Protein AF-0000000080837932 (afdb_homodimer)

Solvent-accessible surface area (backbone atoms only — not comparable to full-atom values): 26892 Å² total; per-residue (Å²): 120,42,78,66,41,66,46,28,20,46,37,58,42,76,28,90,85,26,85,83,10,34,27,33,41,30,29,38,57,59,45,73,42,40,58,69,52,39,77,36,69,45,40,16,39,41,39,31,37,33,68,36,92,48,73,43,40,34,37,40,37,33,26,40,59,87,64,45,78,73,45,73,52,73,50,75,36,64,41,49,99,80,10,37,28,60,46,76,46,75,42,70,68,40,71,47,63,62,66,37,55,27,31,33,38,36,27,38,43,41,96,84,68,44,78,40,82,71,49,77,43,69,46,36,34,32,36,51,45,65,77,69,86,75,50,72,67,55,48,51,54,32,72,70,34,83,62,26,30,47,62,48,77,48,73,48,65,59,66,95,43,67,85,38,81,85,58,68,66,44,39,31,35,48,50,78,52,81,83,61,76,69,54,90,85,39,38,66,64,52,92,84,26,54,46,74,58,95,88,39,78,42,74,38,55,18,42,52,22,46,52,54,64,46,50,56,35,68,54,78,74,72,71,70,76,72,75,73,61,63,69,64,54,62,68,62,60,62,68,76,110,120,44,76,65,40,67,46,28,19,48,36,59,43,76,28,90,85,27,86,84,10,32,25,33,40,32,30,38,57,60,46,72,40,41,57,69,52,39,78,35,70,44,39,17,38,41,38,32,38,32,68,37,90,49,74,44,38,34,36,39,38,33,26,41,58,87,64,44,77,74,48,72,51,72,49,76,36,65,41,48,100,83,8,37,29,60,46,74,46,76,42,69,68,40,72,46,62,62,66,38,53,28,32,35,38,37,25,39,44,42,98,84,69,46,77,41,83,72,49,77,42,71,46,36,35,32,37,50,44,66,78,71,88,77,52,72,67,56,48,52,54,33,71,70,35,85,60,26,30,47,61,46,78,49,72,48,66,58,68,92,43,68,85,39,83,87,57,69,65,43,38,33,35,48,51,78,51,80,80,61,76,70,54,91,86,39,38,65,62,51,92,84,26,55,45,74,58,94,88,38,79,42,75,36,53,19,43,52,23,45,52,53,64,46,49,53,36,68,52,78,73,71,70,69,74,72,73,70,57,66,70,60,50,59,65,57,55,59,68,73,104

Nearest PDB structures (foldseek):
  2vzu-assembly2_B  TM=4.567E-01  e=9.005E-01  Amycolatopsis orientalis
  2vzo-assembly2_B  TM=4.568E-01  e=9.508E-01  Amycolatopsis orientalis
  2vzo-assembly1_A  TM=4.705E-01  e=9.508E-01  Amycolatopsis orientalis
  2vzt-assembly2_B  TM=4.569E-01  e=1.004E+00  Amycolatopsis orientalis
  2x09-assembly2_B  TM=4.691E-01  e=2.036E+00  Amycolatopsis orientalis

pLDDT: mean 88.11, std 16.24, range [24.45, 97.94]

Secondary structure (DSSP, 8-state):
-EEEEEEEEEEEEE-SSSTT-EEEEEEESEEE-SSSSEEEEEEEEEEEEES--S-EEEEEEEE-TTS-EEEEEEEEE---TTS-EEEEEEEEEEEE-SSEEEEEEEEEEPTTS-EEEEEEEEEEEEEPPPPP---HHHHHHHHH-TTB--EEEEEE--GGGTT-TTSPPEEEEEESSTTSPPPTT-EEPPTTSEEEETTEEEE-HHHHHHHHHHTTSBPP---------HHHHHHHHTTT-/-EEEEEEEEEEEEE-SSSTT-EEEEEEESEEE-SSSSEEEEEEEEEEEEES--S-EEEEEEEE-TT--EEEEEEEEE---TTS-EEEEEEEEEEEE-SSEEEEEEEEEEPTTS-EEEEEEEEEEEEEPPPPP---HHHHHHHHH-TTB--EEEEEE--GGGTT-TTSPPEEEEEESSTTSPPPTT-EEPPTTSEEEETTEEEE-HHHHHHHHHHTTSBPP---------HHHHHHHHHHH-

Structure (mmCIF, N/CA/C/O backbone):
data_AF-0000000080837932-model_v1
#
loop_
_entity.id
_entity.type
_entity.pdbx_description
1 polymer 'Uncharacterized protein'
#
loop_
_atom_site.group_PDB
_atom_site.id
_atom_site.type_symbol
_atom_site.label_atom_id
_atom_site.label_alt_id
_atom_site.label_comp_id
_atom_site.label_asym_id
_atom_site.label_entity_id
_atom_site.label_seq_id
_atom_site.pdbx_PDB_ins_code
_atom_site.Cartn_x
_atom_site.Cartn_y
_atom_site.Cartn_z
_atom_site.occupancy
_atom_site.B_iso_or_equiv
_atom_site.auth_seq_id
_atom_site.auth_comp_id
_atom_site.auth_asym_id
_atom_site.auth_atom_id
_atom_site.pdbx_PDB_model_num
ATOM 1 N N . MET A 1 1 ? -5.301 -15.633 14.164 1 61.97 1 MET A N 1
ATOM 2 C CA . MET A 1 1 ? -5.488 -14.711 13.047 1 61.97 1 MET A CA 1
ATOM 3 C C . MET A 1 1 ? -4.719 -13.414 13.273 1 61.97 1 MET A C 1
ATOM 5 O O . MET A 1 1 ? -4.84 -12.797 14.336 1 61.97 1 MET A O 1
ATOM 9 N N . LYS A 1 2 ? -3.734 -13.25 12.211 1 83.88 2 LYS A N 1
ATOM 10 C CA . LYS A 1 2 ? -2.822 -12.141 12.484 1 83.88 2 LYS A CA 1
ATOM 11 C C . LYS A 1 2 ? -2.98 -11.031 11.453 1 83.88 2 LYS A C 1
ATOM 13 O O . LYS A 1 2 ? -3.129 -11.297 10.258 1 83.88 2 LYS A O 1
ATOM 18 N N . ILE A 1 3 ? -3.395 -9.906 11.938 1 90.12 3 ILE A N 1
ATOM 19 C CA . ILE A 1 3 ? -3.338 -8.711 11.109 1 90.12 3 ILE A CA 1
ATOM 20 C C . ILE A 1 3 ? -1.892 -8.422 10.719 1 90.12 3 ILE A C 1
ATOM 22 O O . ILE A 1 3 ? -1.06 -8.117 11.57 1 90.12 3 ILE A O 1
ATOM 26 N N . ARG A 1 4 ? -1.64 -8.547 9.492 1 90.5 4 ARG A N 1
ATOM 27 C CA . ARG A 1 4 ? -0.278 -8.352 9.008 1 90.5 4 ARG A CA 1
ATOM 28 C C . ARG A 1 4 ? 0.058 -6.867 8.898 1 90.5 4 ARG A C 1
ATOM 30 O O . ARG A 1 4 ? 1.152 -6.441 9.281 1 90.5 4 ARG A O 1
ATOM 37 N N . SER A 1 5 ? -0.876 -6.129 8.367 1 92.19 5 SER A N 1
ATOM 38 C CA . SER A 1 5 ? -0.628 -4.699 8.234 1 92.19 5 SER A CA 1
ATOM 39 C C . SER A 1 5 ? -1.929 -3.926 8.047 1 92.19 5 SER A C 1
ATOM 41 O O . SER A 1 5 ? -2.939 -4.496 7.629 1 92.19 5 SER A O 1
ATOM 43 N N . VAL A 1 6 ? -1.887 -2.699 8.461 1 95.62 6 VAL A N 1
ATOM 44 C CA . VAL A 1 6 ? -2.934 -1.714 8.203 1 95.62 6 VAL A CA 1
ATOM 45 C C . VAL A 1 6 ? -2.316 -0.444 7.621 1 95.62 6 VAL A C 1
ATOM 47 O O . VAL A 1 6 ? -1.415 0.147 8.219 1 95.62 6 VAL A O 1
ATOM 50 N N . GLU A 1 7 ? -2.797 -0.107 6.449 1 96.12 7 GLU A N 1
ATOM 51 C CA . GLU A 1 7 ? -2.291 1.095 5.793 1 96.12 7 GLU A CA 1
ATOM 52 C C . GLU A 1 7 ? -3.43 2.043 5.426 1 96.12 7 GLU A C 1
ATOM 54 O O . GLU A 1 7 ? -4.555 1.604 5.18 1 96.12 7 GLU A O 1
ATOM 59 N N . THR A 1 8 ? -3.102 3.309 5.438 1 96.56 8 THR A N 1
ATOM 60 C CA . THR A 1 8 ? -4.055 4.324 5.008 1 96.56 8 THR A CA 1
ATOM 61 C C . THR A 1 8 ? -3.627 4.945 3.682 1 96.56 8 THR A C 1
ATOM 63 O O . THR A 1 8 ? -2.443 5.211 3.469 1 96.56 8 THR A O 1
ATOM 66 N N . ALA A 1 9 ? -4.578 5.137 2.807 1 97.44 9 ALA A N 1
ATOM 67 C CA . ALA A 1 9 ? -4.344 5.789 1.524 1 97.44 9 ALA A CA 1
ATOM 68 C C . ALA A 1 9 ? -5.469 6.766 1.189 1 97.44 9 ALA A C 1
ATOM 70 O O . ALA A 1 9 ? -6.566 6.668 1.742 1 97.44 9 ALA A O 1
ATOM 71 N N . LEU A 1 10 ? -5.199 7.727 0.362 1 96.25 10 LEU A N 1
ATOM 72 C CA . LEU A 1 10 ? -6.258 8.617 -0.106 1 96.25 10 LEU A CA 1
ATOM 73 C C . LEU A 1 10 ? -7.312 7.84 -0.888 1 96.25 10 LEU A C 1
ATOM 75 O O . LEU A 1 10 ? -8.508 8.102 -0.754 1 96.25 10 LEU A O 1
ATOM 79 N N . ARG A 1 11 ? -6.785 6.906 -1.648 1 96.12 11 ARG A N 1
ATOM 80 C CA . ARG A 1 11 ? -7.676 6.031 -2.406 1 96.12 11 ARG A CA 1
ATOM 81 C C . ARG A 1 11 ? -7.035 4.664 -2.631 1 96.12 11 ARG A C 1
ATOM 83 O O . ARG A 1 11 ? -5.84 4.57 -2.904 1 96.12 11 ARG A O 1
ATOM 90 N N . ALA A 1 12 ? -7.832 3.67 -2.479 1 97.56 12 ALA A N 1
ATOM 91 C CA . ALA A 1 12 ? -7.379 2.316 -2.789 1 97.56 12 ALA A CA 1
ATOM 92 C C . ALA A 1 12 ? -8.516 1.477 -3.365 1 97.56 12 ALA A C 1
ATOM 94 O O . ALA A 1 12 ? -9.68 1.661 -3 1 97.56 12 ALA A O 1
ATOM 95 N N . ASP A 1 13 ? -8.156 0.638 -4.262 1 96.25 13 ASP A N 1
ATOM 96 C CA . ASP A 1 13 ? -9.117 -0.263 -4.891 1 96.25 13 ASP A CA 1
ATOM 97 C C . ASP A 1 13 ? -8.508 -1.647 -5.105 1 96.25 13 ASP A C 1
ATOM 99 O O . ASP A 1 13 ? -7.289 -1.802 -5.109 1 96.25 13 ASP A O 1
ATOM 103 N N . VAL A 1 14 ? -9.414 -2.57 -5.215 1 93.62 14 VAL A N 1
ATOM 104 C CA . VAL A 1 14 ? -8.945 -3.896 -5.602 1 93.62 14 VAL A CA 1
ATOM 105 C C . VAL A 1 14 ? -8.258 -3.824 -6.961 1 93.62 14 VAL A C 1
ATOM 107 O O . VAL A 1 14 ? -8.742 -3.156 -7.875 1 93.62 14 VAL A O 1
ATOM 110 N N . SER A 1 15 ? -7.168 -4.477 -7.035 1 92.94 15 SER A N 1
ATOM 111 C CA . SER A 1 15 ? -6.41 -4.445 -8.281 1 92.94 15 SER A CA 1
ATOM 112 C C . SER A 1 15 ? -7.102 -5.258 -9.367 1 92.94 15 SER A C 1
ATOM 114 O O . SER A 1 15 ? -7.625 -6.344 -9.102 1 92.94 15 SER A O 1
ATOM 116 N N . GLN A 1 16 ? -7.094 -4.77 -10.57 1 86.62 16 GLN A N 1
ATOM 117 C CA . GLN A 1 16 ? -7.66 -5.496 -11.703 1 86.62 16 GLN A CA 1
ATOM 118 C C . GLN A 1 16 ? -6.641 -6.461 -12.305 1 86.62 16 GLN A C 1
ATOM 120 O O . GLN A 1 16 ? -7.008 -7.406 -13 1 86.62 16 GLN A O 1
ATOM 125 N N . ASN A 1 17 ? -5.445 -6.199 -11.984 1 81.94 17 ASN A N 1
ATOM 126 C CA . ASN A 1 17 ? -4.379 -6.914 -12.672 1 81.94 17 ASN A CA 1
ATOM 127 C C . ASN A 1 17 ? -3.777 -8.008 -11.789 1 81.94 17 ASN A C 1
ATOM 129 O O . ASN A 1 17 ? -3.082 -8.898 -12.281 1 81.94 17 ASN A O 1
ATOM 133 N N . VAL A 1 18 ? -3.967 -7.871 -10.539 1 84.81 18 VAL A N 1
ATOM 134 C CA . VAL A 1 18 ? -3.373 -8.805 -9.594 1 84.81 18 VAL A CA 1
ATOM 135 C C . VAL A 1 18 ? -4.465 -9.445 -8.742 1 84.81 18 VAL A C 1
ATOM 137 O O . VAL A 1 18 ? -5.211 -8.75 -8.047 1 84.81 18 VAL A O 1
ATOM 140 N N . PRO A 1 19 ? -4.52 -10.773 -8.836 1 81.75 19 PRO A N 1
ATOM 141 C CA . PRO A 1 19 ? -5.508 -11.422 -7.973 1 81.75 19 PRO A CA 1
ATOM 142 C C . PRO A 1 19 ? -5.305 -11.094 -6.496 1 81.75 19 PRO A C 1
ATOM 144 O O . PRO A 1 19 ? -4.199 -11.242 -5.969 1 81.75 19 PRO A O 1
ATOM 147 N N . ASN A 1 20 ? -6.344 -10.625 -5.82 1 84.94 20 ASN A N 1
ATOM 148 C CA . ASN A 1 20 ? -6.344 -10.25 -4.41 1 84.94 20 ASN A CA 1
ATOM 149 C C . ASN A 1 20 ? -5.391 -9.094 -4.137 1 84.94 20 ASN A C 1
ATOM 151 O O . ASN A 1 20 ? -4.941 -8.906 -3.004 1 84.94 20 ASN A O 1
ATOM 155 N N . GLY A 1 21 ? -5.039 -8.453 -5.191 1 92.75 21 GLY A N 1
ATOM 156 C CA . GLY A 1 21 ? -4.145 -7.312 -5.062 1 92.75 21 GLY A CA 1
ATOM 157 C C . GLY A 1 21 ? -4.875 -6 -4.84 1 92.75 21 GLY A C 1
ATOM 158 O O . GLY A 1 21 ? -6.102 -5.945 -4.93 1 92.75 21 GLY A O 1
ATOM 159 N N . VAL A 1 22 ? -4.082 -5.004 -4.469 1 96.75 22 VAL A N 1
ATOM 160 C CA . VAL A 1 22 ? -4.66 -3.693 -4.191 1 96.75 22 VAL A CA 1
ATOM 161 C C . VAL A 1 22 ? -3.857 -2.611 -4.91 1 96.75 22 VAL A C 1
ATOM 163 O O . VAL A 1 22 ? -2.625 -2.658 -4.941 1 96.75 22 VAL A O 1
ATOM 166 N N . ASP A 1 23 ? -4.562 -1.729 -5.488 1 97.56 23 ASP A N 1
ATOM 167 C CA . ASP A 1 23 ? -3.99 -0.473 -5.965 1 97.56 23 ASP A CA 1
ATOM 168 C C . ASP A 1 23 ? -4.273 0.665 -4.984 1 97.56 23 ASP A C 1
ATOM 170 O O . ASP A 1 23 ? -5.41 0.836 -4.539 1 97.56 23 ASP A O 1
ATOM 174 N N . ALA A 1 24 ? -3.244 1.394 -4.695 1 97.69 24 ALA A N 1
ATOM 175 C CA . ALA A 1 24 ? -3.416 2.457 -3.707 1 97.69 24 ALA A CA 1
ATOM 176 C C . ALA A 1 24 ? -2.732 3.744 -4.164 1 97.69 24 ALA A C 1
ATOM 178 O O . ALA A 1 24 ? -1.586 3.719 -4.613 1 97.69 24 ALA A O 1
ATOM 179 N N . LEU A 1 25 ? -3.488 4.824 -4.02 1 96.56 25 LEU A N 1
ATOM 180 C CA . LEU A 1 25 ? -2.951 6.148 -4.312 1 96.56 25 LEU A CA 1
ATOM 181 C C . LEU A 1 25 ? -2.799 6.969 -3.033 1 96.56 25 LEU A C 1
ATOM 183 O O . LEU A 1 25 ? -3.758 7.125 -2.275 1 96.56 25 LEU A O 1
ATOM 187 N N . GLY A 1 26 ? -1.565 7.398 -2.85 1 96.25 26 GLY A N 1
ATOM 188 C CA . GLY A 1 26 ? -1.308 8.281 -1.724 1 96.25 26 GLY A CA 1
ATOM 189 C C . GLY A 1 26 ? -1.359 7.57 -0.385 1 96.25 26 GLY A C 1
ATOM 190 O O . GLY A 1 26 ? -2.09 7.984 0.517 1 96.25 26 GLY A O 1
ATOM 191 N N . ILE A 1 27 ? -0.678 6.492 -0.295 1 97.25 27 ILE A N 1
ATOM 192 C CA . ILE A 1 27 ? -0.487 5.879 1.015 1 97.25 27 ILE A CA 1
ATOM 193 C C . ILE A 1 27 ? 0.271 6.84 1.928 1 97.25 27 ILE A C 1
ATOM 195 O O . ILE A 1 27 ? 1.302 7.395 1.538 1 97.25 27 ILE A O 1
ATOM 199 N N . PHE A 1 28 ? -0.251 7.07 3.18 1 94.94 28 PHE A N 1
ATOM 200 C CA . PHE A 1 28 ? 0.363 8.102 4.012 1 94.94 28 PHE A CA 1
ATOM 201 C C . PHE A 1 28 ? 0.29 7.719 5.484 1 94.94 28 PHE A C 1
ATOM 203 O O . PHE A 1 28 ? -0.509 6.863 5.871 1 94.94 28 PHE A O 1
ATOM 210 N N . ASP A 1 29 ? 1.153 8.375 6.27 1 93.88 29 ASP A N 1
ATOM 211 C CA . ASP A 1 29 ? 1.174 8.18 7.715 1 93.88 29 ASP A CA 1
ATOM 212 C C . ASP A 1 29 ? 0.666 9.43 8.438 1 93.88 29 ASP A C 1
ATOM 214 O O . ASP A 1 29 ? 0.258 9.352 9.602 1 93.88 29 ASP A O 1
ATOM 218 N N . ASN A 1 30 ? 0.718 10.523 7.754 1 93.19 30 ASN A N 1
ATOM 219 C CA . ASN A 1 30 ? 0.347 11.789 8.375 1 93.19 30 ASN A CA 1
ATOM 220 C C . ASN A 1 30 ? -0.49 12.656 7.434 1 93.19 30 ASN A C 1
ATOM 222 O O . ASN A 1 30 ? -0.253 12.672 6.227 1 93.19 30 ASN A O 1
ATOM 226 N N . LEU A 1 31 ? -1.379 13.312 8 1 93.06 31 LEU A N 1
ATOM 227 C CA . LEU A 1 31 ? -2.166 14.328 7.305 1 93.06 31 LEU A CA 1
ATOM 228 C C . LEU A 1 31 ? -1.885 15.711 7.871 1 93.06 31 LEU A C 1
ATOM 230 O O . LEU A 1 31 ? -2.242 16.016 9.016 1 93.06 31 LEU A O 1
ATOM 234 N N . ILE A 1 32 ? -1.282 16.469 7.086 1 92.19 32 ILE A N 1
ATOM 235 C CA . ILE A 1 32 ? -0.918 17.812 7.527 1 92.19 32 ILE A CA 1
ATOM 236 C C . ILE A 1 32 ? -1.939 18.812 7.008 1 92.19 32 ILE A C 1
ATOM 238 O O . ILE A 1 32 ? -2.127 18.953 5.793 1 92.19 32 ILE A O 1
ATOM 242 N N . GLN A 1 33 ? -2.578 19.5 7.953 1 91.88 33 GLN A N 1
ATOM 243 C CA . GLN A 1 33 ? -3.617 20.469 7.605 1 91.88 33 GLN A CA 1
ATOM 244 C C . GLN A 1 33 ? -3.506 21.734 8.461 1 91.88 33 GLN A C 1
ATOM 246 O O . GLN A 1 33 ? -3.193 21.656 9.648 1 91.88 33 GLN A O 1
ATOM 251 N N . PRO A 1 34 ? -3.824 22.828 7.863 1 91.88 34 PRO A N 1
ATOM 252 C CA . PRO A 1 34 ? -3.684 24.078 8.602 1 91.88 34 PRO A CA 1
ATOM 253 C C . PRO A 1 34 ? -4.848 24.344 9.555 1 91.88 34 PRO A C 1
ATOM 255 O O . PRO A 1 34 ? -4.715 25.125 10.5 1 91.88 34 PRO A O 1
ATOM 258 N N . ILE A 1 35 ? -5.965 23.797 9.18 1 91.19 35 ILE A N 1
ATOM 259 C CA . ILE A 1 35 ? -7.152 24.094 9.969 1 91.19 35 ILE A CA 1
ATOM 260 C C . ILE A 1 35 ? -7.941 22.812 10.219 1 91.19 35 ILE A C 1
ATOM 262 O O . ILE A 1 35 ? -8.031 21.953 9.344 1 91.19 35 ILE A O 1
ATOM 266 N N . PHE A 1 36 ? -8.461 22.781 11.469 1 91.31 36 PHE A N 1
ATOM 267 C CA . PHE A 1 36 ? -9.367 21.688 11.828 1 91.31 36 PHE A CA 1
ATOM 268 C C . PHE A 1 36 ? -10.703 22.234 12.32 1 91.31 36 PHE A C 1
ATOM 270 O O . PHE A 1 36 ? -10.758 23.328 12.898 1 91.31 36 PHE A O 1
ATOM 277 N N . PRO A 1 37 ? -11.766 21.578 12.188 1 90.5 37 PRO A N 1
ATOM 278 C CA . PRO A 1 37 ? -11.891 20.328 11.43 1 90.5 37 PRO A CA 1
ATOM 279 C C . PRO A 1 37 ? -11.781 20.531 9.922 1 90.5 37 PRO A C 1
ATOM 281 O O . PRO A 1 37 ? -11.945 21.656 9.438 1 90.5 37 PRO A O 1
ATOM 284 N N . PHE A 1 38 ? -11.438 19.469 9.18 1 88.56 38 PHE A N 1
ATOM 285 C CA . PHE A 1 38 ? -11.398 19.547 7.727 1 88.56 38 PHE A CA 1
ATOM 286 C C . PHE A 1 38 ? -11.961 18.266 7.109 1 88.56 38 PHE A C 1
ATOM 288 O O . PHE A 1 38 ? -11.797 17.172 7.66 1 88.56 38 PHE A O 1
ATOM 295 N N . PRO A 1 39 ? -12.57 18.422 6.027 1 89.69 39 PRO A N 1
ATOM 296 C CA . PRO A 1 39 ? -13.164 17.266 5.359 1 89.69 39 PRO A CA 1
ATOM 297 C C . PRO A 1 39 ? -12.164 16.531 4.461 1 89.69 39 PRO A C 1
ATOM 299 O O . PRO A 1 39 ? -11.289 17.156 3.865 1 89.69 39 PRO A O 1
ATOM 302 N N . LEU A 1 40 ? -12.305 15.273 4.398 1 90.94 40 LEU A N 1
ATOM 303 C CA . LEU A 1 40 ? -11.594 14.422 3.455 1 90.94 40 LEU A CA 1
ATOM 304 C C . LEU A 1 40 ? -12.57 13.672 2.557 1 90.94 40 LEU A C 1
ATOM 306 O O . LEU A 1 40 ? -13.477 12.984 3.045 1 90.94 40 LEU A O 1
ATOM 310 N N .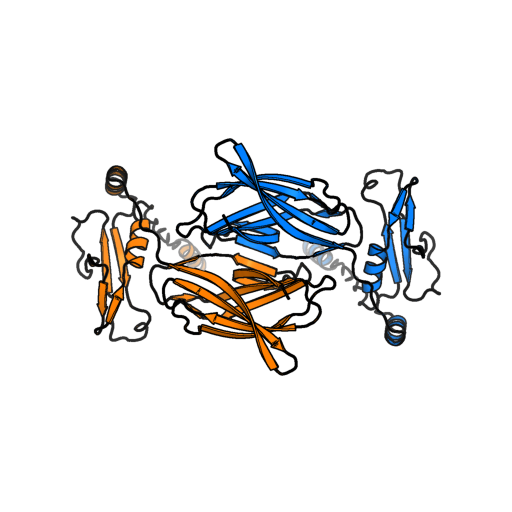 GLU A 1 41 ? -12.367 13.883 1.323 1 91.38 41 GLU A N 1
ATOM 311 C CA . GLU A 1 41 ? -13.312 13.305 0.373 1 91.38 41 GLU A CA 1
ATOM 312 C C . GLU A 1 41 ? -13.32 11.781 0.45 1 91.38 41 GLU A C 1
ATOM 314 O O . GLU A 1 41 ? -14.375 11.156 0.355 1 91.38 41 GLU A O 1
ATOM 319 N N . ASN A 1 42 ? -12.133 11.234 0.517 1 94.69 42 ASN A N 1
ATOM 320 C CA . ASN A 1 42 ? -12.023 9.781 0.584 1 94.69 42 ASN A CA 1
ATOM 321 C C . ASN A 1 42 ? -10.828 9.344 1.423 1 94.69 42 ASN A C 1
ATOM 323 O O . ASN A 1 42 ? -9.766 9.953 1.357 1 94.69 42 ASN A O 1
ATOM 327 N N . LEU A 1 43 ? -11.047 8.414 2.209 1 96.5 43 LEU A N 1
ATOM 328 C CA . LEU A 1 43 ? -10.008 7.742 2.971 1 96.5 43 LEU A CA 1
ATOM 329 C C . LEU A 1 43 ? -10.141 6.227 2.859 1 96.5 43 LEU A C 1
ATOM 331 O O . LEU A 1 43 ? -11.211 5.676 3.137 1 96.5 43 LEU A O 1
ATOM 335 N N . SER A 1 44 ? -9.062 5.633 2.408 1 97.69 44 SER A N 1
ATOM 336 C CA . SER A 1 44 ? -9.086 4.18 2.299 1 97.69 44 SER A CA 1
ATOM 337 C C . SER A 1 44 ? -8.211 3.531 3.367 1 97.69 44 SER A C 1
ATOM 339 O O . SER A 1 44 ? -7.117 4.02 3.66 1 97.69 44 SER A O 1
ATOM 341 N N . ILE A 1 45 ? -8.719 2.498 3.924 1 97.81 45 ILE A N 1
ATOM 342 C CA . ILE A 1 45 ? -7.957 1.661 4.848 1 97.81 45 ILE A CA 1
ATOM 343 C C . ILE A 1 45 ? -7.703 0.294 4.219 1 97.81 45 ILE A C 1
ATOM 345 O O . ILE A 1 45 ? -8.641 -0.385 3.793 1 97.81 45 ILE A O 1
ATOM 349 N N . ILE A 1 46 ? -6.449 -0.051 4.102 1 97.19 46 ILE A N 1
ATOM 350 C CA . ILE A 1 46 ? -6.059 -1.344 3.549 1 97.19 46 ILE A CA 1
ATOM 351 C C . ILE A 1 46 ? -5.676 -2.295 4.68 1 97.19 46 ILE A C 1
ATOM 353 O O . ILE A 1 46 ? -4.691 -2.066 5.387 1 97.19 46 ILE A O 1
ATOM 357 N N . LEU A 1 47 ? -6.418 -3.336 4.816 1 96.62 47 LEU A N 1
ATOM 358 C CA . LEU A 1 47 ? -6.148 -4.348 5.836 1 96.62 47 LEU A CA 1
ATOM 359 C C . LEU A 1 47 ? -5.609 -5.625 5.199 1 96.62 47 LEU A C 1
ATOM 361 O O . LEU A 1 47 ? -6.223 -6.176 4.285 1 96.62 47 LEU A O 1
ATOM 365 N N . SER A 1 48 ? -4.516 -6.031 5.664 1 94.56 48 SER A N 1
ATOM 366 C CA . SER A 1 48 ? -3.916 -7.281 5.211 1 94.56 48 SER A CA 1
ATOM 367 C C . SER A 1 48 ? -3.908 -8.328 6.32 1 94.56 48 SER A C 1
ATOM 369 O O . SER A 1 48 ? -3.525 -8.031 7.453 1 94.56 48 SER A O 1
ATOM 371 N N . PHE A 1 49 ? -4.324 -9.461 5.988 1 94.5 49 PHE A N 1
ATOM 372 C CA . PHE A 1 49 ? -4.445 -10.547 6.953 1 94.5 49 PHE A CA 1
ATOM 373 C C . PHE A 1 49 ? -3.555 -11.727 6.566 1 94.5 49 PHE A C 1
ATOM 375 O O . PHE A 1 49 ? -3.258 -11.922 5.387 1 94.5 49 PHE A O 1
ATOM 382 N N . SER A 1 50 ? -3.105 -12.469 7.59 1 92.44 50 SER A N 1
ATOM 383 C CA . SER A 1 50 ? -2.344 -13.695 7.359 1 92.44 50 SER A CA 1
ATOM 384 C C . SER A 1 50 ? -2.787 -14.805 8.305 1 92.44 50 SER A C 1
ATOM 386 O O . SER A 1 50 ? -3.504 -14.555 9.273 1 92.44 50 SER A O 1
ATOM 388 N N . GLU A 1 51 ? -2.48 -16.031 7.938 1 91.88 51 GLU A N 1
ATOM 389 C CA . GLU A 1 51 ? -2.738 -17.234 8.742 1 91.88 51 GLU A CA 1
ATOM 390 C C . GLU A 1 51 ? -4.234 -17.422 8.969 1 91.88 51 GLU A C 1
ATOM 392 O O . GLU A 1 51 ? -4.656 -17.797 10.07 1 91.88 51 GLU A O 1
ATOM 397 N N . MET A 1 52 ? -4.941 -17.047 7.93 1 92.5 52 MET A N 1
ATOM 398 C CA . MET A 1 52 ? -6.387 -17.234 8.016 1 92.5 52 MET A CA 1
ATOM 399 C C . MET A 1 52 ? -6.758 -18.688 7.723 1 92.5 52 MET A C 1
ATOM 401 O O . MET A 1 52 ? -6.242 -19.281 6.773 1 92.5 52 MET A O 1
ATOM 405 N N . GLU A 1 53 ? -7.629 -19.203 8.469 1 90.75 53 GLU A N 1
ATOM 406 C CA . GLU A 1 53 ? -8.039 -20.594 8.297 1 90.75 53 GLU A CA 1
ATOM 407 C C . GLU A 1 53 ? -9.266 -20.703 7.398 1 90.75 53 GLU A C 1
ATOM 409 O O . GLU A 1 53 ? -9.578 -21.781 6.883 1 90.75 53 GLU A O 1
ATOM 414 N N . GLY A 1 54 ? -9.953 -19.625 7.219 1 91.44 54 GLY A N 1
ATOM 415 C CA . GLY A 1 54 ? -11.148 -19.562 6.391 1 91.44 54 GLY A CA 1
ATOM 416 C C . GLY A 1 54 ? -11.766 -18.188 6.332 1 91.44 54 GLY A C 1
ATOM 417 O O . GLY A 1 54 ? -11.195 -17.219 6.848 1 91.44 54 GLY A O 1
ATOM 418 N N . PRO A 1 55 ? -12.859 -18.219 5.574 1 93.81 55 PRO A N 1
ATOM 419 C CA . PRO A 1 55 ? -13.562 -16.938 5.547 1 93.81 55 PRO A CA 1
ATOM 420 C C . PRO A 1 55 ? -13.891 -16.406 6.945 1 93.81 55 PRO A C 1
ATOM 422 O O . PRO A 1 55 ? -14.359 -17.172 7.797 1 93.81 55 PRO A O 1
ATOM 425 N N . THR A 1 56 ? -13.602 -15.164 7.191 1 95.25 56 THR A N 1
ATOM 426 C CA . THR A 1 56 ? -13.758 -14.594 8.523 1 95.25 56 THR A CA 1
ATOM 427 C C . THR A 1 56 ? -14.438 -13.234 8.461 1 95.25 56 THR A C 1
ATOM 429 O O . THR A 1 56 ? -14.141 -12.43 7.57 1 95.25 56 THR A O 1
ATOM 432 N N . MET A 1 57 ? -15.336 -13.008 9.398 1 96.88 57 MET A N 1
ATOM 433 C CA . MET A 1 57 ? -16.016 -11.719 9.508 1 96.88 57 MET A CA 1
ATOM 434 C C . MET A 1 57 ? -15.312 -10.82 10.516 1 96.88 57 MET A C 1
ATOM 436 O O . MET A 1 57 ? -14.891 -11.281 11.578 1 96.88 57 MET A O 1
ATOM 440 N N . TYR A 1 58 ? -15.188 -9.547 10.125 1 97.06 58 TYR A N 1
ATOM 441 C CA . TYR A 1 58 ? -14.523 -8.586 11 1 97.06 58 TYR A CA 1
ATOM 442 C C . TYR A 1 58 ? -15.398 -7.348 11.211 1 97.06 58 TYR A C 1
ATOM 444 O O . TYR A 1 58 ? -16.281 -7.059 10.398 1 97.06 58 TYR A O 1
ATOM 452 N N . GLN A 1 59 ? -15.18 -6.688 12.281 1 97.69 59 GLN A N 1
ATOM 453 C CA . GLN A 1 59 ? -15.68 -5.344 12.547 1 97.69 59 GLN A CA 1
ATOM 454 C C . GLN A 1 59 ? -14.539 -4.379 12.844 1 97.69 59 GLN A C 1
ATOM 456 O O . GLN A 1 59 ? -13.602 -4.715 13.57 1 97.69 59 GLN A O 1
ATOM 461 N N . ILE A 1 60 ? -14.648 -3.234 12.25 1 97.56 60 ILE A N 1
ATOM 462 C CA . ILE A 1 60 ? -13.641 -2.232 12.594 1 97.56 60 ILE A CA 1
ATOM 463 C C . ILE A 1 60 ? -14.32 -0.971 13.117 1 97.56 60 ILE A C 1
ATOM 465 O O . ILE A 1 60 ? -15.453 -0.663 12.727 1 97.56 60 ILE A O 1
ATOM 469 N N . ARG A 1 61 ? -13.664 -0.316 14 1 97.94 61 ARG A N 1
ATOM 470 C CA . ARG A 1 61 ? -14.086 0.973 14.539 1 97.94 61 ARG A CA 1
ATOM 471 C C . ARG A 1 61 ? -12.977 2.014 14.398 1 97.94 61 ARG A C 1
ATOM 473 O O . ARG A 1 61 ? -11.898 1.867 14.977 1 97.94 61 ARG A O 1
ATOM 480 N N . VAL A 1 62 ? -13.266 2.98 13.633 1 97.12 62 VAL A N 1
ATOM 481 C CA . VAL A 1 62 ? -12.305 4.062 13.438 1 97.12 62 VAL A CA 1
ATOM 482 C C . VAL A 1 62 ? -12.516 5.141 14.492 1 97.12 62 VAL A C 1
ATOM 484 O O . VAL A 1 62 ? -13.633 5.637 14.672 1 97.12 62 VAL A O 1
ATOM 487 N N . ASN A 1 63 ? -11.391 5.469 15.094 1 97.25 63 ASN A N 1
ATOM 488 C CA . ASN A 1 63 ? -11.5 6.363 16.234 1 97.25 63 ASN A CA 1
ATOM 489 C C . ASN A 1 63 ? -10.711 7.656 16.016 1 97.25 63 ASN A C 1
ATOM 491 O O . ASN A 1 63 ? -9.617 7.629 15.453 1 97.25 63 ASN A O 1
ATOM 495 N N . ALA A 1 64 ? -11.312 8.742 16.516 1 96.56 64 ALA A N 1
ATOM 496 C CA . ALA A 1 64 ? -10.609 10.023 16.594 1 96.56 64 ALA A CA 1
ATOM 497 C C . ALA A 1 64 ? -9.648 10.047 17.781 1 96.56 64 ALA A C 1
ATOM 499 O O . ALA A 1 64 ? -9.664 9.141 18.625 1 96.56 64 ALA A O 1
ATOM 500 N N . PRO A 1 65 ? -8.734 11 17.797 1 95.81 65 PRO A N 1
ATOM 501 C CA . PRO A 1 65 ? -7.762 11.07 18.891 1 95.81 65 PRO A CA 1
ATOM 502 C C . PRO A 1 65 ? -8.414 11.109 20.266 1 95.81 65 PRO A C 1
ATOM 504 O O . PRO A 1 65 ? -7.844 10.602 21.234 1 95.81 65 PRO A O 1
ATOM 507 N N . ASN A 1 66 ? -9.641 11.641 20.422 1 93.62 66 ASN A N 1
ATOM 508 C CA . ASN A 1 66 ? -10.352 11.703 21.703 1 93.62 66 ASN A CA 1
ATOM 509 C C . ASN A 1 66 ? -11.172 10.438 21.938 1 93.62 66 ASN A C 1
ATOM 511 O O . ASN A 1 66 ? -12.023 10.414 22.828 1 93.62 66 ASN A O 1
ATOM 515 N N . ASP A 1 67 ? -11.039 9.438 21.109 1 91.19 67 ASP A N 1
ATOM 516 C CA . ASP A 1 67 ? -11.648 8.109 21.188 1 91.19 67 ASP A CA 1
ATOM 517 C C . ASP A 1 67 ? -13.102 8.156 20.719 1 91.19 67 ASP A C 1
ATOM 519 O O . ASP A 1 67 ? -13.836 7.176 20.875 1 91.19 67 ASP A O 1
ATOM 523 N N . ASP A 1 68 ? -13.438 9.312 20.234 1 93.56 68 ASP A N 1
ATOM 524 C CA . ASP A 1 68 ? -14.75 9.352 19.609 1 93.56 68 ASP A CA 1
ATOM 525 C C . ASP A 1 68 ? -14.805 8.445 18.375 1 93.56 68 ASP A C 1
ATOM 527 O O . ASP A 1 68 ? -13.844 8.391 17.594 1 93.56 68 ASP A O 1
ATOM 531 N N . LEU A 1 69 ? -15.93 7.859 18.219 1 94.5 69 LEU A N 1
ATOM 532 C CA . LEU A 1 69 ? -16.125 6.969 17.078 1 94.5 69 LEU A CA 1
ATOM 533 C C . LEU A 1 69 ? -16.406 7.766 15.805 1 94.5 69 LEU A C 1
ATOM 535 O O . LEU A 1 69 ? -17.344 8.57 15.758 1 94.5 69 LEU A O 1
ATOM 539 N N . ILE A 1 70 ? -15.625 7.543 14.789 1 92.31 70 ILE A N 1
ATOM 540 C CA . ILE A 1 70 ? -15.789 8.203 13.5 1 92.31 70 ILE A CA 1
ATOM 541 C C . ILE A 1 70 ? -16.641 7.32 12.586 1 92.31 70 ILE A C 1
ATOM 543 O O . ILE A 1 70 ? -17.547 7.816 11.906 1 92.31 70 ILE A O 1
ATOM 547 N N . SER A 1 71 ? -16.312 6.078 12.523 1 93.06 71 SER A N 1
ATOM 548 C CA . SER A 1 71 ? -17 5.145 11.633 1 93.06 71 SER A CA 1
ATOM 549 C C . SER A 1 71 ? -16.891 3.715 12.156 1 93.06 71 SER A C 1
ATOM 551 O O . SER A 1 71 ? -15.977 3.385 12.906 1 93.06 71 SER A O 1
ATOM 553 N N . LYS A 1 72 ? -17.844 3.014 11.781 1 95.38 72 LYS A N 1
ATOM 554 C CA . LYS A 1 72 ? -17.906 1.594 12.117 1 95.38 72 LYS A CA 1
ATOM 555 C C . LYS A 1 72 ? -18.422 0.776 10.938 1 95.38 72 LYS A C 1
ATOM 557 O O . LYS A 1 72 ? -19.281 1.244 10.18 1 95.38 72 LYS A O 1
ATOM 562 N N . GLY A 1 73 ? -17.859 -0.367 10.734 1 95.12 73 GLY A N 1
ATOM 563 C CA . GLY A 1 73 ? -18.344 -1.205 9.648 1 95.12 73 GLY A CA 1
ATOM 564 C C . GLY A 1 73 ? -17.922 -2.658 9.789 1 95.12 73 GLY A C 1
ATOM 565 O O . GLY A 1 73 ? -16.953 -2.967 10.477 1 95.12 73 GLY A O 1
ATOM 566 N N . ASP A 1 74 ? -18.719 -3.529 9.203 1 96.44 74 ASP A N 1
ATOM 567 C CA . ASP A 1 74 ? -18.438 -4.961 9.156 1 96.44 74 ASP A CA 1
ATOM 568 C C . ASP A 1 74 ? -18.109 -5.414 7.738 1 96.44 74 ASP A C 1
ATOM 570 O O . ASP A 1 74 ? -18.609 -4.844 6.766 1 96.44 74 ASP A O 1
ATOM 574 N N . PHE A 1 75 ? -17.266 -6.391 7.684 1 95.62 75 PHE A N 1
ATOM 575 C CA . PHE A 1 75 ? -16.922 -6.938 6.371 1 95.62 75 PHE A CA 1
ATOM 576 C C . PHE A 1 75 ? -16.391 -8.352 6.5 1 95.62 75 PHE A C 1
ATOM 578 O O . PHE A 1 75 ? -15.953 -8.766 7.578 1 95.62 75 PHE A O 1
ATOM 585 N N . GLY A 1 76 ? -16.484 -9.078 5.438 1 95.75 76 GLY A N 1
ATOM 586 C CA . GLY A 1 76 ? -15.883 -10.398 5.352 1 95.75 76 GLY A CA 1
ATOM 587 C C . GLY A 1 76 ? -14.602 -10.43 4.539 1 95.75 76 GLY A C 1
ATOM 588 O O . GLY A 1 76 ? -14.438 -9.641 3.607 1 95.75 76 GLY A O 1
ATOM 589 N N . VAL A 1 77 ? -13.703 -11.289 5.016 1 94.94 77 VAL A N 1
ATOM 590 C CA . VAL A 1 77 ? -12.477 -11.5 4.254 1 94.94 77 VAL A CA 1
ATOM 591 C C . VAL A 1 77 ? -12.344 -12.969 3.879 1 94.94 77 VAL A C 1
ATOM 593 O O . VAL A 1 77 ? -12.445 -13.852 4.738 1 94.94 77 VAL A O 1
ATOM 596 N N . LEU A 1 78 ? -12.172 -13.172 2.564 1 93.38 78 LEU A N 1
ATOM 597 C CA . LEU A 1 78 ? -11.875 -14.516 2.064 1 93.38 78 LEU A CA 1
ATOM 598 C C . LEU A 1 78 ? -10.375 -14.695 1.871 1 93.38 78 LEU A C 1
ATOM 600 O O . LEU A 1 78 ? -9.742 -13.945 1.122 1 93.38 78 LEU A O 1
ATOM 604 N N . PRO A 1 79 ? -9.797 -15.656 2.613 1 91.31 79 PRO A N 1
ATOM 605 C CA . PRO A 1 79 ? -8.367 -15.891 2.41 1 91.31 79 PRO A CA 1
ATOM 606 C C . PRO A 1 79 ? -8.062 -16.625 1.104 1 91.31 79 PRO A C 1
ATOM 608 O O . PRO A 1 79 ? -8.938 -17.312 0.564 1 91.31 79 PRO A O 1
ATOM 611 N N . ASP A 1 80 ? -6.902 -16.406 0.632 1 85.94 80 ASP A N 1
ATOM 612 C CA . ASP A 1 80 ? -6.426 -17.234 -0.47 1 85.94 80 ASP A CA 1
ATOM 613 C C . ASP A 1 80 ? -5.961 -18.594 0.03 1 85.94 80 ASP A C 1
ATOM 615 O O . ASP A 1 80 ? -6.184 -18.938 1.191 1 85.94 80 ASP A O 1
ATOM 619 N N . GLN A 1 81 ? -5.422 -19.422 -0.863 1 83.19 81 GLN A N 1
ATOM 620 C CA . GLN A 1 81 ? -5.062 -20.797 -0.546 1 83.19 81 GLN A CA 1
ATOM 621 C C . GLN A 1 81 ? -3.93 -20.859 0.476 1 83.19 81 GLN A C 1
ATOM 623 O O . GLN A 1 81 ? -3.664 -21.906 1.063 1 83.19 81 GLN A O 1
ATOM 628 N N . PHE A 1 82 ? -3.236 -19.719 0.638 1 85.19 82 PHE A N 1
ATOM 629 C CA . PHE A 1 82 ? -2.107 -19.688 1.561 1 85.19 82 PHE A CA 1
ATOM 630 C C . PHE A 1 82 ? -2.498 -19.031 2.879 1 85.19 82 PHE A C 1
ATOM 632 O O . PHE A 1 82 ? -1.656 -18.844 3.76 1 85.19 82 PHE A O 1
ATOM 639 N N . GLY A 1 83 ? -3.732 -18.578 2.988 1 89.81 83 GLY A N 1
ATOM 640 C CA . GLY A 1 83 ? -4.211 -18.031 4.242 1 89.81 83 GLY A CA 1
ATOM 641 C C . GLY A 1 83 ? -4.035 -16.516 4.332 1 89.81 83 GLY A C 1
ATOM 642 O O . GLY A 1 83 ? -4.012 -15.961 5.43 1 89.81 83 GLY A O 1
ATOM 643 N N . TYR A 1 84 ? -3.854 -15.938 3.195 1 91.19 84 TYR A N 1
ATOM 644 C CA . TYR A 1 84 ? -3.707 -14.484 3.182 1 91.19 84 TYR A CA 1
ATOM 645 C C . TYR A 1 84 ? -4.969 -13.82 2.654 1 91.19 84 TYR A C 1
ATOM 647 O O . TYR A 1 84 ? -5.652 -14.359 1.782 1 91.19 84 TYR A O 1
ATOM 655 N N . GLY A 1 85 ? -5.297 -12.734 3.223 1 92.94 85 GLY A N 1
ATOM 656 C CA . GLY A 1 85 ? -6.441 -11.945 2.783 1 92.94 85 GLY A CA 1
ATOM 657 C C . GLY A 1 85 ? -6.207 -10.453 2.875 1 92.94 85 GLY A C 1
ATOM 658 O O . GLY A 1 85 ? -5.344 -10 3.625 1 92.94 85 GLY A O 1
ATOM 659 N N . ARG A 1 86 ? -6.973 -9.773 2.027 1 94.44 86 ARG A N 1
ATOM 660 C CA . ARG A 1 86 ? -6.902 -8.32 2.066 1 94.44 86 ARG A CA 1
ATOM 661 C C . ARG A 1 86 ? -8.289 -7.699 1.919 1 94.44 86 ARG A C 1
ATOM 663 O O . ARG A 1 86 ? -9.148 -8.242 1.225 1 94.44 86 ARG A O 1
ATOM 670 N N . LYS A 1 87 ? -8.43 -6.645 2.576 1 96.31 87 LYS A N 1
ATOM 671 C CA . LYS A 1 87 ? -9.672 -5.887 2.488 1 96.31 87 LYS A CA 1
ATOM 672 C C . LYS A 1 87 ? -9.398 -4.391 2.381 1 96.31 87 LYS A C 1
ATOM 674 O O . LYS A 1 87 ? -8.57 -3.85 3.117 1 96.31 87 LYS A O 1
ATOM 679 N N . VAL A 1 88 ? -10.07 -3.76 1.452 1 97.44 88 VAL A N 1
ATOM 680 C CA . VAL A 1 88 ? -10.039 -2.307 1.334 1 97.44 88 VAL A CA 1
ATOM 681 C C . VAL A 1 88 ? -11.352 -1.72 1.864 1 97.44 88 VAL A C 1
ATOM 683 O O . VAL A 1 88 ? -12.43 -2.1 1.415 1 97.44 88 VAL A O 1
ATOM 686 N N . VAL A 1 89 ? -11.227 -0.922 2.811 1 97.19 89 VAL A N 1
ATOM 687 C CA . VAL A 1 89 ? -12.375 -0.193 3.342 1 97.19 89 VAL A CA 1
ATOM 688 C C . VAL A 1 89 ? -12.289 1.275 2.934 1 97.19 89 VAL A C 1
ATOM 690 O O . VAL A 1 89 ? -11.336 1.973 3.295 1 97.19 89 VAL A O 1
ATOM 693 N N . ASN A 1 90 ? -13.25 1.728 2.238 1 96.38 90 ASN A N 1
ATOM 694 C CA . ASN A 1 90 ? -13.289 3.119 1.8 1 96.38 90 ASN A CA 1
ATOM 695 C C . ASN A 1 90 ? -14.281 3.939 2.623 1 96.38 90 ASN A C 1
ATOM 697 O O . ASN A 1 90 ? -15.453 3.574 2.74 1 96.38 90 ASN A O 1
ATOM 701 N N . LEU A 1 91 ? -13.742 4.949 3.176 1 94.88 91 LEU A N 1
ATOM 702 C CA . LEU A 1 91 ? -14.57 5.902 3.91 1 94.88 91 LEU A CA 1
ATOM 703 C C . LEU A 1 91 ? -14.805 7.164 3.09 1 94.88 91 LEU A C 1
ATOM 705 O O . LEU A 1 91 ? -13.859 7.91 2.807 1 94.88 91 LEU A O 1
ATOM 709 N N . GLY A 1 92 ? -16.031 7.344 2.754 1 92.12 92 GLY A N 1
ATOM 710 C CA . GLY A 1 92 ? -16.375 8.539 1.992 1 92.12 92 GLY A CA 1
ATOM 711 C C . GLY A 1 92 ? -16.797 9.703 2.865 1 92.12 92 GLY A C 1
ATOM 712 O O . GLY A 1 92 ? -17.562 9.523 3.816 1 92.12 92 GLY A O 1
ATOM 713 N N . GLY A 1 93 ? -16.344 10.93 2.508 1 88.38 93 GLY A N 1
ATOM 714 C CA . GLY A 1 93 ? -16.797 12.156 3.145 1 88.38 93 GLY A CA 1
ATOM 715 C C . GLY A 1 93 ? -16.562 12.172 4.641 1 88.38 93 GLY A C 1
ATOM 716 O O . GLY A 1 93 ? -17.484 12.43 5.418 1 88.38 93 GLY A O 1
ATOM 717 N N . ILE A 1 94 ? -15.328 11.992 5.039 1 89.94 94 ILE A N 1
ATOM 718 C CA . ILE A 1 94 ? -15.07 11.93 6.473 1 89.94 94 ILE A CA 1
ATOM 719 C C . ILE A 1 94 ? -14.547 13.281 6.957 1 89.94 94 ILE A C 1
ATOM 721 O O . ILE A 1 94 ? -13.898 14.016 6.207 1 89.94 94 ILE A O 1
ATOM 725 N N . LEU A 1 95 ? -14.945 13.57 8.156 1 90.69 95 LEU A N 1
ATOM 726 C CA . LEU A 1 95 ? -14.477 14.797 8.797 1 90.69 95 LEU A CA 1
ATOM 727 C C . LEU A 1 95 ? -13.344 14.5 9.773 1 90.69 95 LEU A C 1
ATOM 729 O O . LEU A 1 95 ? -13.508 13.711 10.703 1 90.69 95 LEU A O 1
ATOM 733 N N . ILE A 1 96 ? -12.172 15.031 9.469 1 93.94 96 ILE A N 1
ATOM 734 C CA . ILE A 1 96 ? -11.078 14.984 10.438 1 93.94 96 ILE A CA 1
ATOM 735 C C . ILE A 1 96 ? -11.234 16.109 11.445 1 93.94 96 ILE A C 1
ATOM 737 O O . ILE A 1 96 ? -11.008 17.281 11.125 1 93.94 96 ILE A O 1
ATOM 741 N N . THR A 1 97 ? -11.508 15.805 12.602 1 91.56 97 THR A N 1
ATOM 742 C CA . THR A 1 97 ? -12.078 16.766 13.531 1 91.56 97 THR A CA 1
ATOM 743 C C . THR A 1 97 ? -10.977 17.531 14.266 1 91.56 97 THR A C 1
ATOM 745 O O . THR A 1 97 ? -11.125 18.719 14.562 1 91.56 97 THR A O 1
ATOM 748 N N . GLU A 1 98 ? -9.922 16.797 14.648 1 93.69 98 GLU A N 1
ATOM 749 C CA . GLU A 1 98 ? -8.875 17.422 15.461 1 93.69 98 GLU A CA 1
ATOM 750 C C . GLU A 1 98 ? -7.516 16.797 15.188 1 93.69 98 GLU A C 1
ATOM 752 O O . GLU A 1 98 ? -7.422 15.773 14.5 1 93.69 98 GLU A O 1
ATOM 757 N N . ARG A 1 99 ? -6.555 17.453 15.758 1 95.06 99 ARG A N 1
ATOM 758 C CA . ARG A 1 99 ? -5.195 16.922 15.656 1 95.06 99 ARG A CA 1
ATOM 759 C C . ARG A 1 99 ? -5.02 15.695 16.547 1 95.06 99 ARG A C 1
ATOM 761 O O . ARG A 1 99 ? -5.703 15.555 17.562 1 95.06 99 ARG A O 1
ATOM 768 N N . GLY A 1 100 ? -4.09 14.883 16.047 1 95.38 100 GLY A N 1
ATOM 769 C CA . GLY A 1 100 ? -3.775 13.734 16.891 1 95.38 100 GLY A CA 1
ATOM 770 C C . GLY A 1 100 ? -3.775 12.422 16.125 1 95.38 100 GLY A C 1
ATOM 771 O O . GLY A 1 100 ? -3.762 12.414 14.891 1 95.38 100 GLY A O 1
ATOM 772 N N . LYS A 1 101 ? -3.705 11.398 16.938 1 95.75 101 LYS A N 1
ATOM 773 C CA . LYS A 1 101 ? -3.576 10.047 16.391 1 95.75 101 LYS A CA 1
ATOM 774 C C . LYS A 1 101 ? -4.945 9.422 16.156 1 95.75 101 LYS A C 1
ATOM 776 O O . LYS A 1 101 ? -5.754 9.312 17.078 1 95.75 101 LYS A O 1
ATOM 781 N N . TYR A 1 102 ? -5.164 9.117 14.922 1 97.06 102 TYR A N 1
ATOM 782 C CA . TYR A 1 102 ? -6.355 8.359 14.57 1 97.06 102 TYR A CA 1
ATOM 783 C C . TYR A 1 102 ? -6.062 6.867 14.531 1 97.06 102 TYR A C 1
ATOM 785 O O . TYR A 1 102 ? -5 6.445 14.07 1 97.06 102 TYR A O 1
ATOM 793 N N . THR A 1 103 ? -7.039 6.055 15.023 1 97.62 103 THR A N 1
ATOM 794 C CA . THR A 1 103 ? -6.777 4.629 15.164 1 97.62 103 THR A CA 1
ATOM 795 C C . THR A 1 103 ? -7.961 3.809 14.656 1 97.62 103 THR A C 1
ATOM 797 O O . THR A 1 103 ? -9.023 4.359 14.367 1 97.62 103 THR A O 1
ATOM 800 N N . VAL A 1 104 ? -7.719 2.543 14.523 1 97.75 104 VAL A N 1
ATOM 801 C CA . VAL A 1 104 ? -8.773 1.595 14.164 1 97.75 104 VAL A CA 1
ATOM 802 C C . VAL A 1 104 ? -8.727 0.395 15.109 1 97.75 104 VAL A C 1
ATOM 804 O O . VAL A 1 104 ? -7.656 -0.164 15.359 1 97.75 104 VAL A O 1
ATOM 807 N N . ASP A 1 105 ? -9.828 0.116 15.672 1 97.94 105 ASP A N 1
ATOM 808 C CA . ASP A 1 105 ? -10 -1.128 16.422 1 97.94 105 ASP A CA 1
ATOM 809 C C . ASP A 1 105 ? -10.516 -2.244 15.516 1 97.94 105 ASP A C 1
ATOM 811 O O . ASP A 1 105 ? -11.477 -2.049 14.766 1 97.94 105 ASP A O 1
ATOM 815 N N . ILE A 1 106 ? -9.906 -3.371 15.594 1 97.38 106 ILE A N 1
ATOM 816 C CA . ILE A 1 106 ? -10.273 -4.5 14.742 1 97.38 106 ILE A CA 1
ATOM 817 C C . ILE A 1 106 ? -10.805 -5.641 15.609 1 97.38 106 ILE A C 1
ATOM 819 O O . ILE A 1 106 ? -10.164 -6.039 16.578 1 97.38 106 ILE A O 1
ATOM 823 N N . PHE A 1 107 ? -11.969 -6.109 15.266 1 97.12 107 PHE A N 1
ATOM 824 C CA . PHE A 1 107 ? -12.625 -7.219 15.953 1 97.12 107 PHE A CA 1
ATOM 825 C C . PHE A 1 107 ? -12.914 -8.359 14.984 1 97.12 107 PHE A C 1
ATOM 827 O O . PHE A 1 107 ? -13.172 -8.125 13.797 1 97.12 107 PHE A O 1
ATOM 834 N N . GLU A 1 108 ? -12.844 -9.516 15.453 1 96.56 108 GLU A N 1
ATOM 835 C CA . GLU A 1 108 ? -13.367 -10.68 14.734 1 96.56 108 GLU A CA 1
ATOM 836 C C . GLU A 1 108 ? -14.789 -11.008 15.188 1 96.56 108 GLU A C 1
ATOM 838 O O . GLU A 1 108 ? -15.086 -10.969 16.391 1 96.56 108 GLU A O 1
ATOM 843 N N . ILE A 1 109 ? -15.648 -11.266 14.211 1 95.56 109 ILE A N 1
ATOM 844 C CA . ILE A 1 109 ? -17.016 -11.641 14.531 1 95.56 109 ILE A CA 1
ATOM 845 C C . ILE A 1 109 ? -17.156 -13.156 14.516 1 95.56 109 ILE A C 1
ATOM 847 O O . ILE A 1 109 ? -17.016 -13.789 13.461 1 95.56 109 ILE A O 1
ATOM 851 N N . GLY A 1 110 ? -17.469 -13.656 15.609 1 91 110 GLY A N 1
ATOM 852 C CA . GLY A 1 110 ? -17.641 -15.102 15.711 1 91 110 GLY A CA 1
ATOM 853 C C . GLY A 1 110 ? -18.969 -15.586 15.156 1 91 110 GLY A C 1
ATOM 854 O O . GLY A 1 110 ? -19.828 -14.773 14.812 1 91 110 GLY A O 1
ATOM 855 N N . ALA A 1 111 ? -19.031 -16.953 15.047 1 87.75 111 ALA A N 1
ATOM 856 C CA . ALA A 1 111 ? -20.25 -17.578 14.57 1 87.75 111 ALA A CA 1
ATOM 857 C C . ALA A 1 111 ? -21.438 -17.203 15.461 1 87.75 111 ALA A C 1
ATOM 859 O O . ALA A 1 111 ? -22.578 -17.141 15 1 87.75 111 ALA A O 1
ATOM 860 N N . ASP A 1 112 ? -21.219 -16.969 16.75 1 91.06 112 ASP A N 1
ATOM 861 C CA . ASP A 1 112 ? -22.25 -16.578 17.703 1 91.06 112 ASP A CA 1
ATOM 862 C C . ASP A 1 112 ? -22.5 -15.07 17.672 1 91.06 112 ASP A C 1
ATOM 864 O O . ASP A 1 112 ? -23.188 -14.531 18.516 1 91.06 112 ASP A O 1
ATOM 868 N N . ASN A 1 113 ? -21.891 -14.367 16.781 1 90.12 113 ASN A N 1
ATOM 869 C CA . ASN A 1 113 ? -22.016 -12.93 16.578 1 90.12 113 ASN A CA 1
ATOM 870 C C . ASN A 1 113 ? -21.344 -12.148 17.703 1 90.12 113 ASN A C 1
ATOM 872 O O . ASN A 1 113 ? -21.688 -10.984 17.938 1 90.12 113 ASN A O 1
ATOM 876 N N . LYS A 1 114 ? -20.594 -12.898 18.469 1 94.25 114 LYS A N 1
ATOM 877 C CA . LYS A 1 114 ? -19.828 -12.203 19.5 1 94.25 114 LYS A CA 1
ATOM 878 C C . LYS A 1 114 ? -18.547 -11.594 18.938 1 94.25 114 LYS A C 1
ATOM 880 O O . LYS A 1 114 ? -17.891 -12.203 18.078 1 94.25 114 LYS A O 1
ATOM 885 N N . LEU A 1 115 ? -18.203 -10.445 19.484 1 94.62 115 LEU A N 1
ATOM 886 C CA . LEU A 1 115 ? -17.016 -9.734 19.016 1 94.62 115 LEU A CA 1
ATOM 887 C C . LEU A 1 115 ? -15.797 -10.109 19.844 1 94.62 115 LEU A C 1
ATOM 889 O O . LEU A 1 115 ? -15.852 -10.102 21.078 1 94.62 115 LEU A O 1
ATOM 893 N N . LYS A 1 116 ? -14.789 -10.508 19.141 1 95.19 116 LYS A N 1
ATOM 894 C CA . LYS A 1 116 ? -13.492 -10.742 19.766 1 95.19 116 LYS A CA 1
ATOM 895 C C . LYS A 1 116 ? -12.484 -9.664 19.359 1 95.19 116 LYS A C 1
ATOM 897 O O . LYS A 1 116 ? -12.125 -9.555 18.188 1 95.19 116 LYS A O 1
ATOM 902 N N . PHE A 1 117 ? -12.016 -8.945 20.375 1 96.12 117 PHE A N 1
ATOM 903 C CA . PHE A 1 117 ? -11.039 -7.887 20.109 1 96.12 117 PHE A CA 1
ATOM 904 C C . PHE A 1 117 ? -9.711 -8.477 19.656 1 96.12 117 PHE A C 1
ATOM 906 O O . PHE A 1 117 ? -9.195 -9.406 20.281 1 96.12 117 PHE A O 1
ATOM 913 N N . ILE A 1 118 ? -9.211 -7.941 18.531 1 95.19 118 ILE A N 1
ATOM 914 C CA . ILE A 1 118 ? -7.926 -8.414 18.016 1 95.19 118 ILE A CA 1
ATOM 915 C C . ILE A 1 118 ? -6.832 -7.406 18.375 1 95.19 118 ILE A C 1
ATOM 917 O O . ILE A 1 118 ? -5.938 -7.707 19.172 1 95.19 118 ILE A O 1
ATOM 921 N N . LYS A 1 119 ? -6.945 -6.203 17.812 1 95 119 LYS A N 1
ATOM 922 C CA . LYS A 1 119 ? -5.891 -5.223 18.047 1 95 119 LYS A CA 1
ATOM 923 C C . LYS A 1 119 ? -6.34 -3.822 17.641 1 95 119 LYS A C 1
ATOM 925 O O . LYS A 1 119 ? -7.277 -3.668 16.859 1 95 119 LYS A O 1
ATOM 930 N N . THR A 1 120 ? -5.719 -2.818 18.312 1 96.19 120 THR A N 1
ATOM 931 C CA . THR A 1 120 ? -5.801 -1.436 17.844 1 96.19 120 THR A CA 1
ATOM 932 C C . THR A 1 120 ? -4.578 -1.067 17.016 1 96.19 120 THR A C 1
ATOM 934 O O . THR A 1 120 ? -3.447 -1.373 17.391 1 96.19 120 THR A O 1
ATOM 937 N N . LYS A 1 121 ? -4.84 -0.534 15.867 1 95.75 121 LYS A N 1
ATOM 938 C CA . LYS A 1 121 ? -3.744 -0.091 15.016 1 95.75 121 LYS A CA 1
ATOM 939 C C . LYS A 1 121 ? -3.832 1.407 14.734 1 95.75 121 LYS A C 1
ATOM 941 O O . LYS A 1 121 ? -4.926 1.971 14.688 1 95.75 121 LYS A O 1
ATOM 946 N N . ARG A 1 122 ? -2.691 1.982 14.555 1 94.62 122 ARG A N 1
ATOM 947 C CA . ARG A 1 122 ? -2.646 3.383 14.141 1 94.62 122 ARG A CA 1
ATOM 948 C C . ARG A 1 122 ? -2.967 3.531 12.656 1 94.62 122 ARG A C 1
ATOM 950 O O . ARG A 1 122 ? -2.434 2.793 11.828 1 94.62 122 ARG A O 1
ATOM 957 N N . LEU A 1 123 ? -3.77 4.445 12.406 1 96 123 LEU A N 1
ATOM 958 C CA . LEU A 1 123 ? -4.039 4.75 11 1 96 123 LEU A CA 1
ATOM 959 C C . LEU A 1 123 ? -3.146 5.887 10.516 1 96 123 LEU A C 1
ATOM 961 O O . LEU A 1 123 ? -2.271 5.672 9.672 1 96 123 LEU A O 1
ATOM 965 N N . PHE A 1 124 ? -3.307 7.051 11.07 1 94.94 124 PHE A N 1
ATOM 966 C CA . PHE A 1 124 ? -2.5 8.211 10.711 1 94.94 124 PHE A CA 1
ATOM 967 C C . PHE A 1 124 ? -2.514 9.25 11.82 1 94.94 124 PHE A C 1
ATOM 969 O O . PHE A 1 124 ? -3.297 9.141 12.773 1 94.94 124 PHE A O 1
ATOM 976 N N . ASN A 1 125 ? -1.603 10.141 11.656 1 94.94 125 ASN A N 1
ATOM 977 C CA . ASN A 1 125 ? -1.588 11.328 12.508 1 94.94 125 ASN A CA 1
ATOM 978 C C . ASN A 1 125 ? -2.004 12.57 11.727 1 94.94 125 ASN A C 1
ATOM 980 O O . ASN A 1 125 ? -1.585 12.766 10.586 1 94.94 125 ASN A O 1
ATOM 984 N N . ALA A 1 126 ? -2.926 13.297 12.359 1 95.06 126 ALA A N 1
ATOM 985 C CA . ALA A 1 126 ? -3.283 14.602 11.805 1 95.06 126 ALA A CA 1
ATOM 986 C C . ALA A 1 126 ? -2.643 15.734 12.602 1 95.06 126 ALA A C 1
ATOM 988 O O . ALA A 1 126 ? -2.719 15.75 13.836 1 95.06 126 ALA A O 1
ATOM 989 N N . ASP A 1 127 ? -2.02 16.609 11.82 1 94.56 127 ASP A N 1
ATOM 990 C CA . ASP A 1 127 ? -1.339 17.688 12.539 1 94.56 127 ASP A CA 1
ATOM 991 C C . ASP A 1 127 ? -1.211 18.938 11.672 1 94.56 127 ASP A C 1
ATOM 993 O O . ASP A 1 127 ? -1.582 18.922 10.5 1 94.56 127 ASP A O 1
ATOM 997 N N . TYR A 1 128 ? -0.699 20.016 12.383 1 94.38 128 TYR A N 1
ATOM 998 C CA . TYR A 1 128 ? -0.365 21.266 11.688 1 94.38 128 TYR A CA 1
ATOM 999 C C . TYR A 1 128 ? 0.932 21.109 10.898 1 94.38 128 TYR A C 1
ATOM 1001 O O . TYR A 1 128 ? 1.734 20.219 11.18 1 94.38 128 TYR A O 1
ATOM 1009 N N . PRO A 1 129 ? 1.068 22.016 9.922 1 91.5 129 PRO A N 1
ATOM 1010 C CA . PRO A 1 129 ? 2.418 22.094 9.359 1 91.5 129 PRO A CA 1
ATOM 1011 C C . PRO A 1 129 ? 3.479 22.406 10.406 1 91.5 129 PRO A C 1
ATOM 1013 O O . PRO A 1 129 ? 3.186 23.078 11.406 1 91.5 129 PRO A O 1
ATOM 1016 N N . PRO A 1 130 ? 4.648 21.875 10.164 1 88.44 130 PRO A N 1
ATOM 1017 C CA . PRO A 1 130 ? 5.703 22.188 11.125 1 88.44 130 PRO A CA 1
ATOM 1018 C C . PRO A 1 130 ? 6.059 23.672 11.148 1 88.44 130 PRO A C 1
ATOM 1020 O O . PRO A 1 130 ? 5.852 24.375 10.156 1 88.44 130 PRO A O 1
ATOM 1023 N N . GLN A 1 131 ? 6.547 24.016 12.297 1 89.75 131 GLN A N 1
ATOM 1024 C CA . GLN A 1 131 ? 7.004 25.391 12.406 1 89.75 131 GLN A CA 1
ATOM 1025 C C . GLN A 1 131 ? 8.258 25.625 11.562 1 89.75 131 GLN A C 1
ATOM 1027 O O . GLN A 1 131 ? 9.203 24.828 11.625 1 89.75 131 GLN A O 1
ATOM 1032 N N . ARG A 1 132 ? 8.148 26.625 10.719 1 89.38 132 ARG A N 1
ATOM 1033 C CA . ARG A 1 132 ? 9.305 26.938 9.891 1 89.38 132 ARG A CA 1
ATOM 1034 C C . ARG A 1 132 ? 10.359 27.703 10.68 1 89.38 132 ARG A C 1
ATOM 1036 O O . ARG A 1 132 ? 10.031 28.625 11.422 1 89.38 132 ARG A O 1
ATOM 1043 N N . GLU A 1 133 ? 11.617 27.219 10.492 1 88.38 133 GLU A N 1
ATOM 1044 C CA . GLU A 1 133 ? 12.734 27.969 11.055 1 88.38 133 GLU A CA 1
ATOM 1045 C C . GLU A 1 133 ? 13.414 28.812 9.984 1 88.38 133 GLU A C 1
ATOM 1047 O O . GLU A 1 133 ? 14.031 28.281 9.055 1 88.38 133 GLU A O 1
ATOM 1052 N N . ILE A 1 134 ? 13.297 30.125 10.164 1 88.75 134 ILE A N 1
ATOM 1053 C CA . ILE A 1 134 ? 13.898 31.031 9.195 1 88.75 134 ILE A CA 1
ATOM 1054 C C . ILE A 1 134 ? 15.016 31.828 9.867 1 88.75 134 ILE A C 1
ATOM 1056 O O . ILE A 1 134 ? 14.781 32.531 10.844 1 88.75 134 ILE A O 1
ATOM 1060 N N . SER A 1 135 ? 16.188 31.719 9.312 1 92.25 135 SER A N 1
ATOM 1061 C CA . SER A 1 135 ? 17.312 32.5 9.836 1 92.25 135 SER A CA 1
ATOM 1062 C C . SER A 1 135 ? 17.188 33.969 9.445 1 92.25 135 SER A C 1
ATOM 1064 O O . SER A 1 135 ? 16.453 34.312 8.516 1 92.25 135 SER A O 1
ATOM 1066 N N . ASP A 1 136 ? 17.969 34.781 10.195 1 92.81 136 ASP A N 1
ATOM 1067 C CA . ASP A 1 136 ? 17.969 36.188 9.875 1 92.81 136 ASP A CA 1
ATOM 1068 C C . ASP A 1 136 ? 18.484 36.438 8.461 1 92.81 136 ASP A C 1
ATOM 1070 O O . ASP A 1 136 ? 17.969 37.312 7.742 1 92.81 136 ASP A O 1
ATOM 1074 N N . ALA A 1 137 ? 19.422 35.688 8.094 1 94.75 137 ALA A N 1
ATOM 1075 C CA . ALA A 1 137 ? 20 35.812 6.762 1 94.75 137 ALA A CA 1
ATOM 1076 C C . ALA A 1 137 ? 18.984 35.438 5.684 1 94.75 137 ALA A C 1
ATOM 1078 O O . ALA A 1 137 ? 18.875 36.125 4.668 1 94.75 137 ALA A O 1
ATOM 1079 N N . GLU A 1 138 ? 18.297 34.375 5.91 1 94.19 138 GLU A N 1
ATOM 1080 C CA . GLU A 1 138 ? 17.266 33.938 4.965 1 94.19 138 GLU A CA 1
ATOM 1081 C C . GLU A 1 138 ? 16.141 34.969 4.883 1 94.19 138 GLU A C 1
ATOM 1083 O O . GLU A 1 138 ? 15.641 35.25 3.795 1 94.19 138 GLU A O 1
ATOM 1088 N N . LYS A 1 139 ? 15.812 35.469 6.043 1 94.44 139 LYS A N 1
ATOM 1089 C CA . LYS A 1 139 ? 14.766 36.469 6.09 1 94.44 139 LYS A CA 1
ATOM 1090 C C . LYS A 1 139 ? 15.156 37.719 5.262 1 94.44 139 LYS A C 1
ATOM 1092 O O . LYS A 1 139 ? 14.352 38.219 4.477 1 94.44 139 LYS A O 1
ATOM 1097 N N . GLU A 1 140 ? 16.328 38.156 5.422 1 95.25 140 GLU A N 1
ATOM 1098 C CA . GLU A 1 140 ? 16.828 39.312 4.688 1 95.25 140 GLU A CA 1
ATOM 1099 C C . GLU A 1 140 ? 16.844 39.062 3.186 1 95.25 140 GLU A C 1
ATOM 1101 O O . GLU A 1 140 ? 16.5 39.938 2.389 1 95.25 140 GLU A O 1
ATOM 1106 N N . ALA A 1 141 ? 17.219 37.844 2.885 1 96 141 ALA A N 1
ATOM 1107 C CA . ALA A 1 141 ? 17.281 37.469 1.475 1 96 141 ALA A CA 1
ATOM 1108 C C . ALA A 1 141 ? 15.891 37.469 0.844 1 96 141 ALA A C 1
ATOM 1110 O O . ALA A 1 141 ? 15.719 37.906 -0.294 1 96 141 ALA A O 1
ATOM 1111 N N . ILE A 1 142 ? 14.977 36.969 1.618 1 95.38 142 ILE A N 1
ATOM 1112 C CA . ILE A 1 142 ? 13.602 36.906 1.118 1 95.38 142 ILE A CA 1
ATOM 1113 C C . ILE A 1 142 ? 13.047 38.312 0.964 1 95.38 142 ILE A C 1
ATOM 1115 O O . ILE A 1 142 ? 12.43 38.656 -0.054 1 95.38 142 ILE A O 1
ATOM 1119 N N . LEU A 1 143 ? 13.328 39.219 1.938 1 94.81 143 LEU A N 1
ATOM 1120 C CA . LEU A 1 143 ? 12.773 40.562 1.95 1 94.81 143 LEU A CA 1
ATOM 1121 C C . LEU A 1 143 ? 13.375 41.406 0.838 1 94.81 143 LEU A C 1
ATOM 1123 O O . LEU A 1 143 ? 12.758 42.375 0.373 1 94.81 143 LEU A O 1
ATOM 1127 N N . ALA A 1 144 ? 14.547 40.969 0.358 1 94.56 144 ALA A N 1
ATOM 1128 C CA . ALA A 1 144 ? 15.266 41.75 -0.651 1 94.56 144 ALA A CA 1
ATOM 1129 C C . ALA A 1 144 ? 14.789 41.375 -2.057 1 94.56 144 ALA A C 1
ATOM 1131 O O . ALA A 1 144 ? 15.016 42.156 -3.006 1 94.56 144 ALA A O 1
ATOM 1132 N N . ASP A 1 145 ? 14.125 40.281 -2.158 1 94.12 145 ASP A N 1
ATOM 1133 C CA . ASP A 1 145 ? 13.703 39.812 -3.475 1 94.12 145 ASP A CA 1
ATOM 1134 C C . ASP A 1 145 ? 12.195 39.969 -3.668 1 94.12 145 ASP A C 1
ATOM 1136 O O . ASP A 1 145 ? 11.398 39.25 -3.082 1 94.12 145 ASP A O 1
ATOM 1140 N N . GLU A 1 146 ? 11.844 40.844 -4.496 1 91.06 146 GLU A N 1
ATOM 1141 C CA . GLU A 1 146 ? 10.438 41.188 -4.691 1 91.06 146 GLU A CA 1
ATOM 1142 C C . GLU A 1 146 ? 9.688 40.094 -5.434 1 91.06 146 GLU A C 1
ATOM 1144 O O . GLU A 1 146 ? 8.461 40.094 -5.477 1 91.06 146 GLU A O 1
ATOM 1149 N N . LYS A 1 147 ? 10.43 39.156 -5.941 1 93.94 1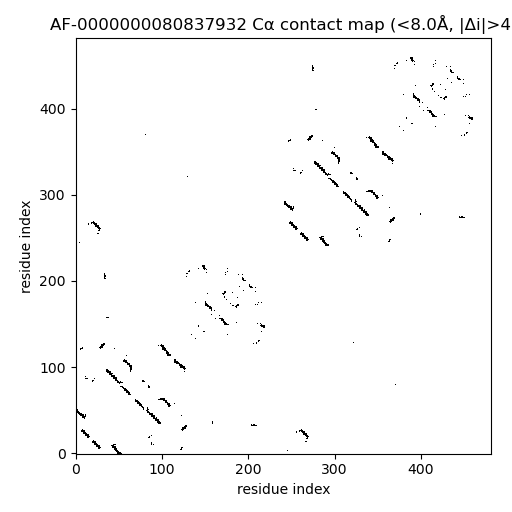47 LYS A N 1
ATOM 1150 C CA . LYS A 1 147 ? 9.805 38.062 -6.684 1 93.94 147 LYS A CA 1
ATOM 1151 C C . LYS A 1 147 ? 9.344 36.938 -5.742 1 93.94 147 LYS A C 1
ATOM 1153 O O . LYS A 1 147 ? 8.68 36 -6.172 1 93.94 147 LYS A O 1
ATOM 1158 N N . LEU A 1 148 ? 9.641 37.156 -4.504 1 94.81 148 LEU A N 1
ATOM 1159 C CA . LEU A 1 148 ? 9.32 36.125 -3.529 1 94.81 148 LEU A CA 1
ATOM 1160 C C . LEU A 1 148 ? 8.156 36.562 -2.643 1 94.81 148 LEU A C 1
ATOM 1162 O O . LEU A 1 148 ? 7.91 37.75 -2.463 1 94.81 148 LEU A O 1
ATOM 1166 N N . ILE A 1 149 ? 7.434 35.656 -2.164 1 94.88 149 ILE A N 1
ATOM 1167 C CA . ILE A 1 149 ? 6.32 35.906 -1.257 1 94.88 149 ILE A CA 1
ATOM 1168 C C . ILE A 1 149 ? 6.855 36.438 0.07 1 94.88 149 ILE A C 1
ATOM 1170 O O . ILE A 1 149 ? 7.609 35.781 0.765 1 94.88 149 ILE A O 1
ATOM 1174 N N . ARG A 1 150 ? 6.453 37.594 0.429 1 95.38 150 ARG A N 1
ATOM 1175 C CA . ARG A 1 150 ? 6.887 38.25 1.672 1 95.38 150 ARG A CA 1
ATOM 1176 C C . ARG A 1 150 ? 5.695 38.562 2.572 1 95.38 150 ARG A C 1
ATOM 1178 O O . ARG A 1 150 ? 5.871 38.906 3.74 1 95.38 150 ARG A O 1
ATOM 1185 N N . MET A 1 151 ? 4.602 38.531 1.978 1 93.75 151 MET A N 1
ATOM 1186 C CA . MET A 1 151 ? 3.344 38.781 2.666 1 93.75 151 MET A CA 1
ATOM 1187 C C . MET A 1 151 ? 2.219 37.938 2.115 1 93.75 151 MET A C 1
ATOM 1189 O O . MET A 1 151 ? 2.176 37.656 0.917 1 93.75 151 MET A O 1
ATOM 1193 N N . VAL A 1 152 ? 1.412 37.469 3.014 1 94.38 152 VAL A N 1
ATOM 1194 C CA . VAL A 1 152 ? 0.301 36.625 2.592 1 94.38 152 VAL A CA 1
ATOM 1195 C C . VAL A 1 152 ? -1.01 37.188 3.152 1 94.38 152 VAL A C 1
ATOM 1197 O O . VAL A 1 152 ? -1.093 37.531 4.336 1 94.38 152 VAL A O 1
ATOM 1200 N N . LYS A 1 153 ? -1.973 37.406 2.281 1 93.44 153 LYS A N 1
ATOM 1201 C CA . LYS A 1 153 ? -3.346 37.719 2.664 1 93.44 153 LYS A CA 1
ATOM 1202 C C . LYS A 1 153 ? -4.246 36.5 2.529 1 93.44 153 LYS A C 1
ATOM 1204 O O . LYS A 1 153 ? -4.223 35.812 1.505 1 93.44 153 LYS A O 1
ATOM 1209 N N . THR A 1 154 ? -4.918 36.188 3.629 1 92.44 154 THR A N 1
ATOM 1210 C CA . THR A 1 154 ? -5.758 35 3.621 1 92.44 154 THR A CA 1
ATOM 1211 C C . THR A 1 154 ? -7.074 35.25 4.352 1 92.44 154 THR A C 1
ATOM 1213 O O . THR A 1 154 ? -7.266 36.312 4.934 1 92.44 154 THR A O 1
ATOM 1216 N N . GLU A 1 155 ? -7.996 34.406 4.148 1 92.5 155 GLU A N 1
ATOM 1217 C CA . GLU A 1 155 ? -9.297 34.5 4.805 1 92.5 155 GLU A CA 1
ATOM 1218 C C . GLU A 1 155 ? -9.57 33.25 5.641 1 92.5 155 GLU A C 1
ATOM 1220 O O . GLU A 1 155 ? -9.086 32.156 5.316 1 92.5 155 GLU A O 1
ATOM 1225 N N . PHE A 1 156 ? -10.273 33.5 6.73 1 92.81 156 PHE A N 1
ATOM 1226 C CA . PHE A 1 156 ? -10.602 32.406 7.621 1 92.81 156 PHE A CA 1
ATOM 1227 C C . PHE A 1 156 ? -12.078 32.438 8.008 1 92.81 156 PHE A C 1
ATOM 1229 O O . PHE A 1 156 ? -12.586 33.469 8.461 1 92.81 156 PHE A O 1
ATOM 1236 N N . LYS A 1 157 ? -12.648 31.344 7.762 1 92.12 157 LYS A N 1
ATOM 1237 C CA . LYS A 1 157 ? -14.008 31.078 8.227 1 92.12 157 LYS A CA 1
ATOM 1238 C C . LYS A 1 157 ? -14.141 29.641 8.734 1 92.12 157 LYS A C 1
ATOM 1240 O O . LYS A 1 157 ? -13.922 28.703 7.984 1 92.12 157 LYS A O 1
ATOM 1245 N N . PRO A 1 158 ? -14.477 29.562 9.992 1 88.62 158 PRO A N 1
ATOM 1246 C CA . PRO A 1 158 ? -14.555 28.203 10.547 1 88.62 158 PRO A CA 1
ATOM 1247 C C . PRO A 1 158 ? -15.578 27.328 9.82 1 88.62 158 PRO A C 1
ATOM 1249 O O . PRO A 1 158 ? -16.641 27.812 9.43 1 88.62 158 PRO A O 1
ATOM 1252 N N . PHE A 1 159 ? -15.242 26.094 9.812 1 85.19 159 PHE A N 1
ATOM 1253 C CA . PHE A 1 159 ? -16.062 25.109 9.102 1 85.19 159 PHE A CA 1
ATOM 1254 C C . PHE A 1 159 ? -17.469 25.062 9.695 1 85.19 159 PHE A C 1
ATOM 1256 O O . PHE A 1 159 ? -18.438 24.891 8.961 1 85.19 159 PHE A O 1
ATOM 1263 N N . GLU A 1 160 ? -17.531 25.109 10.953 1 84.81 160 GLU A N 1
ATOM 1264 C CA . GLU A 1 160 ? -18.812 24.984 11.633 1 84.81 160 GLU A CA 1
ATOM 1265 C C . GLU A 1 160 ? -19.766 26.125 11.25 1 84.81 160 GLU A C 1
ATOM 1267 O O . GLU A 1 160 ? -20.984 26.016 11.414 1 84.81 160 GLU A O 1
ATOM 1272 N N . PHE A 1 161 ? -19.156 27.219 10.688 1 89 161 PHE A N 1
ATOM 1273 C CA . PHE A 1 161 ? -19.969 28.359 10.312 1 89 161 PHE A CA 1
ATOM 1274 C C . PHE A 1 161 ? -20 28.531 8.797 1 89 161 PHE A C 1
ATOM 1276 O O . PHE A 1 161 ? -20.312 29.609 8.297 1 89 161 PHE A O 1
ATOM 1283 N N . ALA A 1 162 ? -19.641 27.516 8.125 1 84.75 162 ALA A N 1
ATOM 1284 C CA . ALA A 1 162 ? -19.5 27.594 6.672 1 84.75 162 ALA A CA 1
ATOM 1285 C C . ALA A 1 162 ? -20.797 28.062 6.02 1 84.75 162 ALA A C 1
ATOM 1287 O O . ALA A 1 162 ? -20.781 28.859 5.082 1 84.75 162 ALA A O 1
ATOM 1288 N N . ASN A 1 163 ? -21.875 27.641 6.578 1 87.44 163 ASN A N 1
ATOM 1289 C CA . ASN A 1 163 ? -23.156 27.953 5.957 1 87.44 163 ASN A CA 1
ATOM 1290 C C . ASN A 1 163 ? -23.891 29.078 6.699 1 87.44 163 ASN A C 1
ATOM 1292 O O . ASN A 1 163 ? -25.047 29.359 6.41 1 87.44 163 ASN A O 1
ATOM 1296 N N . ASP A 1 164 ? -23.281 29.625 7.652 1 90.75 164 ASP A N 1
ATOM 1297 C CA . ASP A 1 164 ? -23.859 30.734 8.406 1 90.75 164 ASP A CA 1
ATOM 1298 C C . ASP A 1 164 ? -23.562 32.062 7.742 1 90.75 164 ASP A C 1
ATOM 1300 O O . ASP A 1 164 ? -22.438 32.594 7.848 1 90.75 164 ASP A O 1
ATOM 1304 N N . GLU A 1 165 ? -24.453 32.688 7.129 1 90.31 165 GLU A N 1
ATOM 1305 C CA . GLU A 1 165 ? -24.266 33.938 6.387 1 90.31 165 GLU A CA 1
ATOM 1306 C C . GLU A 1 165 ? -23.969 35.094 7.324 1 90.31 165 GLU A C 1
ATOM 1308 O O . GLU A 1 165 ? -23.438 36.125 6.895 1 90.31 165 GLU A O 1
ATOM 1313 N N . SER A 1 166 ? -24.312 34.906 8.484 1 92 166 SER A N 1
ATOM 1314 C CA . SER A 1 166 ? -24.094 35.969 9.453 1 92 166 SER A CA 1
ATOM 1315 C C . SER A 1 166 ? -22.625 36.062 9.852 1 92 166 SER A C 1
ATOM 1317 O O . SER A 1 166 ? -22.188 37.062 10.438 1 92 166 SER A O 1
ATOM 1319 N N . VAL A 1 167 ? -21.922 35.031 9.617 1 92.19 167 VAL A N 1
ATOM 1320 C CA . VAL A 1 167 ? -20.5 35.031 9.922 1 92.19 167 VAL A CA 1
ATOM 1321 C C . VAL A 1 167 ? -19.703 35.281 8.648 1 92.19 167 VAL A C 1
ATOM 1323 O O . VAL A 1 167 ? -19.703 34.469 7.734 1 92.19 167 VAL A O 1
ATOM 1326 N N . LYS A 1 168 ? -19.094 36.406 8.609 1 91.62 168 LYS A N 1
ATOM 1327 C CA . LYS A 1 168 ? -18.266 36.75 7.453 1 91.62 168 LYS A CA 1
ATOM 1328 C C . LYS A 1 168 ? -16.844 36.219 7.645 1 91.62 168 LYS A C 1
ATOM 1330 O O . LYS A 1 168 ? -16.359 36.125 8.773 1 91.62 168 LYS A O 1
ATOM 1335 N N . PRO A 1 169 ? -16.234 35.844 6.512 1 93.69 169 PRO A N 1
ATOM 1336 C CA . PRO A 1 169 ? -14.828 35.438 6.617 1 93.69 169 PRO A CA 1
ATOM 1337 C C . PRO A 1 169 ? -13.938 36.531 7.176 1 93.69 169 PRO A C 1
ATOM 1339 O O . PRO A 1 169 ? -14.133 37.719 6.859 1 93.69 169 PRO A O 1
ATOM 1342 N N . ILE A 1 170 ? -13.07 36.188 7.988 1 93.75 170 ILE A N 1
ATOM 1343 C CA . ILE A 1 170 ? -12.109 37.125 8.555 1 93.75 170 ILE A CA 1
ATOM 1344 C C . ILE A 1 170 ? -10.883 37.219 7.645 1 93.75 170 ILE A C 1
ATOM 1346 O O . ILE A 1 170 ? -10.25 36.188 7.34 1 93.75 170 ILE A O 1
ATOM 1350 N N . LYS A 1 171 ? -10.578 38.406 7.219 1 95 171 LYS A N 1
ATOM 1351 C CA . LYS A 1 171 ? -9.422 38.625 6.363 1 95 171 LYS A CA 1
ATOM 1352 C C . LYS A 1 171 ? -8.164 38.906 7.191 1 95 171 LYS A C 1
ATOM 1354 O O . LYS A 1 171 ? -8.148 39.812 8.031 1 95 171 LYS A O 1
ATOM 1359 N N . LEU A 1 172 ? -7.156 38.094 6.945 1 95.31 172 LEU A N 1
ATOM 1360 C CA . LEU A 1 172 ? -5.93 38.156 7.734 1 95.31 172 LEU A CA 1
ATOM 1361 C C . LEU A 1 172 ? -4.727 38.469 6.84 1 95.31 172 LEU A C 1
ATOM 1363 O O . LEU A 1 172 ? -4.684 38.031 5.688 1 95.31 172 LEU A O 1
ATOM 1367 N N . GLN A 1 173 ? -3.859 39.25 7.375 1 95.44 173 GLN A N 1
ATOM 1368 C CA . GLN A 1 173 ? -2.596 39.531 6.707 1 95.44 173 GLN A CA 1
ATOM 1369 C C . GLN A 1 173 ? -1.409 39.125 7.578 1 95.44 173 GLN A C 1
ATOM 1371 O O . GLN A 1 173 ? -1.391 39.406 8.781 1 95.44 173 GLN A O 1
ATOM 1376 N N . ILE A 1 174 ? -0.522 38.344 6.992 1 93.94 174 ILE A N 1
ATOM 1377 C CA . ILE A 1 174 ? 0.711 37.969 7.672 1 93.94 174 ILE A CA 1
ATOM 1378 C C . ILE A 1 174 ? 1.914 38.375 6.82 1 93.94 174 ILE A C 1
ATOM 1380 O O . ILE A 1 174 ? 1.988 38.031 5.637 1 93.94 174 ILE A O 1
ATOM 1384 N N . SER A 1 175 ? 2.799 39.125 7.418 1 93.38 175 SER A N 1
ATOM 1385 C CA . SER A 1 175 ? 3.996 39.562 6.719 1 93.38 175 SER A CA 1
ATOM 1386 C C . SER A 1 175 ? 5.262 39.031 7.383 1 93.38 175 SER A C 1
ATOM 1388 O O . SER A 1 175 ? 5.324 38.938 8.609 1 93.38 175 SER A O 1
ATOM 1390 N N . LEU A 1 176 ? 6.215 38.688 6.566 1 94.06 176 LEU A N 1
ATOM 1391 C CA . LEU A 1 176 ? 7.504 38.25 7.102 1 94.06 176 LEU A CA 1
ATOM 1392 C C . LEU A 1 176 ? 8.148 39.375 7.914 1 94.06 176 LEU A C 1
ATOM 1394 O O . LEU A 1 176 ? 8.766 39.125 8.953 1 94.06 176 LEU A O 1
ATOM 1398 N N . ASP A 1 177 ? 7.957 40.594 7.375 1 91.44 177 ASP A N 1
ATOM 1399 C CA . ASP A 1 177 ? 8.391 41.781 8.086 1 91.44 177 ASP A CA 1
ATOM 1400 C C . ASP A 1 177 ? 7.262 42.344 8.953 1 91.44 177 ASP A C 1
ATOM 1402 O O . ASP A 1 177 ? 6.27 42.844 8.43 1 91.44 177 ASP A O 1
ATOM 1406 N N . ASN A 1 178 ? 7.453 42.375 10.219 1 85.94 178 ASN A N 1
ATOM 1407 C CA . ASN A 1 178 ? 6.418 42.781 11.164 1 85.94 178 ASN A CA 1
ATOM 1408 C C . ASN A 1 178 ? 6.148 44.281 11.094 1 85.94 178 ASN A C 1
ATOM 1410 O O . ASN A 1 178 ? 5.145 44.75 11.617 1 85.94 178 ASN A O 1
ATOM 1414 N N . SER A 1 179 ? 7.012 44.938 10.414 1 88.62 179 SER A N 1
ATOM 1415 C CA . SER A 1 179 ? 6.859 46.406 10.352 1 88.62 179 SER A CA 1
ATOM 1416 C C . SER A 1 179 ? 5.902 46.812 9.234 1 88.62 179 SER A C 1
ATOM 1418 O O . SER A 1 179 ? 5.457 47.938 9.18 1 88.62 179 SER A O 1
ATOM 1420 N N . VAL A 1 180 ? 5.547 45.875 8.383 1 90.94 180 VAL A N 1
ATOM 1421 C CA . VAL A 1 180 ? 4.645 46.156 7.273 1 90.94 180 VAL A CA 1
ATOM 1422 C C . VAL A 1 180 ? 3.227 46.375 7.805 1 90.94 180 VAL A C 1
ATOM 1424 O O . VAL A 1 180 ? 2.688 45.5 8.5 1 90.94 180 VAL A O 1
ATOM 1427 N N . PRO A 1 181 ? 2.719 47.469 7.523 1 93.19 181 PRO A N 1
ATOM 1428 C CA . PRO A 1 181 ? 1.365 47.75 8.023 1 93.19 181 PRO A CA 1
ATOM 1429 C C . PRO A 1 181 ? 0.321 46.812 7.41 1 93.19 181 PRO A C 1
ATOM 1431 O O . PRO A 1 181 ? 0.474 46.375 6.27 1 93.19 181 PRO A O 1
ATOM 1434 N N . VAL A 1 182 ? -0.693 46.562 8.148 1 94.5 182 VAL A N 1
ATOM 1435 C CA . VAL A 1 182 ? -1.799 45.75 7.676 1 94.5 182 VAL A CA 1
ATOM 1436 C C . VAL A 1 182 ? -2.711 46.562 6.77 1 94.5 182 VAL A C 1
ATOM 1438 O O . VAL A 1 182 ? -3.051 47.719 7.086 1 94.5 182 VAL A O 1
ATOM 1441 N N . GLU A 1 183 ? -3.035 45.969 5.672 1 94.12 183 GLU A N 1
ATOM 1442 C CA . GLU A 1 183 ? -3.885 46.688 4.707 1 94.12 183 GLU A CA 1
ATOM 1443 C C . GLU A 1 183 ? -5.301 46.844 5.242 1 94.12 183 GLU A C 1
ATOM 1445 O O . GLU A 1 183 ? -5.762 46.062 6.066 1 94.12 183 GLU A O 1
ATOM 1450 N N . GLU A 1 184 ? -5.957 47.906 4.707 1 94.12 184 GLU A N 1
ATOM 1451 C CA . GLU A 1 184 ? -7.34 48.156 5.109 1 94.12 184 GLU A CA 1
ATOM 1452 C C . GLU A 1 184 ? -8.219 46.969 4.809 1 94.12 184 GLU A C 1
ATOM 1454 O O . GLU A 1 184 ? -8.125 46.344 3.734 1 94.12 184 GLU A O 1
ATOM 1459 N N . GLY A 1 185 ? -9.078 46.594 5.75 1 94.12 185 GLY A N 1
ATOM 1460 C CA . GLY A 1 185 ? -9.969 45.438 5.57 1 94.12 185 GLY A CA 1
ATOM 1461 C C . GLY A 1 185 ? -9.398 44.156 6.113 1 94.12 185 GLY A C 1
ATOM 1462 O O . GLY A 1 185 ? -10.109 43.156 6.227 1 94.12 185 GLY A O 1
ATOM 1463 N N . TYR A 1 186 ? -8.117 44.156 6.367 1 96 186 TYR A N 1
ATOM 1464 C CA . TYR A 1 186 ? -7.441 43 6.922 1 96 186 TYR A CA 1
ATOM 1465 C C . TYR A 1 186 ? -7.066 43.219 8.383 1 96 186 TYR A C 1
ATOM 1467 O O . TYR A 1 186 ? -7.023 44.375 8.844 1 96 186 TYR A O 1
ATOM 1475 N N . ILE A 1 187 ? -7.004 42.219 9.062 1 93.88 187 ILE A N 1
ATOM 1476 C CA . ILE A 1 187 ? -6.465 42.312 10.414 1 93.88 187 ILE A CA 1
ATOM 1477 C C . ILE A 1 187 ? -5.148 41.531 10.5 1 93.88 187 ILE A C 1
ATOM 1479 O O . ILE A 1 187 ? -4.898 40.625 9.711 1 93.88 187 ILE A O 1
ATOM 1483 N N . ALA A 1 188 ? -4.336 41.969 11.43 1 92.75 188 ALA A N 1
ATOM 1484 C CA . ALA A 1 188 ? -3.088 41.25 11.672 1 92.75 188 ALA A CA 1
ATOM 1485 C C . ALA A 1 188 ? -3.355 39.875 12.305 1 92.75 188 ALA A C 1
ATOM 1487 O O . ALA A 1 188 ? -4.289 39.719 13.094 1 92.75 188 ALA A O 1
ATOM 1488 N N . PHE A 1 189 ? -2.578 38.938 11.906 1 92.25 189 PHE A N 1
ATOM 1489 C CA . PHE A 1 189 ? -2.65 37.625 12.57 1 92.25 189 PHE A CA 1
ATOM 1490 C C . PHE A 1 189 ? -2.383 37.781 14.062 1 92.25 189 PHE A C 1
ATOM 1492 O O . PHE A 1 189 ? -1.396 38.375 14.469 1 92.25 189 PHE A O 1
ATOM 1499 N N . PRO A 1 190 ? -3.277 37.219 14.836 1 92.19 190 PRO A N 1
ATOM 1500 C CA . PRO A 1 190 ? -3.111 37.375 16.281 1 92.19 190 PRO A CA 1
ATOM 1501 C C . PRO A 1 190 ? -1.815 36.781 16.797 1 92.19 190 PRO A C 1
ATOM 1503 O O . PRO A 1 190 ? -1.408 35.688 16.344 1 92.19 190 PRO A O 1
ATOM 1506 N N . GLU A 1 191 ? -1.202 37.406 17.797 1 89.75 191 GLU A N 1
ATOM 1507 C CA . GLU A 1 191 ? 0.061 36.938 18.359 1 89.75 191 GLU A CA 1
ATOM 1508 C C . GLU A 1 191 ? -0.107 35.594 19.062 1 89.75 191 GLU A C 1
ATOM 1510 O O . GLU A 1 191 ? 0.798 34.75 19.031 1 89.75 191 GLU A O 1
ATOM 1515 N N . ASP A 1 192 ? -1.286 35.375 19.656 1 93.31 192 ASP A N 1
ATOM 1516 C CA . ASP A 1 192 ? -1.514 34.156 20.391 1 93.31 192 ASP A CA 1
ATOM 1517 C C . ASP A 1 192 ? -2.17 33.094 19.5 1 93.31 192 ASP A C 1
ATOM 1519 O O . ASP A 1 192 ? -2.609 32.031 19.969 1 93.31 192 ASP A O 1
ATOM 1523 N N . ASN A 1 193 ? -2.332 33.375 18.281 1 94.62 193 ASN A N 1
ATOM 1524 C CA . ASN A 1 193 ? -2.881 32.469 17.266 1 94.62 193 ASN A CA 1
ATOM 1525 C C . ASN A 1 193 ? -4.332 32.125 17.578 1 94.62 193 ASN A C 1
ATOM 1527 O O . ASN A 1 193 ? -4.773 31.016 17.25 1 94.62 193 ASN A O 1
ATOM 1531 N N . THR A 1 194 ? -5.012 33 18.234 1 94.81 194 THR A N 1
ATOM 1532 C CA . THR A 1 194 ? -6.395 32.688 18.594 1 94.81 194 THR A CA 1
ATOM 1533 C C . THR A 1 194 ? -7.332 33.812 18.109 1 94.81 194 THR A C 1
ATOM 1535 O O . THR A 1 194 ? -7.004 34.969 18.203 1 94.81 194 THR A O 1
ATOM 1538 N N . ILE A 1 195 ? -8.453 33.344 17.578 1 92.5 195 ILE A N 1
ATOM 1539 C CA . ILE A 1 195 ? -9.492 34.312 17.203 1 92.5 195 ILE A CA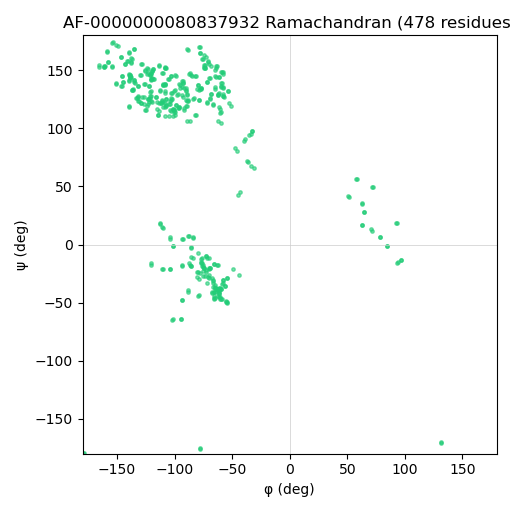 1
ATOM 1540 C C . ILE A 1 195 ? -10.828 33.844 17.797 1 92.5 195 ILE A C 1
ATOM 1542 O O . ILE A 1 195 ? -11.055 32.656 18 1 92.5 195 ILE A O 1
ATOM 1546 N N . GLU A 1 196 ? -11.555 34.812 18.141 1 92.62 196 GLU A N 1
ATOM 1547 C CA . GLU A 1 196 ? -12.867 34.531 18.703 1 92.62 196 GLU A CA 1
ATOM 1548 C C . GLU A 1 196 ? -13.984 34.906 17.734 1 92.62 196 GLU A C 1
ATOM 1550 O O . GLU A 1 196 ? -14.023 36.031 17.234 1 92.62 196 GLU A O 1
ATOM 1555 N N . ILE A 1 197 ? -14.781 33.906 17.422 1 91 197 ILE A N 1
ATOM 1556 C CA . ILE A 1 197 ? -15.945 34.125 16.562 1 91 197 ILE A CA 1
ATOM 1557 C C . ILE A 1 197 ? -17.203 33.594 17.266 1 91 197 ILE A C 1
ATOM 1559 O O . ILE A 1 197 ? -17.297 32.406 17.594 1 91 197 ILE A O 1
ATOM 1563 N N . LYS A 1 198 ? -18.156 34.438 17.484 1 92.38 198 LYS A N 1
ATOM 1564 C CA . LYS A 1 198 ? -19.422 34.125 18.141 1 92.38 198 LYS A CA 1
ATOM 1565 C C . LYS A 1 198 ? -19.172 33.406 19.469 1 92.38 198 LYS A C 1
ATOM 1567 O O . LYS A 1 198 ? -19.781 32.375 19.734 1 92.38 198 LYS A O 1
ATOM 1572 N N . GLY A 1 199 ? -18.219 33.875 20.156 1 90.88 199 GLY A N 1
ATOM 1573 C CA . GLY A 1 199 ? -17.953 33.375 21.5 1 90.88 199 GLY A CA 1
ATOM 1574 C C . GLY A 1 199 ? -17.094 32.125 21.516 1 90.88 199 GLY A C 1
ATOM 1575 O O . GLY A 1 199 ? -16.75 31.625 22.594 1 90.88 199 GLY A O 1
ATOM 1576 N N . LYS A 1 200 ? -16.75 31.688 20.422 1 92.25 200 LYS A N 1
ATOM 1577 C CA . LYS A 1 200 ? -15.914 30.484 20.359 1 92.25 200 LYS A CA 1
ATOM 1578 C C . LYS A 1 200 ? -14.5 30.828 19.891 1 92.25 200 LYS A C 1
ATOM 1580 O O . LYS A 1 200 ? -14.312 31.656 19 1 92.25 200 LYS A O 1
ATOM 1585 N N . LYS A 1 201 ? -13.586 30.188 20.562 1 93.25 201 LYS A N 1
ATOM 1586 C CA . LYS A 1 201 ? -12.18 30.422 20.234 1 93.25 201 LYS A CA 1
ATOM 1587 C C . LYS A 1 201 ? -11.688 29.422 19.188 1 93.25 201 LYS A C 1
ATOM 1589 O O . LYS A 1 201 ? -11.969 28.234 19.281 1 93.25 201 LYS A O 1
ATOM 1594 N N . PHE A 1 202 ? -10.992 29.984 18.219 1 92.06 202 PHE A N 1
ATOM 1595 C CA . PHE A 1 202 ? -10.43 29.156 17.156 1 92.06 202 PHE A CA 1
ATOM 1596 C C . PHE A 1 202 ? -8.914 29.297 17.109 1 92.06 202 PHE A C 1
ATOM 1598 O O . PHE A 1 202 ? -8.383 30.406 17.203 1 92.06 202 PHE A O 1
ATOM 1605 N N . ASP A 1 203 ? -8.305 28.125 17.047 1 93.5 203 ASP A N 1
ATOM 1606 C CA . ASP A 1 203 ? -6.844 28.078 16.984 1 93.5 203 ASP A CA 1
ATOM 1607 C C . ASP A 1 203 ? -6.344 28.266 15.555 1 93.5 203 ASP A C 1
ATOM 1609 O O . ASP A 1 203 ? -6.672 27.469 14.664 1 93.5 203 ASP A O 1
ATOM 1613 N N . LEU A 1 204 ? -5.414 29.281 15.367 1 94.56 204 LEU A N 1
ATOM 1614 C CA . LEU A 1 204 ? -4.922 29.594 14.031 1 94.56 204 LEU A CA 1
ATOM 1615 C C . LEU A 1 204 ? -3.451 29.203 13.891 1 94.56 204 LEU A C 1
ATOM 1617 O O . LEU A 1 204 ? -2.779 29.641 12.953 1 94.56 204 LEU A O 1
ATOM 1621 N N . THR A 1 205 ? -3.008 28.422 14.82 1 95 205 THR A N 1
ATOM 1622 C CA . THR A 1 205 ? -1.605 28.016 14.812 1 95 205 THR A CA 1
ATOM 1623 C C . THR A 1 205 ? -1.239 27.359 13.484 1 95 205 THR A C 1
ATOM 1625 O O . THR A 1 205 ? -0.222 27.703 12.875 1 95 205 THR A O 1
ATOM 1628 N N . GLY A 1 206 ? -2.08 26.406 13.062 1 94.75 206 GLY A N 1
ATOM 1629 C CA . GLY A 1 206 ? -1.822 25.719 11.812 1 94.75 206 GLY A CA 1
ATOM 1630 C C . GLY A 1 206 ? -1.779 26.641 10.617 1 94.75 206 GLY A C 1
ATOM 1631 O O . GLY A 1 206 ? -0.933 26.484 9.734 1 94.75 206 GLY A O 1
ATOM 1632 N N . MET A 1 207 ? -2.621 27.578 10.617 1 93.88 207 MET A N 1
ATOM 1633 C CA . MET A 1 207 ? -2.652 28.547 9.531 1 93.88 207 MET A CA 1
ATOM 1634 C C . MET A 1 207 ? -1.38 29.391 9.508 1 93.88 207 MET A C 1
ATOM 1636 O O . MET A 1 207 ? -0.806 29.641 8.445 1 93.88 207 MET A O 1
ATOM 1640 N N . ARG A 1 208 ? -1.045 29.828 10.625 1 94.06 208 ARG A N 1
ATOM 1641 C CA . ARG A 1 208 ? 0.19 30.594 10.719 1 94.06 208 ARG A CA 1
ATOM 1642 C C . ARG A 1 208 ? 1.369 29.812 10.148 1 94.06 208 ARG A C 1
ATOM 1644 O O . ARG A 1 208 ? 2.123 30.328 9.32 1 94.06 208 ARG A O 1
ATOM 1651 N N . ARG A 1 209 ? 1.489 28.625 10.602 1 94 209 ARG A N 1
ATOM 1652 C CA . ARG A 1 209 ? 2.605 27.781 10.172 1 94 209 ARG A CA 1
ATOM 1653 C C . ARG A 1 209 ? 2.559 27.531 8.672 1 94 209 ARG A C 1
ATOM 1655 O O . ARG A 1 209 ? 3.598 27.5 8.008 1 94 209 ARG A O 1
ATOM 1662 N N . HIS A 1 210 ? 1.401 27.344 8.227 1 93.56 210 HIS A N 1
ATOM 1663 C CA . HIS A 1 210 ? 1.236 27.156 6.789 1 93.56 210 HIS A CA 1
ATOM 1664 C C . HIS A 1 210 ? 1.735 28.359 6.008 1 93.56 210 HIS A C 1
ATOM 1666 O O . HIS A 1 210 ? 2.475 28.219 5.031 1 93.56 210 HIS A O 1
ATOM 1672 N N . VAL A 1 211 ? 1.366 29.484 6.41 1 91.38 211 VAL A N 1
ATOM 1673 C CA . VAL A 1 211 ? 1.729 30.734 5.742 1 91.38 211 VAL A CA 1
ATOM 1674 C C . VAL A 1 211 ? 3.238 30.953 5.832 1 91.38 211 VAL A C 1
ATOM 1676 O O . VAL A 1 211 ? 3.859 31.422 4.879 1 91.38 211 VAL A O 1
ATOM 1679 N N . GLU A 1 212 ? 3.785 30.609 6.887 1 91.62 212 GLU A N 1
ATOM 1680 C CA . GLU A 1 212 ? 5.223 30.766 7.082 1 91.62 212 GLU A CA 1
ATOM 1681 C C . GLU A 1 212 ? 6.012 30 6.027 1 91.62 212 GLU A C 1
ATOM 1683 O O . GLU A 1 212 ? 7.074 30.438 5.586 1 91.62 212 GLU A O 1
ATOM 1688 N N . TRP A 1 213 ? 5.477 28.922 5.641 1 91.88 213 TRP A N 1
ATOM 1689 C CA . TRP A 1 213 ? 6.16 28.094 4.648 1 91.88 213 TRP A CA 1
ATOM 1690 C C . TRP A 1 213 ? 6.02 28.703 3.254 1 91.88 213 TRP A C 1
ATOM 1692 O O . TRP A 1 213 ? 6.75 28.328 2.336 1 91.88 213 TRP A O 1
ATOM 1702 N N . MET A 1 214 ? 5.141 29.578 3.127 1 92.19 214 MET A N 1
ATOM 1703 C CA . MET A 1 214 ? 4.945 30.234 1.836 1 92.19 214 MET A CA 1
ATOM 1704 C C . MET A 1 214 ? 5.984 31.328 1.616 1 92.19 214 MET A C 1
ATOM 1706 O O . MET A 1 214 ? 6.293 31.672 0.476 1 92.19 214 MET A O 1
ATOM 1710 N N . PHE A 1 215 ? 6.531 31.844 2.652 1 93.94 215 PHE A N 1
ATOM 1711 C CA . PHE A 1 215 ? 7.516 32.906 2.523 1 93.94 215 PHE A CA 1
ATOM 1712 C C . PHE A 1 215 ? 8.742 32.438 1.767 1 93.94 215 PHE A C 1
ATOM 1714 O O . PHE A 1 215 ? 9.266 31.344 2.047 1 93.94 215 PHE A O 1
ATOM 1721 N N . GLY A 1 216 ? 9.141 33.188 0.759 1 92.81 216 GLY A N 1
ATOM 1722 C CA . GLY A 1 216 ? 10.344 32.875 0.021 1 92.81 216 GLY A CA 1
ATOM 1723 C C . GLY A 1 216 ? 10.078 32.094 -1.246 1 92.81 216 GLY A C 1
ATOM 1724 O O . GLY A 1 216 ? 10.977 31.891 -2.068 1 92.81 216 GLY A O 1
ATOM 1725 N N . ARG A 1 217 ? 8.852 31.609 -1.299 1 92.06 217 ARG A N 1
ATOM 1726 C CA . ARG A 1 217 ? 8.469 30.984 -2.561 1 92.06 217 ARG A CA 1
ATOM 1727 C C . ARG A 1 217 ? 8.203 32.031 -3.635 1 92.06 217 ARG A C 1
ATOM 1729 O O . ARG A 1 217 ? 7.855 33.156 -3.32 1 92.06 217 ARG A O 1
ATOM 1736 N N . PRO A 1 218 ? 8.422 31.562 -4.863 1 92.19 218 PRO A N 1
ATOM 1737 C CA . PRO A 1 218 ? 8.141 32.531 -5.934 1 92.19 218 PRO A CA 1
ATOM 1738 C C . PRO A 1 218 ? 6.66 32.906 -6.02 1 92.19 218 PRO A C 1
ATOM 1740 O O . PRO A 1 218 ? 5.797 32.031 -5.812 1 92.19 218 PRO A O 1
ATOM 1743 N N . ILE A 1 219 ? 6.418 34.156 -6.172 1 87.56 219 ILE A N 1
ATOM 1744 C CA . ILE A 1 219 ? 5.043 34.594 -6.395 1 87.56 219 ILE A CA 1
ATOM 1745 C C . ILE A 1 219 ? 4.52 33.969 -7.695 1 87.56 219 ILE A C 1
ATOM 1747 O O . ILE A 1 219 ? 5.152 34.125 -8.75 1 87.56 219 ILE A O 1
ATOM 1751 N N . PRO A 1 220 ? 3.518 33.188 -7.582 1 82.19 220 PRO A N 1
ATOM 1752 C CA . PRO A 1 220 ? 3.002 32.594 -8.82 1 82.19 220 PRO A CA 1
ATOM 1753 C C . PRO A 1 220 ? 2.691 33.656 -9.891 1 82.19 220 PRO A C 1
ATOM 1755 O O . PRO A 1 220 ? 2.186 34.719 -9.57 1 82.19 220 PRO A O 1
ATOM 1758 N N . ARG A 1 221 ? 3.33 33.562 -11.086 1 65.44 221 ARG A N 1
ATOM 1759 C CA . ARG A 1 221 ? 3.043 34.469 -12.211 1 65.44 221 ARG A CA 1
ATOM 1760 C C . ARG A 1 221 ? 1.592 34.312 -12.664 1 65.44 221 ARG A C 1
ATOM 1762 O O . ARG A 1 221 ? 1.044 33.219 -12.68 1 65.44 221 ARG A O 1
ATOM 1769 N N . VAL A 1 222 ? 0.862 35.25 -12.328 1 52.69 222 VAL A N 1
ATOM 1770 C CA . VAL A 1 222 ? -0.447 35.219 -12.969 1 52.69 222 VAL A CA 1
ATOM 1771 C C . VAL A 1 222 ? -0.281 34.969 -14.469 1 52.69 222 VAL A C 1
ATOM 1773 O O . VAL A 1 222 ? 0.424 35.719 -15.156 1 52.69 222 VAL A O 1
ATOM 1776 N N . GLU A 1 223 ? -0.14 33.906 -14.945 1 44 223 GLU A N 1
ATOM 1777 C CA . GLU A 1 223 ? -0.282 33.844 -16.391 1 44 223 GLU A CA 1
ATOM 1778 C C . GLU A 1 223 ? -1.339 34.812 -16.891 1 44 223 GLU A C 1
ATOM 1780 O O . GLU A 1 223 ? -2.469 34.812 -16.406 1 44 223 GLU A O 1
ATOM 1785 N N . GLU A 1 224 ? -0.981 36.031 -17.312 1 39.03 224 GLU A N 1
ATOM 1786 C CA . GLU A 1 224 ? -1.88 36.781 -18.172 1 39.03 224 GLU A CA 1
ATOM 1787 C C . GLU A 1 224 ? -2.682 35.875 -19.094 1 39.03 224 GLU A C 1
ATOM 1789 O O . GLU A 1 224 ? -2.115 35 -19.766 1 39.03 224 GLU A O 1
ATOM 1794 N N . GLU A 1 225 ? -3.885 35.531 -18.797 1 39.78 225 GLU A N 1
ATOM 1795 C CA . GLU A 1 225 ? -4.742 35.156 -19.922 1 39.78 225 GLU A CA 1
ATOM 1796 C C . GLU A 1 225 ? -4.41 35.969 -21.172 1 39.78 225 GLU A C 1
ATOM 1798 O O . GLU A 1 225 ? -4.598 37.188 -21.188 1 39.78 225 GLU A O 1
ATOM 1803 N N . THR A 1 226 ? -3.336 35.875 -21.828 1 38.12 226 THR A N 1
ATOM 1804 C CA . THR A 1 226 ? -3.354 36.406 -23.188 1 38.12 226 THR A CA 1
ATOM 1805 C C . THR A 1 226 ? -4.672 36.094 -23.891 1 38.12 226 THR A C 1
ATOM 1807 O O . THR A 1 226 ? -5.027 34.906 -24.031 1 38.12 226 THR A O 1
ATOM 1810 N N . SER A 1 227 ? -5.703 36.969 -23.781 1 36.53 227 SER A N 1
ATOM 1811 C CA . SER A 1 227 ? -6.844 37.094 -24.688 1 36.53 227 SER A CA 1
ATOM 1812 C C . SER A 1 227 ? -6.426 36.875 -26.141 1 36.53 227 SER A C 1
ATOM 1814 O O . SER A 1 227 ? -5.637 37.625 -26.703 1 36.53 227 SER A O 1
ATOM 1816 N N . ASN A 1 228 ? -6.105 35.688 -26.578 1 36.31 228 ASN A N 1
ATOM 1817 C CA . ASN A 1 228 ? -6.18 35.438 -28.016 1 36.31 228 ASN A CA 1
ATOM 1818 C C . ASN A 1 228 ? -7.461 36.031 -28.609 1 36.31 228 ASN A C 1
ATOM 1820 O O . ASN A 1 228 ? -8.492 35.344 -28.641 1 36.31 228 ASN A O 1
ATOM 1824 N N . GLU A 1 229 ? -7.906 37.219 -28.344 1 35.62 229 GLU A N 1
ATOM 1825 C CA . GLU A 1 229 ? -8.844 38 -29.141 1 35.62 229 GLU A CA 1
ATOM 1826 C C . GLU A 1 229 ? -8.43 38.031 -30.609 1 35.62 229 GLU A C 1
ATOM 1828 O O . GLU A 1 229 ? -9.172 38.531 -31.453 1 35.62 229 GLU A O 1
ATOM 1833 N N . GLU A 1 230 ? -7.168 37.781 -30.969 1 37.22 230 GLU A N 1
ATOM 1834 C CA . GLU A 1 230 ? -6.914 37.969 -32.375 1 37.22 230 GLU A CA 1
ATOM 1835 C C . GLU A 1 230 ? -7.605 36.875 -33.219 1 37.22 230 GLU A C 1
ATOM 1837 O O . GLU A 1 230 ? -7.758 37.031 -34.438 1 37.22 230 GLU A O 1
ATOM 1842 N N . ASP A 1 231 ? -7.855 35.688 -32.656 1 34.88 231 ASP A N 1
ATOM 1843 C CA . ASP A 1 231 ? -8.414 34.781 -33.625 1 34.88 231 ASP A CA 1
ATOM 1844 C C . ASP A 1 231 ? -9.883 35.062 -33.906 1 34.88 231 ASP A C 1
ATOM 1846 O O . ASP A 1 231 ? -10.539 34.344 -34.656 1 34.88 231 ASP A O 1
ATOM 1850 N N . ILE A 1 232 ? -10.492 35.906 -33.062 1 34.41 232 ILE A N 1
ATOM 1851 C CA . ILE A 1 232 ? -11.836 36.188 -33.531 1 34.41 232 ILE A CA 1
ATOM 1852 C C . ILE A 1 232 ? -11.766 37.156 -34.719 1 34.41 232 ILE A C 1
ATOM 1854 O O . ILE A 1 232 ? -12.773 37.438 -35.375 1 34.41 232 ILE A O 1
ATOM 1858 N N . LYS A 1 233 ? -10.672 37.906 -34.812 1 36.44 233 LYS A N 1
ATOM 1859 C CA . LYS A 1 233 ? -10.805 38.906 -35.875 1 36.44 233 LYS A CA 1
ATOM 1860 C C . LYS A 1 233 ? -10.727 38.25 -37.25 1 36.44 233 LYS A C 1
ATOM 1862 O O . LYS A 1 233 ? -11.25 38.781 -38.219 1 36.44 233 LYS A O 1
ATOM 1867 N N . GLU A 1 234 ? -9.961 37.188 -37.406 1 34.38 234 GLU A N 1
ATOM 1868 C CA . GLU A 1 234 ? -9.734 36.906 -38.812 1 34.38 234 GLU A CA 1
ATOM 1869 C C . GLU A 1 234 ? -10.938 36.219 -39.438 1 34.38 234 GLU A C 1
ATOM 1871 O O . GLU A 1 234 ? -11.008 36.031 -40.656 1 34.38 234 GLU A O 1
ATOM 1876 N N . GLU A 1 235 ? -11.766 35.531 -38.594 1 32.91 235 GLU A N 1
ATOM 1877 C CA . GLU A 1 235 ? -12.797 34.875 -39.406 1 32.91 235 GLU A CA 1
ATOM 1878 C C . GLU A 1 235 ? -13.82 35.875 -39.906 1 32.91 235 GLU A C 1
ATOM 1880 O O . GLU A 1 235 ? -14.758 35.5 -40.625 1 32.91 235 GLU A O 1
ATOM 1885 N N . LYS A 1 236 ? -13.93 37.031 -39.281 1 35.03 236 LYS A N 1
ATOM 1886 C CA . LYS A 1 236 ? -14.984 37.844 -39.844 1 35.03 236 LYS A CA 1
ATOM 1887 C C . LYS A 1 236 ? -14.609 38.344 -41.219 1 35.03 236 LYS A C 1
ATOM 1889 O O . LYS A 1 236 ? -15.422 39 -41.906 1 35.03 236 LYS A O 1
ATOM 1894 N N . VAL A 1 237 ? -13.336 38.5 -41.438 1 33.16 237 VAL A N 1
ATOM 1895 C CA . VAL A 1 237 ? -13.109 39.25 -42.688 1 33.16 237 VAL A CA 1
ATOM 1896 C C . VAL A 1 237 ? -13.555 38.438 -43.875 1 33.16 237 VAL A C 1
ATOM 1898 O O . VAL A 1 237 ? -13.82 38.969 -44.969 1 33.16 237 VAL A O 1
ATOM 1901 N N . GLU A 1 238 ? -13.477 37.031 -43.812 1 34.25 238 GLU A N 1
ATOM 1902 C CA . GLU A 1 238 ? -13.555 36.438 -45.156 1 34.25 238 GLU A CA 1
ATOM 1903 C C . GLU A 1 238 ? -15 36.375 -45.656 1 34.25 238 GLU A C 1
ATOM 1905 O O . GLU A 1 238 ? -15.266 35.812 -46.719 1 34.25 238 GLU A O 1
ATOM 1910 N N . GLU A 1 239 ? -16.016 36.719 -44.781 1 32.34 239 GLU A N 1
ATOM 1911 C CA . GLU A 1 239 ? -17.312 36.625 -45.438 1 32.34 239 GLU A CA 1
ATOM 1912 C C . GLU A 1 239 ? -17.516 37.75 -46.406 1 32.34 239 GLU A C 1
ATOM 1914 O O . GLU A 1 239 ? -18.453 37.75 -47.219 1 32.34 239 GLU A O 1
ATOM 1919 N N . ASN A 1 240 ? -16.922 38.938 -46.281 1 32.84 240 ASN A N 1
ATOM 1920 C CA . ASN A 1 240 ? -17.484 39.844 -47.281 1 32.84 240 ASN A CA 1
ATOM 1921 C C . ASN A 1 240 ? -16.953 39.531 -48.656 1 32.84 240 ASN A C 1
ATOM 1923 O O . ASN A 1 240 ? -17.406 40.125 -49.656 1 32.84 240 ASN A O 1
ATOM 1927 N N . LYS A 1 241 ? -15.727 38.938 -48.875 1 24.45 241 LYS A N 1
ATOM 1928 C CA . LYS A 1 241 ? -15.547 38.844 -50.312 1 24.45 241 LYS A CA 1
ATOM 1929 C C . LYS A 1 241 ? -16.203 37.562 -50.875 1 24.45 241 LYS A C 1
ATOM 1931 O O . LYS A 1 241 ? -16.109 36.5 -50.281 1 24.45 241 LYS A O 1
ATOM 1936 N N . MET B 1 1 ? 13.977 1.53 16.719 1 61.22 1 MET B N 1
ATOM 1937 C CA . MET B 1 1 ? 13.5 1.722 15.344 1 61.22 1 MET B CA 1
ATOM 1938 C C . MET B 1 1 ? 12.656 0.534 14.898 1 61.22 1 MET B C 1
ATOM 1940 O O . MET B 1 1 ? 13.094 -0.613 14.977 1 61.22 1 MET B O 1
ATOM 1944 N N . LYS B 1 2 ? 11.289 0.993 14.625 1 83.44 2 LYS B N 1
ATOM 1945 C CA . LYS B 1 2 ? 10.375 -0.126 14.398 1 83.44 2 LYS B CA 1
ATOM 1946 C C . LYS B 1 2 ? 9.867 -0.13 12.961 1 83.44 2 LYS B C 1
ATOM 1948 O O . LYS B 1 2 ? 9.531 0.923 12.406 1 83.44 2 LYS B O 1
ATOM 1953 N N . ILE B 1 3 ? 10.242 -1.151 12.266 1 89.88 3 ILE B N 1
ATOM 1954 C CA . ILE B 1 3 ? 9.609 -1.392 10.969 1 89.88 3 ILE B CA 1
ATOM 1955 C C . ILE B 1 3 ? 8.109 -1.579 11.156 1 89.88 3 ILE B C 1
ATOM 1957 O O . ILE B 1 3 ? 7.668 -2.547 11.781 1 89.88 3 ILE B O 1
ATOM 1961 N N . ARG B 1 4 ? 7.406 -0.678 10.648 1 90.5 4 ARG B N 1
ATOM 1962 C CA . ARG B 1 4 ? 5.957 -0.717 10.812 1 90.5 4 ARG B CA 1
ATOM 1963 C C . ARG B 1 4 ? 5.324 -1.708 9.836 1 90.5 4 ARG B C 1
ATOM 1965 O O . ARG B 1 4 ? 4.43 -2.469 10.211 1 90.5 4 ARG B O 1
ATOM 1972 N N . SER B 1 5 ? 5.781 -1.65 8.617 1 92.12 5 SER B N 1
ATOM 1973 C CA . SER B 1 5 ? 5.23 -2.578 7.633 1 92.12 5 SER B CA 1
ATOM 1974 C C . SER B 1 5 ? 6.156 -2.725 6.43 1 92.12 5 SER B C 1
ATOM 1976 O O . SER B 1 5 ? 6.988 -1.853 6.172 1 92.12 5 SER B O 1
ATOM 1978 N N . VAL B 1 6 ? 6.051 -3.865 5.805 1 95.56 6 VAL B N 1
ATOM 1979 C CA . VAL B 1 6 ? 6.691 -4.16 4.527 1 95.56 6 VAL B CA 1
ATOM 1980 C C . VAL B 1 6 ? 5.66 -4.723 3.553 1 95.56 6 VAL B C 1
ATOM 1982 O O . VAL B 1 6 ? 4.992 -5.715 3.852 1 95.56 6 VAL B O 1
ATOM 1985 N N . GLU B 1 7 ? 5.543 -4.027 2.445 1 96.12 7 GLU B N 1
ATOM 1986 C CA . GLU B 1 7 ? 4.59 -4.477 1.435 1 96.12 7 GLU B CA 1
ATOM 1987 C C . GLU B 1 7 ? 5.266 -4.652 0.077 1 96.12 7 GLU B C 1
ATOM 1989 O O . GLU B 1 7 ? 6.254 -3.979 -0.22 1 96.12 7 GLU B O 1
ATOM 1994 N N . THR B 1 8 ? 4.738 -5.574 -0.674 1 96.5 8 THR B N 1
ATOM 1995 C CA . THR B 1 8 ? 5.211 -5.789 -2.037 1 96.5 8 THR B CA 1
ATOM 1996 C C . THR B 1 8 ? 4.16 -5.352 -3.051 1 96.5 8 THR B C 1
ATOM 1998 O O . THR B 1 8 ? 2.967 -5.602 -2.861 1 96.5 8 THR B O 1
ATOM 2001 N N . ALA B 1 9 ? 4.605 -4.676 -4.086 1 97.38 9 ALA B N 1
ATOM 2002 C CA . ALA B 1 9 ? 3.732 -4.254 -5.176 1 97.38 9 ALA B CA 1
ATOM 2003 C C . ALA B 1 9 ? 4.406 -4.465 -6.531 1 97.38 9 ALA B C 1
ATOM 2005 O O . ALA B 1 9 ? 5.633 -4.578 -6.609 1 97.38 9 ALA B O 1
ATOM 2006 N N . LEU B 1 10 ? 3.646 -4.59 -7.57 1 96.25 10 LEU B N 1
ATOM 2007 C CA . LEU B 1 10 ? 4.223 -4.664 -8.906 1 96.25 10 LEU B CA 1
ATOM 2008 C C . LEU B 1 10 ? 4.973 -3.381 -9.25 1 96.25 10 LEU B C 1
ATOM 2010 O O . LEU B 1 10 ? 6.039 -3.426 -9.875 1 96.25 10 LEU B O 1
ATOM 2014 N N . ARG B 1 11 ? 4.359 -2.311 -8.789 1 96.12 11 ARG B N 1
ATOM 2015 C CA . ARG B 1 11 ? 4.996 -1.009 -8.969 1 96.12 11 ARG B CA 1
ATOM 2016 C C . ARG B 1 11 ? 4.598 -0.044 -7.859 1 96.12 11 ARG B C 1
ATOM 2018 O O . ARG B 1 11 ? 3.438 -0.015 -7.441 1 96.12 11 ARG B O 1
ATOM 2025 N N . ALA B 1 12 ? 5.555 0.685 -7.406 1 97.56 12 ALA B N 1
ATOM 2026 C CA . ALA B 1 12 ? 5.281 1.74 -6.434 1 97.56 12 ALA B CA 1
ATOM 2027 C C . ALA B 1 12 ? 6.203 2.936 -6.648 1 97.56 12 ALA B C 1
ATOM 2029 O O . ALA B 1 12 ? 7.352 2.773 -7.07 1 97.56 12 ALA B O 1
ATOM 2030 N N . ASP B 1 13 ? 5.676 4.066 -6.406 1 96.25 13 ASP B N 1
ATOM 2031 C CA . ASP B 1 13 ? 6.438 5.309 -6.531 1 96.25 13 ASP B CA 1
ATOM 2032 C C . ASP B 1 13 ? 6.07 6.293 -5.422 1 96.25 13 ASP B C 1
ATOM 2034 O O . ASP B 1 13 ? 5.012 6.164 -4.801 1 96.25 13 ASP B O 1
ATOM 2038 N N . VAL B 1 14 ? 7 7.164 -5.215 1 93.56 14 VAL B N 1
ATOM 2039 C CA . VAL B 1 14 ? 6.672 8.25 -4.297 1 93.56 14 VAL B CA 1
ATOM 2040 C C . VAL B 1 14 ? 5.473 9.031 -4.82 1 93.56 14 VAL B C 1
ATOM 2042 O O . VAL B 1 14 ? 5.387 9.32 -6.02 1 93.56 14 VAL B O 1
ATOM 2045 N N . SER B 1 15 ? 4.594 9.312 -3.938 1 93 15 SER B N 1
ATOM 2046 C CA . SER B 1 15 ? 3.393 10.031 -4.348 1 93 15 SER B CA 1
ATOM 2047 C C . SER B 1 15 ? 3.703 11.484 -4.68 1 93 15 SER B C 1
ATOM 2049 O O . SER B 1 15 ? 4.488 12.133 -3.982 1 93 15 SER B O 1
ATOM 2051 N N . GLN B 1 16 ? 3.104 12.016 -5.707 1 86.69 16 GLN B N 1
ATOM 2052 C CA . GLN B 1 16 ? 3.264 13.422 -6.066 1 86.69 16 GLN B CA 1
ATOM 2053 C C . GLN B 1 16 ? 2.285 14.305 -5.297 1 86.69 16 GLN B C 1
ATOM 2055 O O . GLN B 1 16 ? 2.49 15.508 -5.184 1 86.69 16 GLN B O 1
ATOM 2060 N N . ASN B 1 17 ? 1.316 13.68 -4.797 1 81.75 17 ASN B N 1
ATOM 2061 C CA . ASN B 1 17 ? 0.211 14.445 -4.23 1 81.75 17 ASN B CA 1
ATOM 2062 C C . ASN B 1 17 ? 0.261 14.453 -2.705 1 81.75 17 ASN B C 1
ATOM 2064 O O . ASN B 1 17 ? -0.394 15.273 -2.062 1 81.75 17 ASN B O 1
ATOM 2068 N N . VAL B 1 18 ? 0.928 13.508 -2.178 1 84.88 18 VAL B N 1
ATOM 2069 C CA . VAL B 1 18 ? 0.979 13.367 -0.726 1 84.88 18 VAL B CA 1
ATOM 2070 C C . VAL B 1 18 ? 2.43 13.406 -0.253 1 84.88 18 VAL B C 1
ATOM 2072 O O . VAL B 1 18 ? 3.25 12.586 -0.672 1 84.88 18 VAL B O 1
ATOM 2075 N N . PRO B 1 19 ? 2.67 14.375 0.632 1 81.69 19 PRO B N 1
ATOM 2076 C CA . PRO B 1 19 ? 4.035 14.391 1.164 1 81.69 19 PRO B CA 1
ATOM 2077 C C . PRO B 1 19 ? 4.414 13.078 1.849 1 81.69 19 PRO B C 1
ATOM 2079 O O . PRO B 1 19 ? 3.684 12.602 2.717 1 81.69 19 PRO B O 1
ATOM 2082 N N . ASN B 1 20 ? 5.539 12.484 1.46 1 84.88 20 ASN B N 1
ATOM 2083 C CA . ASN B 1 20 ? 6.062 11.227 1.989 1 84.88 20 ASN B CA 1
ATOM 2084 C C . ASN B 1 20 ? 5.113 10.07 1.717 1 84.88 20 ASN B C 1
ATOM 2086 O O . ASN B 1 20 ? 5.156 9.047 2.408 1 84.88 20 ASN B O 1
ATOM 2090 N N . GLY B 1 21 ? 4.238 10.32 0.812 1 92.94 21 GLY B N 1
ATOM 2091 C CA . GLY B 1 21 ? 3.281 9.289 0.45 1 92.94 21 GLY B CA 1
ATOM 2092 C C . GLY B 1 21 ? 3.775 8.375 -0.657 1 92.94 21 GLY B C 1
ATOM 2093 O O . GLY B 1 21 ? 4.812 8.641 -1.268 1 92.94 21 GLY B O 1
ATOM 2094 N N . VAL B 1 22 ? 3.037 7.285 -0.818 1 96.69 22 VAL B N 1
ATOM 2095 C CA . VAL B 1 22 ? 3.416 6.305 -1.83 1 96.69 22 VAL B CA 1
ATOM 2096 C C . VAL B 1 22 ? 2.197 5.93 -2.67 1 96.69 22 VAL B C 1
ATOM 2098 O O . VAL B 1 22 ? 1.099 5.754 -2.137 1 96.69 22 VAL B O 1
ATOM 2101 N N . ASP B 1 23 ? 2.424 5.871 -3.916 1 97.5 23 ASP B N 1
ATOM 2102 C CA . ASP B 1 23 ? 1.477 5.25 -4.836 1 97.5 23 ASP B CA 1
ATOM 2103 C C . ASP B 1 23 ? 1.921 3.836 -5.211 1 97.5 23 ASP B C 1
ATOM 2105 O O . ASP B 1 23 ? 3.082 3.619 -5.559 1 97.5 23 ASP B O 1
ATOM 2109 N N . ALA B 1 24 ? 0.993 2.934 -5.125 1 97.69 24 ALA B N 1
ATOM 2110 C CA . ALA B 1 24 ? 1.358 1.545 -5.387 1 97.69 24 ALA B CA 1
ATOM 2111 C C . ALA B 1 24 ? 0.316 0.863 -6.27 1 97.69 24 ALA B C 1
ATOM 2113 O O . ALA B 1 24 ? -0.887 0.99 -6.031 1 97.69 24 ALA B O 1
ATOM 2114 N N . LEU B 1 25 ? 0.838 0.167 -7.281 1 96.62 25 LEU B N 1
ATOM 2115 C CA . LEU B 1 25 ? -0.012 -0.632 -8.156 1 96.62 25 LEU B CA 1
ATOM 2116 C C . LEU B 1 25 ? 0.237 -2.121 -7.941 1 96.62 25 LEU B C 1
ATOM 2118 O O . LEU B 1 25 ? 1.38 -2.58 -8.008 1 96.62 25 LEU B O 1
ATOM 2122 N N . GLY B 1 26 ? -0.869 -2.783 -7.637 1 96.19 26 GLY B N 1
ATOM 2123 C CA . GLY B 1 26 ? -0.792 -4.23 -7.512 1 96.19 26 GLY B CA 1
ATOM 2124 C C . GLY B 1 26 ? -0.053 -4.684 -6.266 1 96.19 26 GLY B C 1
ATOM 2125 O O . GLY B 1 26 ? 0.897 -5.465 -6.352 1 96.19 26 GLY B O 1
ATOM 2126 N N . ILE B 1 27 ? -0.421 -4.145 -5.16 1 97.31 27 ILE B N 1
ATOM 2127 C CA . ILE B 1 27 ? 0.071 -4.688 -3.9 1 97.31 27 ILE B CA 1
ATOM 2128 C C . ILE B 1 27 ? -0.403 -6.129 -3.738 1 97.31 27 ILE B C 1
ATOM 2130 O O . ILE B 1 27 ? -1.588 -6.422 -3.914 1 97.31 27 ILE B O 1
ATOM 2134 N N . PHE B 1 28 ? 0.542 -7.07 -3.416 1 95 28 PHE B N 1
ATOM 2135 C CA . PHE B 1 28 ? 0.147 -8.477 -3.42 1 95 28 PHE B CA 1
ATOM 2136 C C . PHE B 1 28 ? 0.901 -9.25 -2.348 1 95 28 PHE B C 1
ATOM 2138 O O . PHE B 1 28 ? 1.937 -8.797 -1.856 1 95 28 PHE B O 1
ATOM 2145 N N . ASP B 1 29 ? 0.338 -10.422 -2.01 1 93.94 29 ASP B N 1
ATOM 2146 C CA . ASP B 1 29 ? 0.96 -11.32 -1.046 1 93.94 29 ASP B CA 1
ATOM 2147 C C . ASP B 1 29 ? 1.474 -12.586 -1.729 1 93.94 29 ASP B C 1
ATOM 2149 O O . ASP B 1 29 ? 2.328 -13.289 -1.186 1 93.94 29 ASP B O 1
ATOM 2153 N N . ASN B 1 30 ? 0.932 -12.852 -2.879 1 93.25 30 ASN B N 1
ATOM 2154 C CA . ASN B 1 30 ? 1.275 -14.078 -3.578 1 93.25 30 ASN B CA 1
ATOM 2155 C C . ASN B 1 30 ? 1.458 -13.844 -5.074 1 93.25 30 ASN B C 1
ATOM 2157 O O . ASN B 1 30 ? 0.734 -13.047 -5.676 1 93.25 30 ASN B O 1
ATOM 2161 N N . LEU B 1 31 ? 2.361 -14.516 -5.586 1 92.94 31 LEU B N 1
ATOM 2162 C CA . LEU B 1 31 ? 2.582 -14.555 -7.027 1 92.94 31 LEU B CA 1
ATOM 2163 C C . LEU B 1 31 ? 2.309 -15.953 -7.578 1 92.94 31 LEU B C 1
ATOM 2165 O O . LEU B 1 31 ? 3.057 -16.891 -7.297 1 92.94 31 LEU B O 1
ATOM 2169 N N . ILE B 1 32 ? 1.304 -16.031 -8.297 1 91.94 32 ILE B N 1
ATOM 2170 C CA . ILE B 1 32 ? 0.912 -17.328 -8.844 1 91.94 32 ILE B CA 1
ATOM 2171 C C . ILE B 1 32 ? 1.412 -17.453 -10.281 1 91.94 32 ILE B C 1
ATOM 2173 O O . ILE B 1 32 ? 1.052 -16.641 -11.141 1 91.94 32 ILE B O 1
ATOM 2177 N N . GLN B 1 33 ? 2.25 -18.469 -10.5 1 91.62 33 GLN B N 1
ATOM 2178 C CA . GLN B 1 33 ? 2.852 -18.672 -11.812 1 91.62 33 GLN B CA 1
ATOM 2179 C C . GLN B 1 33 ? 2.873 -20.156 -12.172 1 91.62 33 GLN B C 1
ATOM 2181 O O . GLN B 1 33 ? 3.115 -21.016 -11.312 1 91.62 33 GLN B O 1
ATOM 2186 N N . PRO B 1 34 ? 2.68 -20.422 -13.414 1 91.75 34 PRO B N 1
ATOM 2187 C CA . PRO B 1 34 ? 2.627 -21.828 -13.828 1 91.75 34 PRO B CA 1
ATOM 2188 C C . PRO B 1 34 ? 4.012 -22.453 -13.945 1 91.75 34 PRO B C 1
ATOM 2190 O O . PRO B 1 34 ? 4.145 -23.688 -13.883 1 91.75 34 PRO B O 1
ATOM 2193 N N . ILE B 1 35 ? 4.957 -21.625 -14.258 1 91.12 35 ILE B N 1
ATOM 2194 C CA . ILE B 1 35 ? 6.285 -22.172 -14.508 1 91.12 35 ILE B CA 1
ATOM 2195 C C . ILE B 1 35 ? 7.336 -21.312 -13.789 1 91.12 35 ILE B C 1
ATOM 2197 O O . ILE B 1 35 ? 7.219 -20.094 -13.734 1 91.12 35 ILE B O 1
ATOM 2201 N N . PHE B 1 36 ? 8.312 -22.078 -13.273 1 91.06 36 PHE B N 1
ATOM 2202 C CA . PHE B 1 36 ? 9.477 -21.422 -12.68 1 91.06 36 PHE B CA 1
ATOM 2203 C C . PHE B 1 36 ? 10.766 -21.891 -13.344 1 91.06 36 PHE B C 1
ATOM 2205 O O . PHE B 1 36 ? 10.852 -23.031 -13.797 1 91.06 36 PHE B O 1
ATOM 2212 N N . PRO B 1 37 ? 11.766 -21.141 -13.406 1 90.31 37 PRO B N 1
ATOM 2213 C CA . PRO B 1 37 ? 11.812 -19.734 -13.008 1 90.31 37 PRO B CA 1
ATOM 2214 C C . PRO B 1 37 ? 11.031 -18.828 -13.961 1 90.31 37 PRO B C 1
ATOM 2216 O O . PRO B 1 37 ? 10.75 -19.219 -15.102 1 90.31 37 PRO B O 1
ATOM 2219 N N . PHE B 1 38 ? 10.609 -17.656 -13.461 1 88.38 38 PHE B N 1
ATOM 2220 C CA . PHE B 1 38 ? 9.93 -16.688 -14.305 1 88.38 38 PHE B CA 1
ATOM 2221 C C . PHE B 1 38 ? 10.414 -15.266 -14 1 88.38 38 PHE B C 1
ATOM 2223 O O . PHE B 1 38 ? 10.68 -14.938 -12.844 1 88.38 38 PHE B O 1
ATOM 2230 N N . PRO B 1 39 ? 10.492 -14.508 -14.992 1 89.5 39 PRO B N 1
ATOM 2231 C CA . PRO B 1 39 ? 10.961 -13.133 -14.805 1 89.5 39 PRO B CA 1
ATOM 2232 C C . PRO B 1 39 ? 9.844 -12.18 -14.398 1 89.5 39 PRO B C 1
ATOM 2234 O O . PRO B 1 39 ? 8.703 -12.328 -14.844 1 89.5 39 PRO B O 1
ATOM 2237 N N . LEU B 1 40 ? 10.195 -11.258 -13.586 1 90.94 40 LEU B N 1
ATOM 2238 C CA . LEU B 1 40 ? 9.328 -10.141 -13.219 1 90.94 40 LEU B CA 1
ATOM 2239 C C . LEU B 1 40 ? 9.961 -8.805 -13.609 1 90.94 40 LEU B C 1
ATOM 2241 O O . LEU B 1 40 ? 11.094 -8.516 -13.219 1 90.94 40 LEU B O 1
ATOM 2245 N N . GLU B 1 41 ? 9.227 -8.125 -14.383 1 91.38 41 GLU B N 1
ATOM 2246 C CA . GLU B 1 41 ? 9.781 -6.883 -14.914 1 91.38 41 GLU B CA 1
ATOM 2247 C C . GLU B 1 41 ? 10.109 -5.898 -13.797 1 91.38 41 GLU B C 1
ATOM 2249 O O . GLU B 1 41 ? 11.125 -5.207 -13.852 1 91.38 41 GLU B O 1
ATOM 2254 N N . ASN B 1 42 ? 9.172 -5.781 -12.875 1 94.56 42 ASN B N 1
ATOM 2255 C CA . ASN B 1 42 ? 9.383 -4.859 -11.766 1 94.56 42 ASN B CA 1
ATOM 2256 C C . ASN B 1 42 ? 8.758 -5.383 -10.477 1 94.56 42 ASN B C 1
ATOM 2258 O O . ASN B 1 42 ? 7.668 -5.953 -10.492 1 94.56 42 ASN B O 1
ATOM 2262 N N . LEU B 1 43 ? 9.461 -5.27 -9.469 1 96.38 43 LEU B N 1
ATOM 2263 C CA . LEU B 1 43 ? 8.992 -5.551 -8.117 1 96.38 43 LEU B CA 1
ATOM 2264 C C . LEU B 1 43 ? 9.352 -4.41 -7.164 1 96.38 43 LEU B C 1
ATOM 2266 O O . LEU B 1 43 ? 10.523 -4.023 -7.066 1 96.38 43 LEU B O 1
ATOM 2270 N N . SER B 1 44 ? 8.32 -3.896 -6.543 1 97.69 44 SER B N 1
ATOM 2271 C CA . SER B 1 44 ? 8.57 -2.822 -5.586 1 97.69 44 SER B CA 1
ATOM 2272 C C . SER B 1 44 ? 8.359 -3.303 -4.152 1 97.69 44 SER B C 1
ATOM 2274 O O . SER B 1 44 ? 7.422 -4.043 -3.871 1 97.69 44 SER B O 1
ATOM 2276 N N . ILE B 1 45 ? 9.234 -2.895 -3.311 1 97.81 45 ILE B N 1
ATOM 2277 C CA . ILE B 1 45 ? 9.109 -3.123 -1.875 1 97.81 45 ILE B CA 1
ATOM 2278 C C . ILE B 1 45 ? 8.875 -1.796 -1.157 1 97.81 45 ILE B C 1
ATOM 2280 O O . ILE B 1 45 ? 9.656 -0.855 -1.312 1 97.81 45 ILE B O 1
ATOM 2284 N N . ILE B 1 46 ? 7.789 -1.711 -0.455 1 97.12 46 ILE B N 1
ATOM 2285 C CA . ILE B 1 46 ? 7.457 -0.513 0.31 1 97.12 46 ILE B CA 1
ATOM 2286 C C . ILE B 1 46 ? 7.773 -0.741 1.787 1 97.12 46 ILE B C 1
ATOM 2288 O O . ILE B 1 46 ? 7.152 -1.586 2.438 1 97.12 46 ILE B O 1
ATOM 2292 N N . LEU B 1 47 ? 8.68 0.005 2.295 1 96.56 47 LEU B N 1
ATOM 2293 C CA . LEU B 1 47 ? 9.062 -0.077 3.701 1 96.56 47 LEU B CA 1
ATOM 2294 C C . LEU B 1 47 ? 8.562 1.138 4.473 1 96.56 47 LEU B C 1
ATOM 2296 O O . LEU B 1 47 ? 8.82 2.279 4.082 1 96.56 47 LEU B O 1
ATOM 2300 N N . SER B 1 48 ? 7.859 0.87 5.48 1 94.44 48 SER B N 1
ATOM 2301 C CA . SER B 1 48 ? 7.371 1.929 6.359 1 94.44 48 SER B CA 1
ATOM 2302 C C . SER B 1 48 ? 8.031 1.854 7.73 1 94.44 48 SER B C 1
ATOM 2304 O O . SER B 1 48 ? 8.109 0.779 8.328 1 94.44 48 SER B O 1
ATOM 2306 N N . PHE B 1 49 ? 8.469 2.947 8.172 1 94.31 49 PHE B N 1
ATOM 2307 C CA . PHE B 1 49 ? 9.188 3.025 9.438 1 94.31 49 PHE B CA 1
ATOM 2308 C C . PHE B 1 49 ? 8.453 3.93 10.422 1 94.31 49 PHE B C 1
ATOM 2310 O O . PHE B 1 49 ? 7.734 4.844 10.008 1 94.31 49 PHE B O 1
ATOM 2317 N N . SER B 1 50 ? 8.617 3.629 11.727 1 92.25 50 SER B N 1
ATOM 2318 C CA . SER B 1 50 ? 8.078 4.48 12.781 1 92.25 50 SER B CA 1
ATOM 2319 C C . SER B 1 50 ? 9.078 4.656 13.914 1 92.25 50 SER B C 1
ATOM 2321 O O . SER B 1 50 ? 10.078 3.938 13.992 1 92.25 50 SER B O 1
ATOM 2323 N N . GLU B 1 51 ? 8.875 5.703 14.695 1 91.75 51 GLU B N 1
ATOM 2324 C CA . GLU B 1 51 ? 9.656 5.996 15.891 1 91.75 51 GLU B CA 1
ATOM 2325 C C . GLU B 1 51 ? 11.125 6.242 15.539 1 91.75 51 GLU B C 1
ATOM 2327 O O . GLU B 1 51 ? 12.023 5.793 16.25 1 91.75 51 GLU B O 1
ATOM 2332 N N . MET B 1 52 ? 11.25 6.855 14.375 1 92.38 52 MET B N 1
ATOM 2333 C CA . MET B 1 52 ? 12.609 7.199 13.961 1 92.38 52 MET B CA 1
ATOM 2334 C C . MET B 1 52 ? 13.086 8.469 14.664 1 92.38 52 MET B C 1
ATOM 2336 O O . MET B 1 52 ? 12.344 9.445 14.766 1 92.38 52 MET B O 1
ATOM 2340 N N . GLU B 1 53 ? 14.266 8.453 15.094 1 90.56 53 GLU B N 1
ATOM 2341 C CA . GLU B 1 53 ? 14.82 9.602 15.812 1 90.56 53 GLU B CA 1
ATOM 2342 C C . GLU B 1 53 ? 1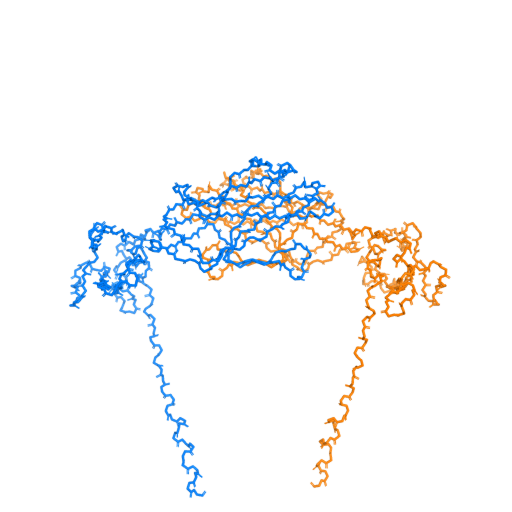5.555 10.539 14.859 1 90.56 53 GLU B C 1
ATOM 2344 O O . GLU B 1 53 ? 15.805 11.703 15.195 1 90.56 53 GLU B O 1
ATOM 2349 N N . GLY B 1 54 ? 15.898 10.062 13.727 1 91.38 54 GLY B N 1
ATOM 2350 C CA . GLY B 1 54 ? 16.609 10.836 12.719 1 91.38 54 GLY B CA 1
ATOM 2351 C C . GLY B 1 54 ? 16.875 10.055 11.445 1 91.38 54 GLY B C 1
ATOM 2352 O O . GLY B 1 54 ? 16.406 8.922 11.289 1 91.38 54 GLY B O 1
ATOM 2353 N N . PRO B 1 55 ? 17.547 10.812 10.57 1 93.81 55 PRO B N 1
ATOM 2354 C CA . PRO B 1 55 ? 17.922 10.086 9.352 1 93.81 55 PRO B CA 1
ATOM 2355 C C . PRO B 1 55 ? 18.688 8.805 9.641 1 93.81 55 PRO B C 1
ATOM 2357 O O . PRO B 1 55 ? 19.609 8.797 10.469 1 93.81 55 PRO B O 1
ATOM 2360 N N . THR B 1 56 ? 18.297 7.727 9.016 1 95.25 56 THR B N 1
ATOM 2361 C CA . THR B 1 56 ? 18.891 6.426 9.305 1 95.25 56 THR B CA 1
ATOM 2362 C C . THR B 1 56 ? 19.203 5.672 8.016 1 95.25 56 THR B C 1
ATOM 2364 O O . THR B 1 56 ? 18.406 5.699 7.066 1 95.25 56 THR B O 1
ATOM 2367 N N . MET B 1 57 ? 20.344 5.012 8.023 1 96.81 57 MET B N 1
ATOM 2368 C CA . MET B 1 57 ? 20.75 4.191 6.883 1 96.81 57 MET B CA 1
ATOM 2369 C C . MET B 1 57 ? 20.375 2.729 7.105 1 96.81 57 MET B C 1
ATOM 2371 O O . MET B 1 57 ? 20.531 2.207 8.211 1 96.81 57 MET B O 1
ATOM 2375 N N . TYR B 1 58 ? 19.875 2.107 6.023 1 97 58 TYR B N 1
ATOM 2376 C CA . TYR B 1 58 ? 19.469 0.709 6.109 1 97 58 TYR B CA 1
ATOM 2377 C C . TYR B 1 58 ? 20.094 -0.112 4.988 1 97 58 TYR B C 1
ATOM 2379 O O . TYR B 1 58 ? 20.484 0.434 3.953 1 97 58 TYR B O 1
ATOM 2387 N N . GLN B 1 59 ? 20.219 -1.355 5.23 1 97.62 59 GLN B N 1
ATOM 2388 C CA . GLN B 1 59 ? 20.531 -2.361 4.219 1 97.62 59 GLN B CA 1
ATOM 2389 C C . GLN B 1 59 ? 19.453 -3.441 4.176 1 97.62 59 GLN B C 1
ATOM 2391 O O . GLN B 1 59 ? 18.984 -3.902 5.219 1 97.62 59 GLN B O 1
ATOM 2396 N N . ILE B 1 60 ? 19.078 -3.797 2.971 1 97.5 60 ILE B N 1
ATOM 2397 C CA . ILE B 1 60 ? 18.141 -4.906 2.871 1 97.5 60 ILE B CA 1
ATOM 2398 C C . ILE B 1 60 ? 18.719 -6.004 1.986 1 97.5 60 ILE B C 1
ATOM 2400 O O . ILE B 1 60 ? 19.5 -5.723 1.077 1 97.5 60 ILE B O 1
ATOM 2404 N N . ARG B 1 61 ? 18.391 -7.191 2.314 1 97.88 61 ARG B N 1
ATOM 2405 C CA . ARG B 1 61 ? 18.734 -8.367 1.532 1 97.88 61 ARG B CA 1
ATOM 2406 C C . ARG B 1 61 ? 17.5 -9.18 1.173 1 97.88 61 ARG B C 1
ATOM 2408 O O . ARG B 1 61 ? 16.812 -9.695 2.057 1 97.88 61 ARG B O 1
ATOM 2415 N N . VAL B 1 62 ? 17.25 -9.242 -0.076 1 97.06 62 VAL B N 1
ATOM 2416 C CA . VAL B 1 62 ? 16.109 -10.016 -0.555 1 97.06 62 VAL B CA 1
ATOM 2417 C C . VAL B 1 62 ? 16.531 -11.461 -0.807 1 97.06 62 VAL B C 1
ATOM 2419 O O . VAL B 1 62 ? 17.5 -11.711 -1.527 1 97.06 62 VAL B O 1
ATOM 2422 N N . ASN B 1 63 ? 15.727 -12.328 -0.211 1 97.19 63 ASN B N 1
ATOM 2423 C CA . ASN B 1 63 ? 16.141 -13.727 -0.241 1 97.19 63 ASN B CA 1
ATOM 2424 C C . ASN B 1 63 ? 15.102 -14.594 -0.947 1 97.19 63 ASN B C 1
ATOM 2426 O O . ASN B 1 63 ? 13.898 -14.391 -0.784 1 97.19 63 ASN B O 1
ATOM 2430 N N . ALA B 1 64 ? 15.633 -15.578 -1.69 1 96.5 64 ALA B N 1
ATOM 2431 C CA . ALA B 1 64 ? 14.805 -16.641 -2.254 1 96.5 64 ALA B CA 1
ATOM 2432 C C . ALA B 1 64 ? 14.445 -17.688 -1.198 1 96.5 64 ALA B C 1
ATOM 2434 O O . ALA B 1 64 ? 14.984 -17.656 -0.087 1 96.5 64 ALA B O 1
ATOM 2435 N N . PRO B 1 65 ? 13.461 -18.516 -1.487 1 95.44 65 PRO B N 1
ATOM 2436 C CA . PRO B 1 65 ? 13.039 -19.516 -0.509 1 95.44 65 PRO B CA 1
ATOM 2437 C C . PRO B 1 65 ? 14.188 -20.391 -0.03 1 95.44 65 PRO B C 1
ATOM 2439 O O . PRO B 1 65 ? 14.195 -20.844 1.119 1 95.44 65 PRO B O 1
ATOM 2442 N N . ASN B 1 66 ? 15.25 -20.641 -0.849 1 93.44 66 ASN B N 1
ATOM 2443 C CA . ASN B 1 66 ? 16.406 -21.453 -0.466 1 93.44 66 ASN B CA 1
ATOM 2444 C C . ASN B 1 66 ? 17.469 -20.609 0.224 1 93.44 66 ASN B C 1
ATOM 2446 O O . ASN B 1 66 ? 18.609 -21.062 0.391 1 93.44 66 ASN B O 1
ATOM 2450 N N . ASP B 1 67 ? 17.188 -19.359 0.524 1 90.94 67 ASP B N 1
ATOM 2451 C CA . ASP B 1 67 ? 18.016 -18.391 1.246 1 90.94 67 ASP B CA 1
ATOM 2452 C C . ASP B 1 67 ? 19.094 -17.812 0.342 1 90.94 67 ASP B C 1
ATOM 2454 O O . ASP B 1 67 ? 20 -17.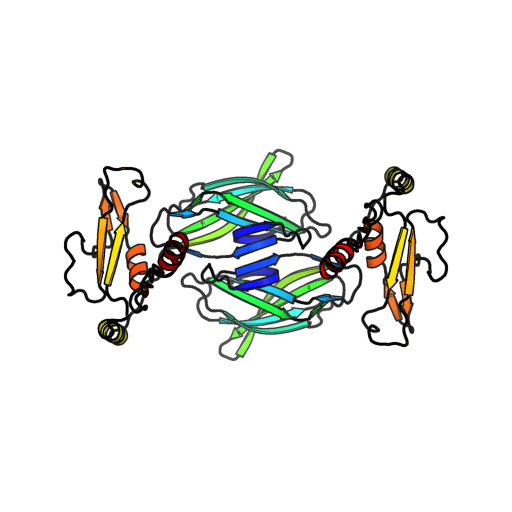109 0.813 1 90.94 67 ASP B O 1
ATOM 2458 N N . ASP B 1 68 ? 18.969 -18.188 -0.89 1 93.31 68 ASP B N 1
ATOM 2459 C CA . ASP B 1 68 ? 19.875 -17.516 -1.828 1 93.31 68 ASP B CA 1
ATOM 2460 C C . ASP B 1 68 ? 19.562 -16.031 -1.903 1 93.31 68 ASP B C 1
ATOM 2462 O O . ASP B 1 68 ? 18.406 -15.617 -1.906 1 93.31 68 ASP B O 1
ATOM 2466 N N . LEU B 1 69 ? 20.609 -15.305 -2.057 1 94.31 69 LEU B N 1
ATOM 2467 C CA . LEU B 1 69 ? 20.484 -13.859 -2.154 1 94.31 69 LEU B CA 1
ATOM 2468 C C . LEU B 1 69 ? 20.031 -13.445 -3.553 1 94.31 69 LEU B C 1
ATOM 2470 O O . LEU B 1 69 ? 20.688 -13.781 -4.543 1 94.31 69 LEU B O 1
ATOM 2474 N N . ILE B 1 70 ? 18.953 -12.719 -3.639 1 92.12 70 ILE B N 1
ATOM 2475 C CA . ILE B 1 70 ? 18.438 -12.219 -4.906 1 92.12 70 ILE B CA 1
ATOM 2476 C C . ILE B 1 70 ? 18.984 -10.812 -5.16 1 92.12 70 ILE B C 1
ATOM 2478 O O . ILE B 1 70 ? 19.422 -10.5 -6.273 1 92.12 70 ILE B O 1
ATOM 2482 N N . SER B 1 71 ? 18.891 -9.992 -4.176 1 92.81 71 SER B N 1
ATOM 2483 C CA . SER B 1 71 ? 19.312 -8.594 -4.305 1 92.81 71 SER B CA 1
ATOM 2484 C C . SER B 1 71 ? 19.703 -8.008 -2.955 1 92.81 71 SER B C 1
ATOM 2486 O O . SER B 1 71 ? 19.281 -8.5 -1.909 1 92.81 71 SER B O 1
ATOM 2488 N N . LYS B 1 72 ? 20.531 -7.078 -3.057 1 95.31 72 LYS B N 1
ATOM 2489 C CA . LYS B 1 72 ? 20.984 -6.34 -1.885 1 95.31 72 LYS B CA 1
ATOM 2490 C C . LYS B 1 72 ? 21.109 -4.848 -2.189 1 95.31 72 LYS B C 1
ATOM 2492 O O . LYS B 1 72 ? 21.453 -4.465 -3.309 1 95.31 72 LYS B O 1
ATOM 2497 N N . GLY B 1 73 ? 20.75 -4.031 -1.263 1 95 73 GLY B N 1
ATOM 2498 C CA . GLY B 1 73 ? 20.875 -2.6 -1.481 1 95 73 GLY B CA 1
ATOM 2499 C C . GLY B 1 73 ? 20.844 -1.795 -0.197 1 95 73 GLY B C 1
ATOM 2500 O O . GLY B 1 73 ? 20.328 -2.26 0.823 1 95 73 GLY B O 1
ATOM 2501 N N . ASP B 1 74 ? 21.484 -0.641 -0.24 1 96.44 74 ASP B N 1
ATOM 2502 C CA . ASP B 1 74 ? 21.484 0.309 0.868 1 96.44 74 ASP B CA 1
ATOM 2503 C C . ASP B 1 74 ? 20.688 1.559 0.529 1 96.44 74 ASP B C 1
ATOM 2505 O O . ASP B 1 74 ? 20.609 1.965 -0.633 1 96.44 74 ASP B O 1
ATOM 2509 N N . PHE B 1 75 ? 20.094 2.1 1.545 1 95.5 75 PHE B N 1
ATOM 2510 C CA . PHE B 1 75 ? 19.344 3.338 1.33 1 95.5 75 PHE B CA 1
ATOM 2511 C C . PHE B 1 75 ? 19.188 4.109 2.635 1 95.5 75 PHE B C 1
ATOM 2513 O O . PHE B 1 75 ? 19.328 3.539 3.719 1 95.5 75 PHE B O 1
ATOM 2520 N N . GLY B 1 76 ? 18.969 5.367 2.506 1 95.62 76 GLY B N 1
ATOM 2521 C CA . GLY B 1 76 ? 18.656 6.215 3.645 1 95.62 76 GLY B CA 1
ATOM 2522 C C . GLY B 1 76 ? 17.188 6.57 3.736 1 95.62 76 GLY B C 1
ATOM 2523 O O . GLY B 1 76 ? 16.5 6.672 2.715 1 95.62 76 GLY B O 1
ATOM 2524 N N . VAL B 1 77 ? 16.734 6.66 5.004 1 94.94 77 VAL B N 1
ATOM 2525 C CA . VAL B 1 77 ? 15.367 7.109 5.227 1 94.94 77 VAL B CA 1
ATOM 2526 C C . VAL B 1 77 ? 15.375 8.352 6.117 1 94.94 77 VAL B C 1
ATOM 2528 O O . VAL B 1 77 ? 15.984 8.352 7.188 1 94.94 77 VAL B O 1
ATOM 2531 N N . LEU B 1 78 ? 14.719 9.398 5.582 1 93.31 78 LEU B N 1
ATOM 2532 C CA . LEU B 1 78 ? 14.5 10.602 6.375 1 93.31 78 LEU B CA 1
ATOM 2533 C C . LEU B 1 78 ? 13.117 10.578 7.023 1 93.31 78 LEU B C 1
ATOM 2535 O O . LEU B 1 78 ? 12.102 10.469 6.328 1 93.31 78 LEU B O 1
ATOM 2539 N N . PRO B 1 79 ? 13.086 10.594 8.375 1 91.31 79 PRO B N 1
ATOM 2540 C CA . PRO B 1 79 ? 11.773 10.625 9.023 1 91.31 79 PRO B CA 1
ATOM 2541 C C . PRO B 1 79 ? 11.102 11.992 8.914 1 91.31 79 PRO B C 1
ATOM 2543 O O . PRO B 1 79 ? 11.773 13.008 8.727 1 91.31 79 PRO B O 1
ATOM 2546 N N . ASP B 1 80 ? 9.836 11.945 8.977 1 85.81 80 ASP B N 1
ATOM 2547 C CA . ASP B 1 80 ? 9.102 13.203 9.133 1 85.81 80 ASP B CA 1
ATOM 2548 C C . ASP B 1 80 ? 9.164 13.695 10.578 1 85.81 80 ASP B C 1
ATOM 2550 O O . ASP B 1 80 ? 9.914 13.156 11.391 1 85.81 80 ASP B O 1
ATOM 2554 N N . GLN B 1 81 ? 8.453 14.781 10.859 1 83.12 81 GLN B N 1
ATOM 2555 C CA . GLN B 1 81 ? 8.523 15.43 12.172 1 83.12 81 GLN B CA 1
ATOM 2556 C C . GLN B 1 81 ? 7.957 14.531 13.258 1 83.12 81 GLN B C 1
ATOM 2558 O O . GLN B 1 81 ? 8.164 14.781 14.453 1 83.12 81 GLN B O 1
ATOM 2563 N N . PHE B 1 82 ? 7.191 13.5 12.844 1 84.75 82 PHE B N 1
ATOM 2564 C CA . PHE B 1 82 ? 6.574 12.617 13.82 1 84.75 82 PHE B CA 1
ATOM 2565 C C . PHE B 1 82 ? 7.355 11.32 13.945 1 84.75 82 PHE B C 1
ATOM 2567 O O . PHE B 1 82 ? 6.949 10.414 14.68 1 84.75 82 PHE B O 1
ATOM 2574 N N . GLY B 1 83 ? 8.414 11.18 13.172 1 89.5 83 GLY B N 1
ATOM 2575 C CA . GLY B 1 83 ? 9.266 10.008 13.289 1 89.5 83 GLY B CA 1
ATOM 2576 C C . GLY B 1 83 ? 8.867 8.883 12.352 1 89.5 83 GLY B C 1
ATOM 2577 O O . GLY B 1 83 ? 9.203 7.719 12.594 1 89.5 83 GLY B O 1
ATOM 2578 N N . TYR B 1 84 ? 8.117 9.242 11.375 1 90.88 84 TYR B N 1
ATOM 2579 C CA . TYR B 1 84 ? 7.707 8.234 10.406 1 90.88 84 TYR B CA 1
ATOM 2580 C C . TYR B 1 84 ? 8.477 8.391 9.102 1 90.88 84 TYR B C 1
ATOM 2582 O O . TYR B 1 84 ? 8.828 9.508 8.703 1 90.88 84 TYR B O 1
ATOM 2590 N N . GLY B 1 85 ? 8.797 7.312 8.516 1 92.75 85 GLY B N 1
ATOM 2591 C CA . GLY B 1 85 ? 9.477 7.305 7.23 1 92.75 85 GLY B CA 1
ATOM 2592 C C . GLY B 1 85 ? 9.023 6.176 6.32 1 92.75 85 GLY B C 1
ATOM 2593 O O . GLY B 1 85 ? 8.492 5.168 6.789 1 92.75 85 GLY B O 1
ATOM 2594 N N . ARG B 1 86 ? 9.219 6.465 5.027 1 94.31 86 ARG B N 1
ATOM 2595 C CA . ARG B 1 86 ? 8.898 5.434 4.047 1 94.31 86 ARG B CA 1
ATOM 2596 C C . ARG B 1 86 ? 9.953 5.375 2.947 1 94.31 86 ARG B C 1
ATOM 2598 O O . ARG B 1 86 ? 10.531 6.398 2.584 1 94.31 86 ARG B O 1
ATOM 2605 N N . LYS B 1 87 ? 10.148 4.219 2.512 1 96.25 87 LYS B N 1
ATOM 2606 C CA . LYS B 1 87 ? 11.078 4.004 1.405 1 96.25 87 LYS B CA 1
ATOM 2607 C C . LYS B 1 87 ? 10.508 3.01 0.397 1 96.25 87 LYS B C 1
ATOM 2609 O O . LYS B 1 87 ? 9.977 1.965 0.779 1 96.25 87 LYS B O 1
ATOM 2614 N N . VAL B 1 88 ? 10.594 3.361 -0.863 1 97.44 88 VAL B N 1
ATOM 2615 C CA . VAL B 1 88 ? 10.25 2.453 -1.95 1 97.44 88 VAL B CA 1
ATOM 2616 C C . VAL B 1 88 ? 11.516 1.927 -2.611 1 97.44 88 VAL B C 1
ATOM 2618 O O . VAL B 1 88 ? 12.367 2.707 -3.047 1 97.44 88 VAL B O 1
ATOM 2621 N N . VAL B 1 89 ? 11.664 0.681 -2.59 1 97.12 89 VAL B N 1
ATOM 2622 C CA . VAL B 1 89 ? 12.766 0.027 -3.283 1 97.12 89 VAL B CA 1
ATOM 2623 C C . VAL B 1 89 ? 12.242 -0.699 -4.52 1 97.12 89 VAL B C 1
ATOM 2625 O O . VAL B 1 89 ? 11.422 -1.615 -4.41 1 97.12 89 VAL B O 1
ATOM 2628 N N . ASN B 1 90 ? 12.711 -0.324 -5.641 1 96.25 90 ASN B N 1
ATOM 2629 C CA . ASN B 1 90 ? 12.305 -0.952 -6.891 1 96.25 90 ASN B CA 1
ATOM 2630 C C . ASN B 1 90 ? 13.367 -1.906 -7.418 1 96.25 90 ASN B C 1
ATOM 2632 O O . ASN B 1 90 ? 14.531 -1.52 -7.582 1 96.25 90 ASN B O 1
ATOM 2636 N N . LEU B 1 91 ? 12.93 -3.078 -7.605 1 94.81 91 LEU B N 1
ATOM 2637 C CA . LEU B 1 91 ? 13.789 -4.086 -8.211 1 94.81 91 LEU B CA 1
ATOM 2638 C C . LEU B 1 91 ? 13.414 -4.324 -9.664 1 94.81 91 LEU B C 1
ATOM 2640 O O . LEU B 1 91 ? 12.305 -4.793 -9.953 1 94.81 91 LEU B O 1
ATOM 2644 N N . GLY B 1 92 ? 14.328 -3.99 -10.5 1 92.06 92 GLY B N 1
ATOM 2645 C CA . GLY B 1 92 ? 14.086 -4.199 -11.914 1 92.06 92 GLY B CA 1
ATOM 2646 C C . GLY B 1 92 ? 14.594 -5.535 -12.422 1 92.06 92 GLY B C 1
ATOM 2647 O O . GLY B 1 92 ? 15.703 -5.953 -12.078 1 92.06 92 GLY B O 1
ATOM 2648 N N . GLY B 1 93 ? 13.805 -6.211 -13.297 1 88.31 93 GLY B N 1
ATOM 2649 C CA . GLY B 1 93 ? 14.234 -7.414 -13.992 1 88.31 93 GLY B CA 1
ATOM 2650 C C . GLY B 1 93 ? 14.641 -8.531 -13.055 1 88.31 93 GLY B C 1
ATOM 2651 O O . GLY B 1 93 ? 15.734 -9.094 -13.188 1 88.31 93 GLY B O 1
ATOM 2652 N N . ILE B 1 94 ? 13.758 -8.898 -12.188 1 89.88 94 ILE B N 1
ATOM 2653 C CA . ILE B 1 94 ? 14.133 -9.922 -11.219 1 89.88 94 ILE B CA 1
ATOM 2654 C C . ILE B 1 94 ? 13.617 -11.289 -11.68 1 89.88 94 ILE B C 1
ATOM 2656 O O . ILE B 1 94 ? 12.578 -11.375 -12.336 1 89.88 94 ILE B O 1
ATOM 2660 N N . LEU B 1 95 ? 14.414 -12.25 -11.375 1 90.44 95 LEU B N 1
ATOM 2661 C CA . LEU B 1 95 ? 14.031 -13.625 -11.68 1 90.44 95 LEU B CA 1
ATOM 2662 C C . LEU B 1 95 ? 13.5 -14.336 -10.438 1 90.44 95 LEU B C 1
ATOM 2664 O O . LEU B 1 95 ? 14.195 -14.43 -9.422 1 90.44 95 LEU B O 1
ATOM 2668 N N . ILE B 1 96 ? 12.234 -14.703 -10.492 1 93.81 96 ILE B N 1
ATOM 2669 C CA . ILE B 1 96 ? 11.68 -15.562 -9.453 1 93.81 96 ILE B CA 1
ATOM 2670 C C . ILE B 1 96 ? 12.031 -17.016 -9.742 1 93.81 96 ILE B C 1
ATOM 2672 O O . ILE B 1 96 ? 11.469 -17.625 -10.648 1 93.81 96 ILE B O 1
ATOM 2676 N N . THR B 1 97 ? 12.828 -17.562 -8.977 1 91.31 97 THR B N 1
ATOM 2677 C CA . THR B 1 97 ? 13.547 -18.766 -9.375 1 91.31 97 THR B CA 1
ATOM 2678 C C . THR B 1 97 ? 12.734 -20.016 -9.039 1 91.31 97 THR B C 1
ATOM 2680 O O . THR B 1 97 ? 12.773 -21 -9.773 1 91.31 97 THR B O 1
ATOM 2683 N N . GLU B 1 98 ? 12.078 -19.984 -7.871 1 93.31 98 GLU B N 1
ATOM 2684 C CA . GLU B 1 98 ? 11.375 -21.188 -7.418 1 93.31 98 GLU B CA 1
ATOM 2685 C C . GLU B 1 98 ? 10.172 -20.828 -6.555 1 93.31 98 GLU B C 1
ATOM 2687 O O . GLU B 1 98 ? 9.992 -19.656 -6.184 1 93.31 98 GLU B O 1
ATOM 2692 N N . ARG B 1 99 ? 9.438 -21.859 -6.293 1 94.88 99 ARG B N 1
ATOM 2693 C CA . ARG B 1 99 ? 8.297 -21.688 -5.402 1 94.88 99 ARG B CA 1
ATOM 2694 C C . ARG B 1 99 ? 8.742 -21.516 -3.957 1 94.88 99 ARG B C 1
ATOM 2696 O O . ARG B 1 99 ? 9.797 -22.031 -3.566 1 94.88 99 ARG B O 1
ATOM 2703 N N . GLY B 1 100 ? 7.867 -20.797 -3.277 1 95.19 100 GLY B N 1
ATOM 2704 C CA . GLY B 1 100 ? 8.156 -20.672 -1.858 1 95.19 100 GLY B CA 1
ATOM 2705 C C . GLY B 1 100 ? 8.086 -19.234 -1.362 1 95.19 100 GLY B C 1
ATOM 2706 O O . GLY B 1 100 ? 7.562 -18.359 -2.053 1 95.19 100 GLY B O 1
ATOM 2707 N N . LYS B 1 101 ? 8.539 -19.125 -0.151 1 95.69 101 LYS B N 1
ATOM 2708 C CA . LYS B 1 101 ? 8.453 -17.859 0.548 1 95.69 101 LYS B CA 1
ATOM 2709 C C . LYS B 1 101 ? 9.688 -17 0.284 1 95.69 101 LYS B C 1
ATOM 2711 O O . LYS B 1 101 ? 10.82 -17.422 0.541 1 95.69 101 LYS B O 1
ATOM 2716 N N . TYR B 1 102 ? 9.438 -15.875 -0.291 1 97 102 TYR B N 1
ATOM 2717 C CA . TYR B 1 102 ? 10.492 -14.883 -0.453 1 97 102 TYR B CA 1
ATOM 2718 C C . TYR B 1 102 ? 10.508 -13.898 0.712 1 97 102 TYR B C 1
ATOM 2720 O O . TYR B 1 102 ? 9.445 -13.484 1.191 1 97 102 TYR B O 1
ATOM 2728 N N . THR B 1 103 ? 11.727 -13.508 1.156 1 97.5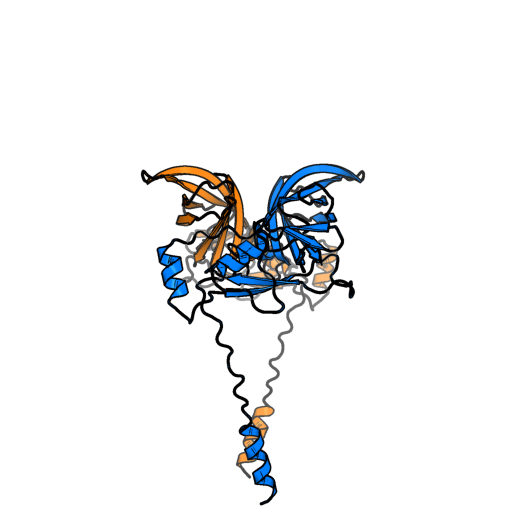6 103 THR B N 1
ATOM 2729 C CA . THR B 1 103 ? 11.828 -12.688 2.359 1 97.56 103 THR B CA 1
ATOM 2730 C C . THR B 1 103 ? 12.812 -11.547 2.154 1 97.56 103 THR B C 1
ATOM 2732 O O . THR B 1 103 ? 13.531 -11.508 1.149 1 97.56 103 THR B O 1
ATOM 2735 N N . VAL B 1 104 ? 12.797 -10.633 3.082 1 97.75 104 VAL B N 1
ATOM 2736 C CA . VAL B 1 104 ? 13.766 -9.539 3.109 1 97.75 104 VAL B CA 1
ATOM 2737 C C . VAL B 1 104 ? 14.352 -9.406 4.512 1 97.75 104 VAL B C 1
ATOM 2739 O O . VAL B 1 104 ? 13.617 -9.406 5.504 1 97.75 104 VAL B O 1
ATOM 2742 N N . ASP B 1 105 ? 15.609 -9.406 4.566 1 97.94 105 ASP B N 1
ATOM 2743 C CA . ASP B 1 105 ? 16.312 -9.055 5.797 1 97.94 105 ASP B CA 1
ATOM 2744 C C . ASP B 1 105 ? 16.594 -7.559 5.859 1 97.94 105 ASP B C 1
ATOM 2746 O O . ASP B 1 105 ? 17.094 -6.977 4.891 1 97.94 105 ASP B O 1
ATOM 2750 N N . ILE B 1 106 ? 16.312 -6.965 6.965 1 97.38 106 ILE B N 1
ATOM 2751 C CA . ILE B 1 106 ? 16.5 -5.527 7.133 1 97.38 106 ILE B CA 1
ATOM 2752 C C . ILE B 1 106 ? 17.547 -5.27 8.211 1 97.38 106 ILE B C 1
ATOM 2754 O O . ILE B 1 106 ? 17.469 -5.812 9.312 1 97.38 106 ILE B O 1
ATOM 2758 N N . PHE B 1 107 ? 18.531 -4.488 7.855 1 97 107 PHE B N 1
ATOM 2759 C CA . PHE B 1 107 ? 19.609 -4.098 8.758 1 97 107 PHE B CA 1
ATOM 2760 C C . PHE B 1 107 ? 19.672 -2.582 8.898 1 97 107 PHE B C 1
ATOM 2762 O O . PHE B 1 107 ? 19.359 -1.854 7.953 1 97 107 PHE B O 1
ATOM 2769 N N . GLU B 1 108 ? 20.016 -2.143 10.016 1 96.5 108 GLU B N 1
ATOM 2770 C CA . GLU B 1 108 ? 20.406 -0.75 10.211 1 96.5 108 GLU B CA 1
ATOM 2771 C C . GLU B 1 108 ? 21.922 -0.576 10.094 1 96.5 108 GLU B C 1
ATOM 2773 O O . GLU B 1 108 ? 22.688 -1.394 10.617 1 96.5 108 GLU B O 1
ATOM 2778 N N . ILE B 1 109 ? 22.312 0.466 9.375 1 95.5 109 ILE B N 1
ATOM 2779 C CA . ILE B 1 109 ? 23.75 0.752 9.242 1 95.5 109 ILE B CA 1
ATOM 2780 C C . ILE B 1 109 ? 24.156 1.823 10.25 1 95.5 109 ILE B C 1
ATOM 2782 O O . ILE B 1 109 ? 23.703 2.969 10.164 1 95.5 109 ILE B O 1
ATOM 2786 N N . GLY B 1 110 ? 24.984 1.448 11.086 1 90.94 110 GLY B N 1
ATOM 2787 C CA . GLY B 1 110 ? 25.453 2.387 12.094 1 90.94 110 GLY B CA 1
ATOM 2788 C C . GLY B 1 110 ? 26.5 3.361 11.562 1 90.94 110 GLY B C 1
ATOM 2789 O O . GLY B 1 110 ? 26.969 3.217 10.43 1 90.94 110 GLY B O 1
ATOM 2790 N N . ALA B 1 111 ? 26.766 4.375 12.445 1 87.5 111 ALA B N 1
ATOM 2791 C CA . ALA B 1 111 ? 27.781 5.371 12.102 1 87.5 111 ALA B CA 1
ATOM 2792 C C . ALA B 1 111 ? 29.125 4.711 11.852 1 87.5 111 ALA B C 1
ATOM 2794 O O . ALA B 1 111 ? 29.938 5.211 11.062 1 87.5 111 ALA B O 1
ATOM 2795 N N . ASP B 1 112 ? 29.422 3.598 12.516 1 90.94 112 ASP B N 1
ATOM 2796 C CA . ASP B 1 112 ? 30.672 2.854 12.344 1 90.94 112 ASP B CA 1
ATOM 2797 C C . ASP B 1 112 ? 30.578 1.899 11.156 1 90.94 112 ASP B C 1
ATOM 2799 O O . ASP B 1 112 ? 31.453 1.052 10.969 1 90.94 112 ASP B O 1
ATOM 2803 N N . ASN B 1 113 ? 29.547 1.921 10.398 1 89.94 113 ASN B N 1
ATOM 2804 C CA . ASN B 1 113 ? 29.297 1.109 9.219 1 89.94 113 ASN B CA 1
ATOM 2805 C C . ASN B 1 113 ? 29.031 -0.348 9.578 1 89.94 113 ASN B C 1
ATOM 2807 O O . ASN B 1 113 ? 29.203 -1.241 8.75 1 89.94 113 ASN B O 1
ATOM 2811 N N . LYS B 1 114 ? 28.812 -0.526 10.859 1 94.12 114 LYS B N 1
ATOM 2812 C CA . LYS B 1 114 ? 28.438 -1.874 11.273 1 94.12 114 LYS B CA 1
ATOM 2813 C C . LYS B 1 114 ? 26.938 -2.119 11.055 1 94.12 114 LYS B C 1
ATOM 2815 O O . LYS B 1 114 ? 26.125 -1.229 11.289 1 94.12 114 LYS B O 1
ATOM 2820 N N . LEU B 1 115 ? 26.656 -3.359 10.703 1 94.62 115 LEU B N 1
ATOM 2821 C CA . LEU B 1 115 ? 25.266 -3.732 10.438 1 94.62 115 LEU B CA 1
ATOM 2822 C C . LEU B 1 115 ? 24.609 -4.301 11.688 1 94.62 115 LEU B C 1
ATOM 2824 O O . LEU B 1 115 ? 25.172 -5.168 12.352 1 94.62 115 LEU B O 1
ATOM 2828 N N . LYS B 1 116 ? 23.469 -3.727 11.984 1 95.06 116 LYS B N 1
ATOM 2829 C CA . LYS B 1 116 ? 22.625 -4.25 13.055 1 95.06 116 LYS B CA 1
ATOM 2830 C C . LYS B 1 116 ? 21.359 -4.887 12.484 1 95.06 116 LYS B C 1
ATOM 2832 O O . LYS B 1 116 ? 20.516 -4.195 11.898 1 95.06 116 LYS B O 1
ATOM 2837 N N . PHE B 1 117 ? 21.234 -6.184 12.742 1 96.12 117 PHE B N 1
ATOM 2838 C CA . PHE B 1 117 ? 20.047 -6.891 12.25 1 96.12 117 PHE B CA 1
ATOM 2839 C C . PHE B 1 117 ? 18.797 -6.418 12.977 1 96.12 117 PHE B C 1
ATOM 2841 O O . PHE B 1 117 ? 18.766 -6.34 14.203 1 96.12 117 PHE B O 1
ATOM 2848 N N . ILE B 1 118 ? 17.781 -6.078 12.164 1 95.12 118 ILE B N 1
ATOM 2849 C CA . ILE B 1 118 ? 16.516 -5.641 12.75 1 95.12 118 ILE B CA 1
ATOM 2850 C C . ILE B 1 118 ? 15.508 -6.785 12.695 1 95.12 118 ILE B C 1
ATOM 2852 O O . ILE B 1 118 ? 15.094 -7.309 13.734 1 95.12 118 ILE B O 1
ATOM 2856 N N . LYS B 1 119 ? 15.156 -7.176 11.469 1 95 119 LYS B N 1
ATOM 2857 C CA . LYS B 1 119 ? 14.133 -8.211 11.352 1 95 119 LYS B CA 1
ATOM 2858 C C . LYS B 1 119 ? 14.094 -8.789 9.938 1 95 119 LYS B C 1
ATOM 2860 O O . LYS B 1 119 ? 14.57 -8.156 8.992 1 95 119 LYS B O 1
ATOM 2865 N N . THR B 1 120 ? 13.602 -10.055 9.875 1 96.06 120 THR B N 1
ATOM 2866 C CA . THR B 1 120 ? 13.227 -10.648 8.594 1 96.06 120 THR B CA 1
ATOM 2867 C C . THR B 1 120 ? 11.719 -10.539 8.367 1 96.06 120 THR B C 1
ATOM 2869 O O . THR B 1 120 ? 10.93 -10.812 9.273 1 96.06 120 THR B O 1
ATOM 2872 N N . LYS B 1 121 ? 11.383 -10.039 7.234 1 95.81 121 LYS B N 1
ATOM 2873 C CA . LYS B 1 121 ? 9.969 -9.945 6.895 1 95.81 121 LYS B CA 1
ATOM 2874 C C . LYS B 1 121 ? 9.648 -10.75 5.637 1 95.81 121 LYS B C 1
ATOM 2876 O O . LYS B 1 121 ? 10.492 -10.883 4.75 1 95.81 121 LYS B O 1
ATOM 2881 N N . ARG B 1 122 ? 8.445 -11.227 5.613 1 94.75 122 ARG B N 1
ATOM 2882 C CA . ARG B 1 122 ? 7.969 -11.898 4.406 1 94.75 122 ARG B CA 1
ATOM 2883 C C . ARG B 1 122 ? 7.598 -10.883 3.33 1 94.75 122 ARG B C 1
ATOM 2885 O O . ARG B 1 122 ? 6.922 -9.891 3.607 1 94.75 122 ARG B O 1
ATOM 2892 N N . LEU B 1 123 ? 8.031 -11.172 2.193 1 96 123 LEU B N 1
ATOM 2893 C CA . LEU B 1 123 ? 7.625 -10.336 1.069 1 96 123 LEU B CA 1
ATOM 2894 C C . LEU B 1 123 ? 6.41 -10.922 0.362 1 96 123 LEU B C 1
ATOM 2896 O O . LEU B 1 123 ? 5.32 -10.352 0.408 1 96 123 LEU B O 1
ATOM 2900 N N . PHE B 1 124 ? 6.57 -12.086 -0.22 1 94.94 124 PHE B N 1
ATOM 2901 C CA . PHE B 1 124 ? 5.48 -12.766 -0.91 1 94.94 124 PHE B CA 1
ATOM 2902 C C . PHE B 1 124 ? 5.762 -14.258 -1.023 1 94.94 124 PHE B C 1
ATOM 2904 O O . PHE B 1 124 ? 6.871 -14.711 -0.737 1 94.94 124 PHE B O 1
ATOM 2911 N N . ASN B 1 125 ? 4.715 -14.914 -1.354 1 95 125 ASN B N 1
ATOM 2912 C CA . ASN B 1 125 ? 4.828 -16.328 -1.708 1 95 125 ASN B CA 1
ATOM 2913 C C . ASN B 1 125 ? 4.633 -16.547 -3.205 1 95 125 ASN B C 1
ATOM 2915 O O . ASN B 1 125 ? 3.74 -15.953 -3.812 1 95 125 ASN B O 1
ATOM 2919 N N . ALA B 1 126 ? 5.578 -17.297 -3.766 1 95 126 ALA B N 1
ATOM 2920 C CA . ALA B 1 126 ? 5.41 -17.734 -5.152 1 95 126 ALA B CA 1
ATOM 2921 C C . ALA B 1 126 ? 4.957 -19.188 -5.227 1 95 126 ALA B C 1
ATOM 2923 O O . ALA B 1 126 ? 5.535 -20.062 -4.574 1 95 126 ALA B O 1
ATOM 2924 N N . ASP B 1 127 ? 3.916 -19.344 -6.02 1 94.44 127 ASP B N 1
ATOM 2925 C CA . ASP B 1 127 ? 3.408 -20.719 -6.082 1 94.44 127 ASP B CA 1
ATOM 2926 C C . ASP B 1 127 ? 2.695 -20.984 -7.406 1 94.44 127 ASP B C 1
ATOM 2928 O O . ASP B 1 127 ? 2.547 -20.078 -8.227 1 94.44 127 ASP B O 1
ATOM 2932 N N . TYR B 1 128 ? 2.318 -22.312 -7.559 1 94.19 128 TYR B N 1
ATOM 2933 C CA . TYR B 1 128 ? 1.498 -22.719 -8.688 1 94.19 128 TYR B CA 1
ATOM 2934 C C . TYR B 1 128 ? 0.045 -22.312 -8.492 1 94.19 128 TYR B C 1
ATOM 2936 O O . TYR B 1 128 ? -0.384 -22.047 -7.363 1 94.19 128 TYR B O 1
ATOM 2944 N N . PRO B 1 129 ? -0.655 -22.266 -9.648 1 91.44 129 PRO B N 1
ATOM 2945 C CA . PRO B 1 129 ? -2.105 -22.172 -9.461 1 91.44 129 PRO B CA 1
ATOM 2946 C C . PRO B 1 129 ? -2.668 -23.328 -8.641 1 91.44 129 PRO B C 1
ATOM 2948 O O . PRO B 1 129 ? -2.123 -24.438 -8.68 1 91.44 129 PRO B O 1
ATOM 2951 N N . PRO B 1 130 ? -3.695 -23 -7.887 1 88.44 130 PRO B N 1
ATOM 2952 C CA . PRO B 1 130 ? -4.289 -24.094 -7.117 1 88.44 130 PRO B CA 1
ATOM 2953 C C . PRO B 1 130 ? -4.875 -25.188 -8 1 88.44 130 PRO B C 1
ATOM 2955 O O . PRO B 1 130 ? -5.234 -24.938 -9.156 1 88.44 130 PRO B O 1
ATOM 2958 N N . GLN B 1 131 ? -4.891 -26.344 -7.395 1 89.75 131 GLN B N 1
ATOM 2959 C CA . GLN B 1 131 ? -5.52 -27.438 -8.117 1 89.75 131 GLN B CA 1
ATOM 2960 C C . GLN B 1 131 ? -7.027 -27.234 -8.227 1 89.75 131 GLN B C 1
ATOM 2962 O O . GLN B 1 131 ? -7.691 -26.938 -7.23 1 89.75 131 GLN B O 1
ATOM 2967 N N . ARG B 1 132 ? -7.496 -27.281 -9.461 1 89.44 132 ARG B N 1
ATOM 2968 C CA . ARG B 1 132 ? -8.93 -27.125 -9.664 1 89.44 132 ARG B CA 1
ATOM 2969 C C . ARG B 1 132 ? -9.68 -28.406 -9.312 1 89.44 132 ARG B C 1
ATOM 2971 O O . ARG B 1 132 ? -9.25 -29.5 -9.68 1 89.44 132 ARG B O 1
ATOM 2978 N N . GLU B 1 133 ? -10.781 -28.172 -8.539 1 88.5 133 GLU B N 1
ATOM 2979 C CA . GLU B 1 133 ? -11.68 -29.297 -8.289 1 88.5 133 GLU B CA 1
ATOM 2980 C C . GLU B 1 133 ? -12.898 -29.25 -9.219 1 88.5 133 GLU B C 1
ATOM 2982 O O . GLU B 1 133 ? -13.719 -28.328 -9.117 1 88.5 133 GLU B O 1
ATOM 2987 N N . ILE B 1 134 ? -12.961 -30.234 -10.094 1 88.69 134 ILE B N 1
ATOM 2988 C CA . ILE B 1 134 ? -14.062 -30.281 -11.039 1 88.69 134 ILE B CA 1
ATOM 2989 C C . ILE B 1 134 ? -14.938 -31.5 -10.75 1 88.69 134 ILE B C 1
ATOM 2991 O O . ILE B 1 134 ? -14.453 -32.625 -10.781 1 88.69 134 ILE B O 1
ATOM 2995 N N . SER B 1 135 ? -16.203 -31.25 -10.484 1 92.19 135 SER B N 1
ATOM 2996 C CA . SER B 1 135 ? -17.125 -32.344 -10.266 1 92.19 135 SER B CA 1
ATOM 2997 C C . SER B 1 135 ? -17.453 -33.062 -11.578 1 92.19 135 SER B C 1
ATOM 2999 O O . SER B 1 135 ? -17.25 -32.5 -12.656 1 92.19 135 SER B O 1
ATOM 3001 N N . ASP B 1 136 ? -17.969 -34.312 -11.406 1 92.81 136 ASP B N 1
ATOM 3002 C CA . ASP B 1 136 ? -18.375 -35.062 -12.594 1 92.81 136 ASP B CA 1
ATOM 3003 C C . ASP B 1 136 ? -19.469 -34.312 -13.359 1 92.81 136 ASP B C 1
ATOM 3005 O O . ASP B 1 136 ? -19.469 -34.312 -14.594 1 92.81 136 ASP B O 1
ATOM 3009 N N . ALA B 1 137 ? -20.312 -33.719 -12.641 1 94.75 137 ALA B N 1
ATOM 3010 C CA . ALA B 1 137 ? -21.406 -32.969 -13.266 1 94.75 137 ALA B CA 1
ATOM 3011 C C . ALA B 1 137 ? -20.875 -31.781 -14.055 1 94.75 137 ALA B C 1
ATOM 3013 O O . ALA B 1 137 ? -21.328 -31.531 -15.172 1 94.75 137 ALA B O 1
ATOM 3014 N N . GLU B 1 138 ? -19.984 -31.062 -13.445 1 94.12 138 GLU B N 1
ATOM 3015 C CA . GLU B 1 138 ? -19.375 -29.922 -14.125 1 94.12 138 GLU B CA 1
ATOM 3016 C C . GLU B 1 138 ? -18.609 -30.359 -15.367 1 94.12 138 GLU B C 1
ATOM 3018 O O . GLU B 1 138 ? -18.672 -29.703 -16.406 1 94.12 138 GLU B O 1
ATOM 3023 N N . LYS B 1 139 ? -17.906 -31.438 -15.18 1 94.38 139 LYS B N 1
ATOM 3024 C CA . LYS B 1 139 ? -17.156 -31.969 -16.297 1 94.38 139 LYS B CA 1
ATOM 3025 C C . LYS B 1 139 ? -18.062 -32.312 -17.484 1 94.38 139 LYS B C 1
ATOM 3027 O O . LYS B 1 139 ? -17.781 -31.938 -18.625 1 94.38 139 LYS B O 1
ATOM 3032 N N . GLU B 1 140 ? -19.125 -32.969 -17.234 1 95.12 140 GLU B N 1
ATOM 3033 C CA . GLU B 1 140 ? -20.078 -33.344 -18.266 1 95.12 140 GLU B CA 1
ATOM 3034 C C . GLU B 1 140 ? -20.688 -32.094 -18.938 1 95.12 140 GLU B C 1
ATOM 3036 O O . GLU B 1 140 ? -20.875 -32.062 -20.156 1 95.12 140 GLU B O 1
ATOM 3041 N N . ALA B 1 141 ? -20.922 -31.125 -18.109 1 95.94 141 ALA B N 1
ATOM 3042 C CA . ALA B 1 141 ? -21.5 -29.891 -18.641 1 95.94 141 ALA B CA 1
ATOM 3043 C C . ALA B 1 141 ? -20.531 -29.188 -19.578 1 95.94 141 ALA B C 1
ATOM 3045 O O . ALA B 1 141 ? -20.938 -28.672 -20.609 1 95.94 141 ALA B O 1
ATOM 3046 N N . ILE B 1 142 ? -19.312 -29.219 -19.141 1 95.38 142 ILE B N 1
ATOM 3047 C CA . ILE B 1 142 ? -18.281 -28.562 -19.953 1 95.38 142 ILE B CA 1
ATOM 3048 C C . ILE B 1 142 ? -18.109 -29.328 -21.266 1 95.38 142 ILE B C 1
ATOM 3050 O O . ILE B 1 142 ? -18.047 -28.719 -22.344 1 95.38 142 ILE B O 1
ATOM 3054 N N . LEU B 1 143 ? -18.109 -30.672 -21.203 1 94.75 143 LEU B N 1
ATOM 3055 C CA . LEU B 1 143 ? -17.859 -31.5 -22.375 1 94.75 143 LEU B CA 1
ATOM 3056 C C . LEU B 1 143 ? -19.016 -31.422 -23.359 1 94.75 143 LEU B C 1
ATOM 3058 O O . LEU B 1 143 ? -18.828 -31.641 -24.562 1 94.75 143 LEU B O 1
ATOM 3062 N N . ALA B 1 144 ? -20.172 -31 -22.844 1 94.56 144 ALA B N 1
ATOM 3063 C CA . ALA B 1 144 ? -21.375 -30.969 -23.672 1 94.56 144 ALA B CA 1
ATOM 3064 C C . ALA B 1 144 ? -21.469 -29.641 -24.438 1 94.56 144 ALA B C 1
ATOM 3066 O O . ALA B 1 144 ? -22.219 -29.531 -25.422 1 94.56 144 ALA B O 1
ATOM 3067 N N . ASP B 1 145 ? -20.734 -28.672 -23.984 1 94.06 145 ASP B N 1
ATOM 3068 C CA . ASP B 1 145 ? -20.812 -27.344 -24.594 1 94.06 145 ASP B CA 1
ATOM 3069 C C . ASP B 1 145 ? -19.594 -27.062 -25.469 1 94.06 145 ASP B C 1
ATOM 3071 O O . ASP B 1 145 ? -18.5 -26.812 -24.953 1 94.06 145 ASP B O 1
ATOM 3075 N N . GLU B 1 146 ? -19.781 -27.016 -26.703 1 91.06 146 GLU B N 1
ATOM 3076 C CA . GLU B 1 146 ? -18.688 -26.859 -27.656 1 91.06 146 GLU B CA 1
ATOM 3077 C C . GLU B 1 146 ? -18.125 -25.453 -27.625 1 91.06 146 GLU B C 1
ATOM 3079 O O . GLU B 1 146 ? -17.047 -25.188 -28.172 1 91.06 146 GLU B O 1
ATOM 3084 N N . LYS B 1 147 ? -18.812 -24.578 -26.938 1 94 147 LYS B N 1
ATOM 3085 C CA . LYS B 1 147 ? -18.359 -23.203 -26.859 1 94 147 LYS B CA 1
ATOM 3086 C C . LYS B 1 147 ? -17.359 -23 -25.734 1 94 147 LYS B C 1
ATOM 3088 O O . LYS B 1 147 ? -16.766 -21.938 -25.594 1 94 147 LYS B O 1
ATOM 3093 N N . LEU B 1 148 ? -17.141 -24.062 -25.031 1 94.75 148 LEU B N 1
ATOM 3094 C CA . LEU B 1 148 ? -16.266 -23.969 -23.875 1 94.75 148 LEU B CA 1
ATOM 3095 C C . LEU B 1 148 ? -14.938 -24.672 -24.156 1 94.75 148 LEU B C 1
ATOM 3097 O O . LEU B 1 148 ? -14.867 -25.578 -24.984 1 94.75 148 LEU B O 1
ATOM 3101 N N . ILE B 1 149 ? -13.922 -24.25 -23.547 1 94.81 149 ILE B N 1
ATOM 3102 C CA . ILE B 1 149 ? -12.609 -24.859 -23.672 1 94.81 149 ILE B CA 1
ATOM 3103 C C . ILE B 1 149 ? -12.633 -26.266 -23.062 1 94.81 149 ILE B C 1
ATOM 3105 O O . ILE B 1 149 ? -12.883 -26.422 -21.859 1 94.81 149 ILE B O 1
ATOM 3109 N N . ARG B 1 150 ? -12.336 -27.234 -23.844 1 95.38 150 ARG B N 1
ATOM 3110 C CA . ARG B 1 150 ? -12.32 -28.625 -23.391 1 95.38 150 ARG B CA 1
ATOM 3111 C C . ARG B 1 150 ? -10.945 -29.25 -23.578 1 95.38 150 ARG B C 1
ATOM 3113 O O . ARG B 1 150 ? -10.688 -30.359 -23.094 1 95.38 150 ARG B O 1
ATOM 3120 N N . MET B 1 151 ? -10.203 -28.609 -24.344 1 93.69 151 MET B N 1
ATOM 3121 C CA . MET B 1 151 ? -8.852 -29.047 -24.672 1 93.69 151 MET B CA 1
ATOM 3122 C C . MET B 1 151 ? -7.918 -27.859 -24.844 1 93.69 151 MET B C 1
ATOM 3124 O O . MET B 1 151 ? -8.328 -26.812 -25.344 1 93.69 151 MET B O 1
ATOM 3128 N N . VAL B 1 152 ? -6.742 -28.016 -24.359 1 94.31 152 VAL B N 1
ATOM 3129 C CA . VAL B 1 152 ? -5.773 -26.938 -24.469 1 94.31 152 VAL B CA 1
ATOM 3130 C C . VAL B 1 152 ? -4.477 -27.469 -25.078 1 94.31 152 VAL B C 1
ATOM 3132 O O . VAL B 1 152 ? -3.969 -28.516 -24.672 1 94.31 152 VAL B O 1
ATOM 3135 N N . LYS B 1 153 ? -4.031 -26.812 -26.125 1 93.44 153 LYS B N 1
ATOM 3136 C CA . LYS B 1 153 ? -2.709 -27.047 -26.703 1 93.44 153 LYS B CA 1
ATOM 3137 C C . LYS B 1 153 ? -1.736 -25.938 -26.297 1 93.44 153 LYS B C 1
ATOM 3139 O O . LYS B 1 153 ? -2.059 -24.75 -26.391 1 93.44 153 LYS B O 1
ATOM 3144 N N . THR B 1 154 ? -0.619 -26.375 -25.734 1 92.44 154 THR B N 1
ATOM 3145 C CA . THR B 1 154 ? 0.351 -25.391 -25.25 1 92.44 154 THR B CA 1
ATOM 3146 C C . THR B 1 154 ? 1.774 -25.844 -25.562 1 92.44 154 THR B C 1
ATOM 3148 O O . THR B 1 154 ? 1.983 -26.953 -26.078 1 92.44 154 THR B O 1
ATOM 3151 N N . GLU B 1 155 ? 2.672 -24.953 -25.453 1 92.44 155 GLU B N 1
ATOM 3152 C CA . GLU B 1 155 ? 4.086 -25.234 -25.672 1 92.44 155 GLU B CA 1
ATOM 3153 C C . GLU B 1 155 ? 4.914 -24.922 -24.422 1 92.44 155 GLU B C 1
ATOM 3155 O O . GLU B 1 155 ? 4.543 -24.047 -23.625 1 92.44 155 GLU B O 1
ATOM 3160 N N . PHE B 1 156 ? 5.965 -25.734 -24.297 1 92.81 156 PHE B N 1
ATOM 3161 C CA . PHE B 1 156 ? 6.836 -25.547 -23.141 1 92.81 156 PHE B CA 1
ATOM 3162 C C . PHE B 1 156 ? 8.305 -25.562 -23.562 1 92.81 156 PHE B C 1
ATOM 3164 O O . PHE B 1 156 ? 8.742 -26.5 -24.234 1 92.81 156 PHE B O 1
ATOM 3171 N N . LYS B 1 157 ? 8.914 -24.531 -23.172 1 92.12 157 LYS B N 1
ATOM 3172 C CA . LYS B 1 157 ? 10.367 -24.422 -23.281 1 92.12 157 LYS B CA 1
ATOM 3173 C C . LYS B 1 157 ? 10.969 -23.766 -22.047 1 92.12 157 LYS B C 1
ATOM 3175 O O . LYS B 1 157 ? 10.641 -22.625 -21.703 1 92.12 157 LYS B O 1
ATOM 3180 N N . PRO B 1 158 ? 11.812 -24.531 -21.391 1 88.69 158 PRO B N 1
ATOM 3181 C CA . PRO B 1 158 ? 12.367 -23.984 -20.156 1 88.69 158 PRO B CA 1
ATOM 3182 C C . PRO B 1 158 ? 13.133 -22.672 -20.391 1 88.69 158 PRO B C 1
ATOM 3184 O O . PRO B 1 158 ? 13.82 -22.531 -21.391 1 88.69 158 PRO B O 1
ATOM 3187 N N . PHE B 1 159 ? 13.055 -21.891 -19.391 1 85.25 159 PHE B N 1
ATOM 3188 C CA . PHE B 1 159 ? 13.68 -20.578 -19.453 1 85.25 159 PHE B CA 1
ATOM 3189 C C . PHE B 1 159 ? 15.18 -20.688 -19.656 1 85.25 159 PHE B C 1
ATOM 3191 O O . PHE B 1 159 ? 15.781 -19.891 -20.391 1 85.25 159 PHE B O 1
ATOM 3198 N N . GLU B 1 160 ? 15.766 -21.609 -19 1 84.94 160 GLU B N 1
ATOM 3199 C CA . GLU B 1 160 ? 17.219 -21.75 -19.062 1 84.94 160 GLU B CA 1
ATOM 3200 C C . GLU B 1 160 ? 17.672 -22.094 -20.484 1 84.94 160 GLU B C 1
ATOM 3202 O O . GLU B 1 160 ? 18.859 -21.922 -20.812 1 84.94 160 GLU B O 1
ATOM 3207 N N . PHE B 1 161 ? 16.688 -22.578 -21.328 1 89.06 161 PHE B N 1
ATOM 3208 C CA . PHE B 1 161 ? 17.047 -22.938 -22.688 1 89.06 161 PHE B CA 1
ATOM 3209 C C . PHE B 1 161 ? 16.406 -22 -23.688 1 89.06 161 PHE B C 1
ATOM 3211 O O . PHE B 1 161 ? 16.297 -22.328 -24.875 1 89.06 161 PHE B O 1
ATOM 3218 N N . ALA B 1 162 ? 16 -20.891 -23.219 1 84.94 162 ALA B N 1
ATOM 3219 C CA . ALA B 1 162 ? 15.266 -19.938 -24.062 1 84.94 162 ALA B CA 1
ATOM 3220 C C . ALA B 1 162 ? 16.062 -19.562 -25.297 1 84.94 162 ALA B C 1
ATOM 3222 O O . ALA B 1 162 ? 15.508 -19.469 -26.391 1 84.94 162 ALA B O 1
ATOM 3223 N N . ASN B 1 163 ? 17.328 -19.469 -25.125 1 87.38 163 ASN B N 1
ATOM 3224 C CA . ASN B 1 163 ? 18.156 -19.016 -26.234 1 87.38 163 ASN B CA 1
ATOM 3225 C C . ASN B 1 163 ? 18.906 -20.172 -26.891 1 87.38 163 ASN B C 1
ATOM 3227 O O . ASN B 1 163 ? 19.75 -19.953 -27.75 1 87.38 163 ASN B O 1
ATOM 3231 N N . ASP B 1 164 ? 18.641 -21.312 -26.5 1 90.81 164 ASP B N 1
ATOM 3232 C CA . ASP B 1 164 ? 19.266 -22.5 -27.094 1 90.81 164 ASP B CA 1
ATOM 3233 C C . ASP B 1 164 ? 18.453 -23 -28.281 1 90.81 164 ASP B C 1
ATOM 3235 O O . ASP B 1 164 ? 17.422 -23.641 -28.109 1 90.81 164 ASP B O 1
ATOM 3239 N N . GLU B 1 165 ? 18.875 -22.828 -29.422 1 90.44 165 GLU B N 1
ATOM 3240 C CA . GLU B 1 165 ? 18.172 -23.188 -30.641 1 90.44 165 GLU B CA 1
ATOM 3241 C C . GLU B 1 165 ? 18.078 -24.703 -30.797 1 90.44 165 GLU B C 1
ATOM 3243 O O . GLU B 1 165 ? 17.234 -25.203 -31.547 1 90.44 165 GLU B O 1
ATOM 3248 N N . SER B 1 166 ? 18.891 -25.328 -30.141 1 92.06 166 SER B N 1
ATOM 3249 C CA . SER B 1 166 ? 18.891 -26.781 -30.234 1 92.06 166 SER B CA 1
ATOM 3250 C C . SER B 1 166 ? 17.75 -27.391 -29.453 1 92.06 166 SER B C 1
ATOM 3252 O O . SER B 1 166 ? 17.422 -28.578 -29.625 1 92.06 166 SER B O 1
ATOM 3254 N N . VAL B 1 167 ? 17.234 -26.641 -28.594 1 92.31 167 VAL B N 1
ATOM 3255 C CA . VAL B 1 167 ? 16.094 -27.125 -27.812 1 92.31 167 VAL B CA 1
ATOM 3256 C C . VAL B 1 167 ? 14.797 -26.547 -28.375 1 92.31 167 VAL B C 1
ATOM 3258 O O . VAL B 1 167 ? 14.578 -25.344 -28.328 1 92.31 167 VAL B O 1
ATOM 3261 N N . LYS B 1 168 ? 14.031 -27.422 -28.953 1 91.56 168 LYS B N 1
ATOM 3262 C CA . LYS B 1 168 ? 12.75 -26.984 -29.484 1 91.56 168 LYS B CA 1
ATOM 3263 C C . LYS B 1 168 ? 11.664 -27.031 -28.422 1 91.56 168 LYS B C 1
ATOM 3265 O O . LYS B 1 168 ? 11.719 -27.844 -27.5 1 91.56 168 LYS B O 1
ATOM 3270 N N . PRO B 1 169 ? 10.711 -26.078 -28.547 1 93.75 169 PRO B N 1
ATOM 3271 C CA . PRO B 1 169 ? 9.586 -26.141 -27.609 1 93.75 169 PRO B CA 1
ATOM 3272 C C . PRO B 1 169 ? 8.812 -27.453 -27.703 1 93.75 169 PRO B C 1
ATOM 3274 O O . PRO B 1 169 ? 8.648 -28 -28.797 1 93.75 169 PRO B O 1
ATOM 3277 N N . ILE B 1 170 ? 8.453 -27.938 -26.609 1 93.88 170 ILE B N 1
ATOM 3278 C CA . ILE B 1 170 ? 7.648 -29.156 -26.547 1 93.88 170 ILE B CA 1
ATOM 3279 C C . ILE B 1 170 ? 6.164 -28.797 -26.609 1 93.88 170 ILE B C 1
ATOM 3281 O O . ILE B 1 170 ? 5.672 -28 -25.812 1 93.88 170 ILE B O 1
ATOM 3285 N N . LYS B 1 171 ? 5.488 -29.391 -27.578 1 95.06 171 LYS B N 1
ATOM 3286 C CA . LYS B 1 171 ? 4.059 -29.156 -27.75 1 95.06 171 LYS B CA 1
ATOM 3287 C C . LYS B 1 171 ? 3.236 -30.156 -26.938 1 95.06 171 LYS B C 1
ATOM 3289 O O . LYS B 1 171 ? 3.395 -31.375 -27.094 1 95.06 171 LYS B O 1
ATOM 3294 N N . LEU B 1 172 ? 2.396 -29.609 -26.094 1 95.31 172 LEU B N 1
ATOM 3295 C CA . LEU B 1 172 ? 1.622 -30.438 -25.188 1 95.31 172 LEU B CA 1
ATOM 3296 C C . LEU B 1 172 ? 0.126 -30.25 -25.391 1 95.31 172 LEU B C 1
ATOM 3298 O O . LEU B 1 172 ? -0.316 -29.141 -25.734 1 95.31 172 LEU B O 1
ATOM 3302 N N . GLN B 1 173 ? -0.573 -31.328 -25.297 1 95.31 173 GLN B N 1
ATOM 3303 C CA . GLN B 1 173 ? -2.031 -31.281 -25.344 1 95.31 173 GLN B CA 1
ATOM 3304 C C . GLN B 1 173 ? -2.646 -31.844 -24.062 1 95.31 173 GLN B C 1
ATOM 3306 O O . GLN B 1 173 ? -2.219 -32.875 -23.562 1 95.31 173 GLN B O 1
ATOM 3311 N N . ILE B 1 174 ? -3.533 -31.047 -23.484 1 93.81 174 ILE B N 1
ATOM 3312 C CA . ILE B 1 174 ? -4.273 -31.484 -22.312 1 93.81 174 ILE B CA 1
ATOM 3313 C C . ILE B 1 174 ? -5.773 -31.391 -22.578 1 93.81 174 ILE B C 1
ATOM 3315 O O . ILE B 1 174 ? -6.273 -30.328 -22.984 1 93.81 174 ILE B O 1
ATOM 3319 N N . SER B 1 175 ? -6.449 -32.5 -22.375 1 93.38 175 SER B N 1
ATOM 3320 C CA . SER B 1 175 ? -7.891 -32.531 -22.594 1 93.38 175 SER B CA 1
ATOM 3321 C C . SER B 1 175 ? -8.641 -32.875 -21.312 1 93.38 175 SER B C 1
ATOM 3323 O O . SER B 1 175 ? -8.156 -33.656 -20.5 1 93.38 175 SER B O 1
ATOM 3325 N N . LEU B 1 176 ? -9.758 -32.25 -21.141 1 94 176 LEU B N 1
ATOM 3326 C CA . LEU B 1 176 ? -10.602 -32.562 -20 1 94 176 LEU B CA 1
ATOM 3327 C C . LEU B 1 176 ? -11.047 -34.031 -20.047 1 94 176 LEU B C 1
ATOM 3329 O O . LEU B 1 176 ? -11.102 -34.688 -19.016 1 94 176 LEU B O 1
ATOM 3333 N N . ASP B 1 177 ? -11.328 -34.438 -21.281 1 91.25 177 ASP B N 1
ATOM 3334 C CA . ASP B 1 177 ? -11.633 -35.844 -21.531 1 91.25 177 ASP B CA 1
ATOM 3335 C C . ASP B 1 177 ? -10.367 -36.625 -21.906 1 91.25 177 ASP B C 1
ATOM 3337 O O . ASP B 1 177 ? -9.812 -36.406 -22.984 1 91.25 177 ASP B O 1
ATOM 3341 N N . ASN B 1 178 ? -10 -37.531 -21.109 1 86.12 178 ASN B N 1
ATOM 3342 C CA . ASN B 1 178 ? -8.758 -38.281 -21.297 1 86.12 178 ASN B CA 1
ATOM 3343 C C . ASN B 1 178 ? -8.828 -39.219 -22.5 1 86.12 178 ASN B C 1
ATOM 3345 O O . ASN B 1 178 ? -7.809 -39.719 -22.953 1 86.12 178 ASN B O 1
ATOM 3349 N N . SER B 1 179 ? -10 -39.375 -22.984 1 88.44 179 SER B N 1
ATOM 3350 C CA . SER B 1 179 ? -10.164 -40.281 -24.109 1 88.44 179 SER B CA 1
ATOM 3351 C C . SER B 1 179 ? -9.867 -39.625 -25.438 1 88.44 179 SER B C 1
ATOM 3353 O O . SER B 1 179 ? -9.727 -40.281 -26.469 1 88.44 179 SER B O 1
ATOM 3355 N N . VAL B 1 180 ? -9.742 -38.312 -25.422 1 91 180 VAL B N 1
ATOM 3356 C CA . VAL B 1 180 ? -9.469 -37.562 -26.641 1 91 180 VAL B CA 1
ATOM 3357 C C . VAL B 1 180 ? -8.023 -37.812 -27.078 1 91 180 VAL B C 1
ATOM 3359 O O . VAL B 1 180 ? -7.09 -37.594 -26.312 1 91 180 VAL B O 1
ATOM 3362 N N . PRO B 1 181 ? -7.895 -38.281 -28.234 1 93.44 181 PRO B N 1
ATOM 3363 C CA . PRO B 1 181 ? -6.535 -38.562 -28.719 1 93.44 181 PRO B CA 1
ATOM 3364 C C . PRO B 1 181 ? -5.688 -37.312 -28.844 1 93.44 181 PRO B C 1
ATOM 3366 O O . PRO B 1 181 ? -6.219 -36.219 -29.109 1 93.44 181 PRO B O 1
ATOM 3369 N N . VAL B 1 182 ? -4.438 -37.469 -28.703 1 94.44 182 VAL B N 1
ATOM 3370 C CA . VAL B 1 182 ? -3.496 -36.375 -28.844 1 94.44 182 VAL B CA 1
ATOM 3371 C C . VAL B 1 182 ? -3.227 -36.125 -30.328 1 94.44 182 VAL B C 1
ATOM 3373 O O . VAL B 1 182 ? -3.016 -37.062 -31.094 1 94.44 182 VAL B O 1
ATOM 3376 N N . GLU B 1 183 ? -3.27 -34.875 -30.672 1 94.06 183 GLU B N 1
ATOM 3377 C CA . GLU B 1 183 ? -3.055 -34.5 -32.062 1 94.06 183 GLU B CA 1
ATOM 3378 C C . GLU B 1 183 ? -1.603 -34.75 -32.469 1 94.06 183 GLU B C 1
ATOM 3380 O O . GLU B 1 183 ? -0.699 -34.688 -31.641 1 94.06 183 GLU B O 1
ATOM 3385 N N . GLU B 1 184 ? -1.45 -34.969 -33.812 1 94.25 184 GLU B N 1
ATOM 3386 C CA . GLU B 1 184 ? -0.099 -35.156 -34.344 1 94.25 184 GLU B CA 1
ATOM 3387 C C . GLU B 1 184 ? 0.782 -33.938 -34.031 1 94.25 184 GLU B C 1
ATOM 3389 O O . GLU B 1 184 ? 0.355 -32.781 -34.188 1 94.25 184 GLU B O 1
ATOM 3394 N N . GLY B 1 185 ? 2.018 -34.188 -33.562 1 94.06 185 GLY B N 1
ATOM 3395 C CA . GLY B 1 185 ? 2.941 -33.125 -33.25 1 94.06 185 GLY B CA 1
ATOM 3396 C C . GLY B 1 185 ? 2.906 -32.719 -31.781 1 94.06 185 GLY B C 1
ATOM 3397 O O . GLY B 1 185 ? 3.76 -31.953 -31.312 1 94.06 185 GLY B O 1
ATOM 3398 N N . TYR B 1 186 ? 1.867 -33.156 -31.109 1 95.94 186 TYR B N 1
ATOM 3399 C CA . TYR B 1 186 ? 1.726 -32.875 -29.688 1 95.94 186 TYR B CA 1
ATOM 3400 C C . TYR B 1 186 ? 1.96 -34.156 -28.859 1 95.94 186 TYR B C 1
ATOM 3402 O O . TYR B 1 186 ? 1.9 -35.25 -29.375 1 95.94 186 TYR B O 1
ATOM 3410 N N . ILE B 1 187 ? 2.379 -33.938 -27.719 1 93.88 187 ILE B N 1
ATOM 3411 C CA . ILE B 1 187 ? 2.447 -35.062 -26.781 1 93.88 187 ILE B CA 1
ATOM 3412 C C . ILE B 1 187 ? 1.459 -34.844 -25.641 1 93.88 187 ILE B C 1
ATOM 3414 O O . ILE B 1 187 ? 1.072 -33.719 -25.359 1 93.88 187 ILE B O 1
ATOM 3418 N N . ALA B 1 188 ? 1.044 -35.938 -25.062 1 92.75 188 ALA B N 1
ATOM 3419 C CA . ALA B 1 188 ? 0.175 -35.844 -23.891 1 92.75 188 ALA B CA 1
ATOM 3420 C C . ALA B 1 188 ? 0.936 -35.312 -22.688 1 92.75 188 ALA B C 1
ATOM 3422 O O . ALA B 1 188 ? 2.127 -35.562 -22.531 1 92.75 188 ALA B O 1
ATOM 3423 N N . PHE B 1 189 ? 0.25 -34.531 -21.938 1 92.31 189 PHE B N 1
ATOM 3424 C CA . PHE B 1 189 ? 0.834 -34.094 -20.672 1 92.31 189 PHE B CA 1
ATOM 3425 C C . PHE B 1 189 ? 1.192 -35.281 -19.797 1 92.31 189 PHE B C 1
ATOM 3427 O O . PHE B 1 189 ? 0.368 -36.156 -19.578 1 92.31 189 PHE B O 1
ATOM 3434 N N . PRO B 1 190 ? 2.432 -35.281 -19.344 1 92.12 190 PRO B N 1
ATOM 3435 C CA . PRO B 1 190 ? 2.854 -36.438 -18.562 1 92.12 190 PRO B CA 1
ATOM 3436 C C . PRO B 1 190 ? 2.033 -36.625 -17.281 1 92.12 190 PRO B C 1
ATOM 3438 O O . PRO B 1 190 ? 1.672 -35.656 -16.625 1 92.12 190 PRO B O 1
ATOM 3441 N N . GLU B 1 191 ? 1.779 -37.875 -16.891 1 89.5 191 GLU B N 1
ATOM 3442 C CA . GLU B 1 191 ? 0.972 -38.219 -15.711 1 89.5 191 GLU B CA 1
ATOM 3443 C C . GLU B 1 191 ? 1.657 -37.75 -14.43 1 89.5 191 GLU B C 1
ATOM 3445 O O . GLU B 1 191 ? 0.992 -37.312 -13.484 1 89.5 191 GLU B O 1
ATOM 3450 N N . ASP B 1 192 ? 2.998 -37.812 -14.43 1 93.31 192 ASP B N 1
ATOM 3451 C CA . ASP B 1 192 ? 3.73 -37.406 -13.227 1 93.31 192 ASP B CA 1
ATOM 3452 C C . ASP B 1 192 ? 4.133 -35.938 -13.273 1 93.31 192 ASP B C 1
ATOM 3454 O O . ASP B 1 192 ? 4.91 -35.469 -12.438 1 93.31 192 ASP B O 1
ATOM 3458 N N . ASN B 1 193 ? 3.721 -35.25 -14.273 1 94.56 193 ASN B N 1
ATOM 3459 C CA . ASN B 1 193 ? 3.953 -33.812 -14.461 1 94.56 193 ASN B CA 1
ATOM 3460 C C . ASN B 1 193 ? 5.438 -33.531 -14.633 1 94.56 193 ASN B C 1
ATOM 3462 O O . ASN B 1 193 ? 5.902 -32.438 -14.242 1 94.56 193 ASN B O 1
ATOM 3466 N N . THR B 1 194 ? 6.16 -34.469 -15.133 1 94.88 194 THR B N 1
ATOM 3467 C CA . THR B 1 194 ? 7.594 -34.25 -15.289 1 94.88 194 THR B CA 1
ATOM 3468 C C . THR B 1 194 ? 8.023 -34.5 -16.734 1 94.88 194 THR B C 1
ATOM 3470 O O . THR B 1 194 ? 7.555 -35.438 -17.375 1 94.88 194 THR B O 1
ATOM 3473 N N . ILE B 1 195 ? 8.875 -33.625 -17.188 1 92.56 195 ILE B N 1
ATOM 3474 C CA . ILE B 1 195 ? 9.477 -33.812 -18.5 1 92.56 195 ILE B CA 1
ATOM 3475 C C . ILE B 1 195 ? 10.992 -33.688 -18.406 1 92.56 195 ILE B C 1
ATOM 3477 O O . ILE B 1 195 ? 11.5 -32.969 -17.531 1 92.56 195 ILE B O 1
ATOM 3481 N N . GLU B 1 196 ? 11.617 -34.438 -19.188 1 92.62 196 GLU B N 1
ATOM 3482 C CA . GLU B 1 196 ? 13.078 -34.375 -19.203 1 92.62 196 GLU B CA 1
ATOM 3483 C C . GLU B 1 196 ? 13.594 -33.75 -20.5 1 92.62 196 GLU B C 1
ATOM 3485 O O . GLU B 1 196 ? 13.211 -34.156 -21.594 1 92.62 196 GLU B O 1
ATOM 3490 N N . ILE B 1 197 ? 14.352 -32.688 -20.312 1 91 197 ILE B N 1
ATOM 3491 C CA . ILE B 1 197 ? 14.992 -32 -21.422 1 91 197 ILE B CA 1
ATOM 3492 C C . ILE B 1 197 ? 16.5 -31.922 -21.188 1 91 197 ILE B C 1
ATOM 3494 O O . ILE B 1 197 ? 16.938 -31.312 -20.203 1 91 197 ILE B O 1
ATOM 3498 N N . LYS B 1 198 ? 17.281 -32.5 -22.062 1 92.38 198 LYS B N 1
ATOM 3499 C CA . LYS B 1 198 ? 18.75 -32.5 -21.969 1 92.38 198 LYS B CA 1
ATOM 3500 C C . LYS B 1 198 ? 19.219 -32.969 -20.609 1 92.38 198 LYS B C 1
ATOM 3502 O O . LYS B 1 198 ? 20.062 -32.344 -19.969 1 92.38 198 LYS B O 1
ATOM 3507 N N . GLY B 1 199 ? 18.562 -33.969 -20.125 1 90.88 199 GLY B N 1
ATOM 3508 C CA . GLY B 1 199 ? 18.984 -34.625 -18.906 1 90.88 199 GLY B CA 1
ATOM 3509 C C . GLY B 1 199 ? 18.469 -33.938 -17.656 1 90.88 199 GLY B C 1
ATOM 3510 O O . GLY B 1 199 ? 18.703 -34.406 -16.547 1 90.88 199 GLY B O 1
ATOM 3511 N N . LYS B 1 200 ? 17.781 -32.906 -17.828 1 92.25 200 LYS B N 1
ATOM 3512 C CA . LYS B 1 200 ? 17.219 -32.188 -16.672 1 92.25 200 LYS B CA 1
ATOM 3513 C C . LYS B 1 200 ? 15.711 -32.375 -16.594 1 92.25 200 LYS B C 1
ATOM 3515 O O . LYS B 1 200 ? 15.023 -32.344 -17.609 1 92.25 200 LYS B O 1
ATOM 3520 N N . LYS B 1 201 ? 15.312 -32.594 -15.367 1 93.25 201 LYS B N 1
ATOM 3521 C CA . LYS B 1 201 ? 13.883 -32.781 -15.141 1 93.25 201 LYS B CA 1
ATOM 3522 C C . LYS B 1 201 ? 13.195 -31.453 -14.844 1 93.25 201 LYS B C 1
ATOM 3524 O O . LYS B 1 201 ? 13.703 -30.625 -14.07 1 93.25 201 LYS B O 1
ATOM 3529 N N . PHE B 1 202 ? 12.039 -31.281 -15.516 1 92.06 202 PHE B N 1
ATOM 3530 C CA . PHE B 1 202 ? 11.25 -30.062 -15.312 1 92.06 202 PHE B CA 1
ATOM 3531 C C . PHE B 1 202 ? 9.852 -30.406 -14.812 1 92.06 202 PHE B C 1
ATOM 3533 O O . PHE B 1 202 ? 9.211 -31.344 -15.32 1 92.06 202 PHE B O 1
ATOM 3540 N N . ASP B 1 203 ? 9.5 -29.688 -13.766 1 93.31 203 ASP B N 1
ATOM 3541 C CA . ASP B 1 203 ? 8.18 -29.891 -13.156 1 93.31 203 ASP B CA 1
ATOM 3542 C C . ASP B 1 203 ? 7.113 -29.094 -13.898 1 93.31 203 ASP B C 1
ATOM 3544 O O . ASP B 1 203 ? 7.184 -27.859 -13.977 1 93.31 203 ASP B O 1
ATOM 3548 N N . LEU B 1 204 ? 6.023 -29.828 -14.352 1 94.44 204 LEU B N 1
ATOM 3549 C CA . LEU B 1 204 ? 4.973 -29.188 -15.133 1 94.44 204 LEU B CA 1
ATOM 3550 C C . LEU B 1 204 ? 3.676 -29.094 -14.328 1 94.44 204 LEU B C 1
ATOM 3552 O O . LEU B 1 204 ? 2.607 -28.859 -14.898 1 94.44 204 LEU B O 1
ATOM 3556 N N . THR B 1 205 ? 3.82 -29.312 -13.062 1 94.94 205 THR B N 1
ATOM 3557 C CA . THR B 1 205 ? 2.645 -29.281 -12.195 1 94.94 205 THR B CA 1
ATOM 3558 C C . THR B 1 205 ? 1.889 -27.969 -12.344 1 94.94 205 THR B C 1
ATOM 3560 O O . THR B 1 205 ? 0.667 -27.969 -12.508 1 94.94 205 THR B O 1
ATOM 3563 N N . GLY B 1 206 ? 2.637 -26.875 -12.25 1 94.75 206 GLY B N 1
ATOM 3564 C CA . GLY B 1 206 ? 2.016 -25.562 -12.367 1 94.75 206 GLY B CA 1
ATOM 3565 C C . GLY B 1 206 ? 1.308 -25.359 -13.695 1 94.75 206 GLY B C 1
ATOM 3566 O O . GLY B 1 206 ? 0.219 -24.781 -13.742 1 94.75 206 GLY B O 1
ATOM 3567 N N . MET B 1 207 ? 1.875 -25.844 -14.703 1 93.88 207 MET B N 1
ATOM 3568 C CA . MET B 1 207 ? 1.271 -25.734 -16.031 1 93.88 207 MET B CA 1
ATOM 3569 C C . MET B 1 207 ? -0.027 -26.531 -16.109 1 93.88 207 MET B C 1
ATOM 3571 O O . MET B 1 207 ? -1.023 -26.047 -16.641 1 93.88 207 MET B O 1
ATOM 3575 N N . ARG B 1 208 ? 0.059 -27.672 -15.633 1 94 208 ARG B N 1
ATOM 3576 C CA . ARG B 1 208 ? -1.149 -28.5 -15.609 1 94 208 ARG B CA 1
ATOM 3577 C C . ARG B 1 208 ? -2.283 -27.781 -14.883 1 94 208 ARG B C 1
ATOM 3579 O O . ARG B 1 208 ? -3.395 -27.672 -15.406 1 94 208 ARG B O 1
ATOM 3586 N N . ARG B 1 209 ? -1.97 -27.297 -13.742 1 93.88 209 ARG B N 1
ATOM 3587 C CA . ARG B 1 209 ? -2.982 -26.641 -12.93 1 93.88 209 ARG B CA 1
ATOM 3588 C C . ARG B 1 209 ? -3.518 -25.391 -13.625 1 93.88 209 ARG B C 1
ATOM 3590 O O . ARG B 1 209 ? -4.711 -25.094 -13.539 1 93.88 209 ARG B O 1
ATOM 3597 N N . HIS B 1 210 ? -2.641 -24.75 -14.234 1 93.56 210 HIS B N 1
ATOM 3598 C CA . HIS B 1 210 ? -3.059 -23.562 -14.984 1 93.56 210 HIS B CA 1
ATOM 3599 C C . HIS B 1 210 ? -4.059 -23.938 -16.078 1 93.56 210 HIS B C 1
ATOM 3601 O O . HIS B 1 210 ? -5.094 -23.281 -16.219 1 93.56 210 HIS B O 1
ATOM 3607 N N . VAL B 1 211 ? -3.783 -24.906 -16.797 1 91.38 211 VAL B N 1
ATOM 3608 C CA . VAL B 1 211 ? -4.617 -25.359 -17.906 1 91.38 211 VAL B CA 1
ATOM 3609 C C . VAL B 1 211 ? -5.961 -25.859 -17.375 1 91.38 211 VAL B C 1
ATOM 3611 O O . VAL B 1 211 ? -7.004 -25.625 -17.984 1 91.38 211 VAL B O 1
ATOM 3614 N N . GLU B 1 212 ? -5.938 -26.484 -16.297 1 91.56 212 GLU B N 1
ATOM 3615 C CA . GLU B 1 212 ? -7.164 -26.984 -15.688 1 91.56 212 GLU B CA 1
ATOM 3616 C C . GLU B 1 212 ? -8.164 -25.859 -15.43 1 91.56 212 GLU B C 1
ATOM 3618 O O . GLU B 1 212 ? -9.375 -26.062 -15.562 1 91.56 212 GLU B O 1
ATOM 3623 N N . TRP B 1 213 ? -7.656 -24.75 -15.133 1 91.94 213 TRP B N 1
ATOM 3624 C CA . TRP B 1 213 ? -8.523 -23.609 -14.844 1 91.94 213 TRP B CA 1
ATOM 3625 C C . TRP B 1 213 ? -9.094 -23.016 -16.125 1 91.94 213 TRP B C 1
ATOM 3627 O O . TRP B 1 213 ? -10.062 -22.266 -16.094 1 91.94 213 TRP B O 1
ATOM 3637 N N . MET B 1 214 ? -8.531 -23.375 -17.188 1 92.19 214 MET B N 1
ATOM 3638 C CA . MET B 1 214 ? -9.016 -22.875 -18.484 1 92.19 214 MET B CA 1
ATOM 3639 C C . MET B 1 214 ? -10.242 -23.672 -18.938 1 92.19 214 MET B C 1
ATOM 3641 O O . MET B 1 214 ? -11.055 -23.156 -19.703 1 92.19 214 MET B O 1
ATOM 3645 N N . PHE B 1 215 ? -10.398 -24.844 -18.469 1 93.94 215 PHE B N 1
ATOM 3646 C CA . PHE B 1 215 ? -11.523 -25.672 -18.875 1 93.94 215 PHE B CA 1
ATOM 3647 C C . PHE B 1 215 ? -12.844 -25.031 -18.469 1 93.94 215 PHE B C 1
ATOM 3649 O O . PHE B 1 215 ? -12.992 -24.578 -17.328 1 93.94 215 PHE B O 1
ATOM 3656 N N . GLY B 1 216 ? -13.75 -24.922 -19.438 1 93 216 GLY B N 1
ATOM 3657 C CA . GLY B 1 216 ? 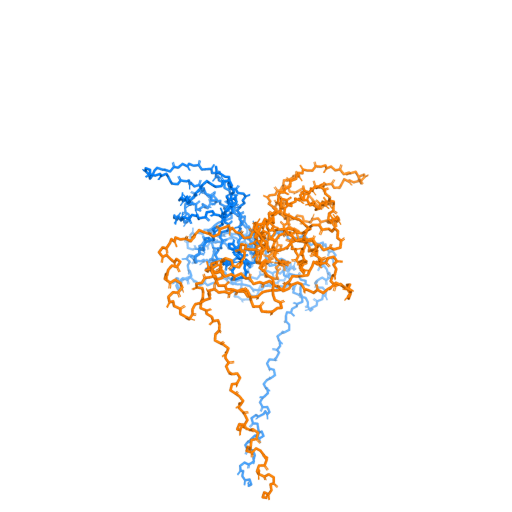-15.078 -24.406 -19.125 1 93 216 GLY B CA 1
ATOM 3658 C C . GLY B 1 216 ? -15.211 -22.922 -19.422 1 93 216 GLY B C 1
ATOM 3659 O O . GLY B 1 216 ? -16.312 -22.375 -19.391 1 93 216 GLY B O 1
ATOM 3660 N N . ARG B 1 217 ? -14.055 -22.328 -19.625 1 92.06 217 ARG B N 1
ATOM 3661 C CA . ARG B 1 217 ? -14.125 -20.953 -20.078 1 92.06 217 ARG B CA 1
ATOM 3662 C C . ARG B 1 217 ? -14.531 -20.875 -21.547 1 92.06 217 ARG B C 1
ATOM 3664 O O . ARG B 1 217 ? -14.289 -21.812 -22.312 1 92.06 217 ARG B O 1
ATOM 3671 N N . PRO B 1 218 ? -15.156 -19.75 -21.844 1 92.19 218 PRO B N 1
ATOM 3672 C CA . PRO B 1 218 ? -15.531 -19.609 -23.25 1 92.19 218 PRO B CA 1
ATOM 3673 C C . PRO B 1 218 ? -14.32 -19.531 -24.188 1 92.19 218 PRO B C 1
ATOM 3675 O O . PRO B 1 218 ? -13.305 -18.938 -23.828 1 92.19 218 PRO B O 1
ATOM 3678 N N . ILE B 1 219 ? -14.398 -20.266 -25.234 1 87.44 219 ILE B N 1
ATOM 3679 C CA . ILE B 1 219 ? -13.344 -20.141 -26.25 1 87.44 219 ILE B CA 1
ATOM 3680 C C . ILE B 1 219 ? -13.305 -18.719 -26.797 1 87.44 219 ILE B C 1
ATOM 3682 O O . ILE B 1 219 ? -14.328 -18.188 -27.219 1 87.44 219 ILE B O 1
ATOM 3686 N N . PRO B 1 220 ? -12.219 -18.078 -26.578 1 81.94 220 PRO B N 1
ATOM 3687 C CA . PRO B 1 220 ? -12.164 -16.719 -27.109 1 81.94 220 PRO B CA 1
ATOM 3688 C C . PRO B 1 220 ? -12.531 -16.625 -28.578 1 81.94 220 PRO B C 1
ATOM 3690 O O . PRO B 1 220 ? -12.164 -17.516 -29.375 1 81.94 220 PRO B O 1
ATOM 3693 N N . ARG B 1 221 ? -13.602 -15.867 -28.953 1 64.69 221 ARG B N 1
ATOM 3694 C CA . ARG B 1 221 ? -13.984 -15.641 -30.344 1 64.69 221 ARG B CA 1
ATOM 3695 C C . ARG B 1 221 ? -12.852 -14.969 -31.109 1 64.69 221 ARG B C 1
ATOM 3697 O O . ARG B 1 221 ? -12.164 -14.086 -30.578 1 64.69 221 ARG B O 1
ATOM 3704 N N . VAL B 1 222 ? -12.242 -15.719 -31.859 1 52.28 222 VAL B N 1
ATOM 3705 C CA . VAL B 1 222 ? -11.344 -15 -32.75 1 52.28 222 VAL B CA 1
ATOM 3706 C C . VAL B 1 222 ? -12.062 -13.789 -33.344 1 52.28 222 VAL B C 1
ATOM 3708 O O . VAL B 1 222 ? -13.125 -13.922 -33.969 1 52.28 222 VAL B O 1
ATOM 3711 N N . GLU B 1 223 ? -12.203 -12.758 -32.781 1 44 223 GLU B N 1
ATOM 3712 C CA . GLU B 1 223 ? -12.672 -11.664 -33.625 1 44 223 GLU B CA 1
ATOM 3713 C C . GLU B 1 223 ? -12.117 -11.781 -35.031 1 44 223 GLU B C 1
ATOM 3715 O O . GLU B 1 223 ? -10.906 -11.922 -35.219 1 44 223 GLU B O 1
ATOM 3720 N N . GLU B 1 224 ? -12.836 -12.375 -35.969 1 39.06 224 GLU B N 1
ATOM 3721 C CA . GLU B 1 224 ? -12.531 -12.125 -37.375 1 39.06 224 GLU B CA 1
ATOM 3722 C C . GLU B 1 224 ? -12.016 -10.703 -37.562 1 39.06 224 GLU B C 1
ATOM 3724 O O . GLU B 1 224 ? -12.625 -9.742 -37.094 1 39.06 224 GLU B O 1
ATOM 3729 N N . GLU B 1 225 ? -10.734 -10.477 -37.625 1 39.78 225 GLU B N 1
ATOM 3730 C CA . GLU B 1 225 ? -10.375 -9.273 -38.375 1 39.78 225 GLU B CA 1
ATOM 3731 C C . GLU B 1 225 ? -11.367 -8.992 -39.5 1 39.78 225 GLU B C 1
ATOM 3733 O O . GLU B 1 225 ? -11.477 -9.773 -40.438 1 39.78 225 GLU B O 1
ATOM 3738 N N . THR B 1 226 ? -12.562 -8.68 -39.281 1 38.44 226 THR B N 1
ATOM 3739 C CA . THR B 1 226 ? -13.219 -8.078 -40.438 1 38.44 226 THR B CA 1
ATOM 3740 C C . THR B 1 226 ? -12.258 -7.145 -41.188 1 38.44 226 THR B C 1
ATOM 3742 O O . THR B 1 226 ? -11.742 -6.188 -40.594 1 38.44 226 THR B O 1
ATOM 3745 N N . SER B 1 227 ? -11.492 -7.676 -42.219 1 36.41 227 SER B N 1
ATOM 3746 C CA . SER B 1 227 ? -10.875 -6.918 -43.281 1 36.41 227 SER B CA 1
ATOM 3747 C C . SER B 1 227 ? -11.766 -5.75 -43.719 1 36.41 227 SER B C 1
ATOM 3749 O O . SER B 1 227 ? -12.867 -5.953 -44.219 1 36.41 227 SER B O 1
ATOM 3751 N N . ASN B 1 228 ? -11.914 -4.758 -42.938 1 36.03 228 ASN B N 1
ATOM 3752 C CA . ASN B 1 228 ? -12.344 -3.521 -43.594 1 36.03 228 ASN B CA 1
ATOM 3753 C C . ASN B 1 228 ? -11.562 -3.256 -44.875 1 36.03 228 ASN B C 1
ATOM 3755 O O . ASN B 1 228 ? -10.5 -2.643 -44.844 1 36.03 228 ASN B O 1
ATOM 3759 N N . GLU B 1 229 ? -11.289 -4.199 -45.719 1 36.44 229 GLU B N 1
ATOM 3760 C CA . GLU B 1 229 ? -10.953 -4 -47.125 1 36.44 229 GLU B CA 1
ATOM 3761 C C . GLU B 1 229 ? -11.883 -2.98 -47.781 1 36.44 229 GLU B C 1
ATOM 3763 O O . GLU B 1 229 ? -11.648 -2.562 -48.906 1 36.44 229 GLU B O 1
ATOM 3768 N N . GLU B 1 230 ? -13.078 -2.816 -47.281 1 37.16 230 GLU B N 1
ATOM 3769 C CA . GLU B 1 230 ? -13.867 -1.888 -48.094 1 37.16 230 GLU B CA 1
ATOM 3770 C C . GLU B 1 230 ? -13.297 -0.474 -48 1 37.16 230 GLU B C 1
ATOM 3772 O O . GLU B 1 230 ? -13.586 0.363 -48.875 1 37.16 230 GLU B O 1
ATOM 3777 N N . ASP B 1 231 ? -12.672 -0.113 -46.906 1 35.16 231 ASP B N 1
ATOM 3778 C CA . ASP B 1 231 ? -12.32 1.303 -46.969 1 35.16 231 ASP B CA 1
ATOM 3779 C C . ASP B 1 231 ? -11.102 1.527 -47.875 1 35.16 231 ASP B C 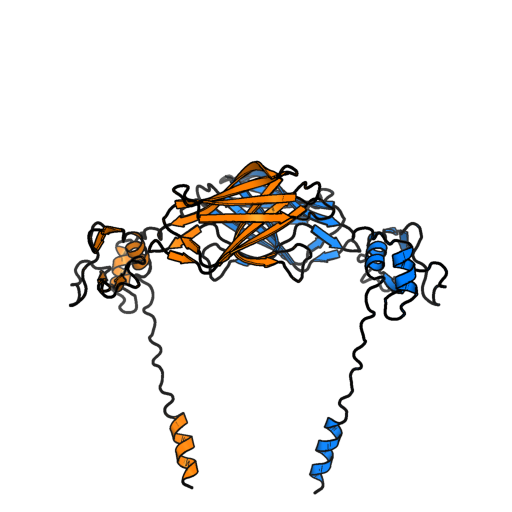1
ATOM 3781 O O . ASP B 1 231 ? -10.625 2.654 -48 1 35.16 231 ASP B O 1
ATOM 3785 N N . ILE B 1 232 ? -10.352 0.416 -48.188 1 33.06 232 ILE B N 1
ATOM 3786 C CA . ILE B 1 232 ? -9.352 0.817 -49.188 1 33.06 232 ILE B CA 1
ATOM 3787 C C . ILE B 1 232 ? -10.023 1.037 -50.531 1 33.06 232 ILE B C 1
ATOM 3789 O O . ILE B 1 232 ? -9.367 1.441 -51.5 1 33.06 232 ILE B O 1
ATOM 3793 N N . LYS B 1 233 ? -11.203 0.428 -50.719 1 34.97 233 LYS B N 1
ATOM 3794 C CA . LYS B 1 233 ? -11.672 0.586 -52.094 1 34.97 233 LYS B CA 1
ATOM 3795 C C . LYS B 1 233 ? -11.977 2.047 -52.406 1 34.97 233 LYS B C 1
ATOM 3797 O O . LYS B 1 233 ? -11.953 2.459 -53.562 1 34.97 233 LYS B O 1
ATOM 3802 N N . GLU B 1 234 ? -12.508 2.723 -51.406 1 34.03 234 GLU B N 1
ATOM 3803 C CA . GLU B 1 234 ? -13.039 3.963 -51.969 1 34.03 234 GLU B CA 1
ATOM 3804 C C . GLU B 1 234 ? -11.914 4.914 -52.375 1 34.03 234 GLU B C 1
ATOM 3806 O O . GLU B 1 234 ? -12.148 5.891 -53.094 1 34.03 234 GLU B O 1
ATOM 3811 N N . GLU B 1 235 ? -10.742 4.762 -51.625 1 32.88 235 GLU B N 1
ATOM 3812 C CA . GLU B 1 235 ? -9.867 5.832 -52.094 1 32.88 235 GLU B CA 1
ATOM 3813 C C . GLU B 1 235 ? -9.281 5.496 -53.469 1 32.88 235 GLU B C 1
ATOM 3815 O O . GLU B 1 235 ? -8.531 6.293 -54.031 1 32.88 235 GLU B O 1
ATOM 3820 N N . LYS B 1 236 ? -9.352 4.211 -53.812 1 35.38 236 LYS B N 1
ATOM 3821 C CA . LYS B 1 236 ? -8.758 4.086 -55.125 1 35.38 236 LYS B CA 1
ATOM 3822 C C . LYS B 1 236 ? -9.602 4.801 -56.188 1 35.38 236 LYS B C 1
ATOM 3824 O O . LYS B 1 236 ? -9.125 5.078 -57.281 1 35.38 236 LYS B O 1
ATOM 3829 N N . VAL B 1 237 ? -10.883 4.688 -55.938 1 35.31 237 VAL B N 1
ATOM 3830 C CA . VAL B 1 237 ? -11.656 5.035 -57.125 1 35.31 237 VAL B CA 1
ATOM 3831 C C . VAL B 1 237 ? -11.492 6.52 -57.438 1 35.31 237 VAL B C 1
ATOM 3833 O O . VAL B 1 237 ? -11.727 6.957 -58.562 1 35.31 237 VAL B O 1
ATOM 3836 N N . GLU B 1 238 ? -11.297 7.305 -56.312 1 34.38 238 GLU B N 1
ATOM 3837 C CA . GLU B 1 238 ? -11.547 8.672 -56.781 1 34.38 238 GLU B CA 1
ATOM 3838 C C . GLU B 1 238 ? -10.375 9.195 -57.594 1 34.38 238 GLU B C 1
ATOM 3840 O O . GLU B 1 238 ? -10.375 10.352 -58.031 1 34.38 238 GLU B O 1
ATOM 3845 N N . GLU B 1 239 ? -9.211 8.359 -57.5 1 31.28 239 GLU B N 1
ATOM 3846 C CA . GLU B 1 239 ? -8.219 9.055 -58.312 1 31.28 239 GLU B CA 1
ATOM 3847 C C . GLU B 1 239 ? -8.539 8.93 -59.812 1 31.28 239 GLU B C 1
ATOM 3849 O O . GLU B 1 239 ? -7.879 9.555 -60.625 1 31.28 239 GLU B O 1
ATOM 3854 N N . ASN B 1 240 ? -9.273 7.906 -60.125 1 31.41 240 ASN B N 1
ATOM 3855 C CA . ASN B 1 240 ? -9.328 7.918 -61.562 1 31.41 240 ASN B CA 1
ATOM 3856 C C . ASN B 1 240 ? -10.25 9.016 -62.094 1 31.41 240 ASN B C 1
ATOM 3858 O O . ASN B 1 240 ? -10.398 9.188 -63.312 1 31.41 240 ASN B O 1
ATOM 3862 N N . LYS B 1 241 ? -11.195 9.531 -61.25 1 25.62 241 LYS B N 1
ATOM 3863 C CA . LYS B 1 241 ? -11.859 10.547 -62.062 1 25.62 241 LYS B CA 1
ATOM 3864 C C . LYS B 1 241 ? -11.094 11.867 -62.031 1 25.62 241 LYS B C 1
ATOM 3866 O O . LYS B 1 241 ? -10.625 12.297 -60.969 1 25.62 241 LYS B O 1
#

Organism: Fusobacterium vincentii (NCBI:txid155615)

Foldseek 3Di:
DDWPDKWKALDKDQDPVDVLDMDGHHTDAEAADQFPFDKRFKMKMKIKDAPAPAKWKKKKFKAAQVRDTFDIDIDIWGADPRGMTMDMDMDGTGIRGDFFWIKMWMWTQDPVRDTHTDDIDTYHTYYAADADDADPVNLVVLVVDPQADFKDKDWDDDPVCPPPPVDDIAIEMDGSDPVDDDDPSHDYQDPQQWDDDPRDIGHRVRVVRVVVVRRGHGDPPPPPPPPPPVVVPPVVVPVVD/DDWPDKWKALDKDQDPVDVLDMDGHHTDAEDADQFPFDKRFKMKMKIKDAPAPAKWKKKKFKAAQVRDTFDIDIDIWGADPRGMTMDMDMDGTGIRGDFDWIKMWMWTQDPVRDTHTDDIDTYHTYYAADADDADPVNLVVLVVDPQADFKDKDWDDDPVCPPPPVDDIAIEMDGSDPVDDDDPRHDYQDPQQWDDDPRDIGHRVRVVRVVVVRRGHGDPPPPPPPPPVVVVVVVVPVVVD

Sequence (482 aa):
MKIRSVETALRADVSQNVPNGVDALGIFDNLIQPIFPFPLENLSIILSFSEMEGPTMYQIRVNAPNDDLISKGDFGVLPDQFGYGRKVVNLGGILITERGKYTVDIFEIGADNKLKFIKTKRLFNADYPPQREISDAEKEAILADEKLIRMVKTEFKPFEFANDESVKPIKLQISLDNSVPVEEGYIAFPEDNTIEIKGKKFDLTGMRRHVEWMFGRPIPRVEEETSNEEDIKEEKVEENKMKIRSVETALRADVSQNVPNGVDALGIFDNLIQPIFPFPLENLSIILSFSEMEGPTMYQIRVNAPNDDLISKGDFGVLPDQFGYGRKVVNLGGILITERGKYTVDIFEIGADNKLKFIKTKRLFNADYPPQREISDAEKEAILADEKLIRMVKTEFKPFEFANDESVKPIKLQISLDNSVPVEEGYIAFPEDNTIEIKGKKFDLTGMRRHVEWMFGRPIPRVEEETSNEEDIKEEKVEENK

Radius of gyration: 31.05 Å; Cα contacts (8 Å, |Δi|>4): 985; chains: 2; bounding box: 55×88×84 Å